Protein AF-A0A183E0R2-F1 (afdb_monomer_lite)

Organism: NCBI:txid637853

InterPro domains:
  IPR058265 Domain of unknown function DUF7959 [PF25899] (324-369)
  IPR058830 LolA-like domain 1 [PF25897] (1-88)
  IPR058831 LolA-like domain 2 [PF25898] (89-318)

Radius of gyration: 27.47 Å; chains: 1; bounding box: 66×45×86 Å

Sequence (380 aa):
LYMQTELAKIVGFNGNSMAQLISFLLKYNFTEHHFENATQLVGGIDAVLWLGCRNDNKTIVQVEVAYAGEKSIESYSSSVKNPYLLSMPKGLFCSGLPEAKTPVSFPSKFEMSFDYTDVGGKIVHDIDMYYNGNERILSMRLNAVTDKDVPFVGNASIPKGLTNINIIHDFQYGFQYLLDAENNVCMGVGAIDEKFGNVEMLNASTKEIDLKEPAKLFLIAADAKFYSAGRRNVDSVPFDVYVTKVNSTPTTSTVIEMLFTTENWVAESAVAPFLHSIIQYHKDQSNKEKKTIIRVHSFKNGSAAETQKASLSIYPCLKLVEDSYLYVYVKNATLKDLEKLGIGRVREGLREAVAHVAGVSVLRIANFFEFAGEIDKLEM

Structure (mmCIF, N/CA/C/O backbone):
data_AF-A0A183E0R2-F1
#
_entry.id   AF-A0A183E0R2-F1
#
loop_
_atom_site.group_PDB
_atom_site.id
_atom_site.type_symbol
_atom_site.label_atom_id
_atom_site.label_alt_id
_atom_site.label_comp_id
_atom_site.label_asym_id
_atom_site.label_entity_id
_atom_site.label_seq_id
_atom_site.pdbx_PDB_ins_code
_atom_site.Cartn_x
_atom_site.Cartn_y
_atom_site.Cartn_z
_atom_site.occupancy
_atom_site.B_iso_or_equiv
_atom_site.auth_seq_id
_atom_site.auth_comp_id
_atom_site.auth_asym_id
_atom_site.auth_atom_id
_atom_site.pdbx_PDB_model_num
ATOM 1 N N . LEU A 1 1 ? 28.166 -15.217 -27.855 1.00 46.28 1 LEU A N 1
ATOM 2 C CA . LEU A 1 1 ? 27.250 -14.129 -28.244 1.00 46.28 1 LEU A CA 1
ATOM 3 C C . LEU A 1 1 ? 25.903 -14.488 -27.630 1.00 46.28 1 LEU A C 1
ATOM 5 O O . LEU A 1 1 ? 25.349 -15.493 -28.043 1.00 46.28 1 LEU A O 1
ATOM 9 N N . TYR A 1 2 ? 25.452 -13.804 -26.579 1.00 50.00 2 TYR A N 1
ATOM 10 C CA . TYR A 1 2 ? 24.232 -14.194 -25.852 1.00 50.00 2 TYR A CA 1
ATOM 11 C C . TYR A 1 2 ? 23.040 -13.339 -26.297 1.00 50.00 2 TYR A C 1
ATOM 13 O O . TYR A 1 2 ? 22.429 -12.633 -25.508 1.00 50.00 2 TYR A O 1
ATOM 21 N N . MET A 1 3 ? 22.720 -13.387 -27.590 1.00 49.09 3 MET A N 1
ATOM 22 C CA . MET A 1 3 ? 21.366 -13.078 -28.042 1.00 49.09 3 MET A CA 1
ATOM 23 C C . MET A 1 3 ? 20.633 -14.415 -28.095 1.00 49.09 3 MET A C 1
ATOM 25 O O . MET A 1 3 ? 21.124 -15.347 -28.734 1.00 49.09 3 MET A O 1
ATOM 29 N N . GLN A 1 4 ? 19.513 -14.542 -27.382 1.00 48.28 4 GLN A N 1
ATOM 30 C CA . GLN A 1 4 ? 18.726 -15.776 -27.407 1.00 48.28 4 GLN A CA 1
ATOM 31 C C . GLN A 1 4 ? 18.387 -16.135 -28.860 1.00 48.28 4 GLN A C 1
ATOM 33 O O . GLN A 1 4 ? 18.012 -15.263 -29.640 1.00 48.28 4 GLN A O 1
ATOM 38 N N . THR A 1 5 ? 18.535 -17.407 -29.237 1.00 50.47 5 THR A N 1
ATOM 39 C CA . THR A 1 5 ? 18.385 -17.861 -30.631 1.00 50.47 5 THR A CA 1
ATOM 40 C C . THR A 1 5 ? 17.026 -17.492 -31.223 1.00 50.47 5 THR A C 1
ATOM 42 O O . THR A 1 5 ? 16.944 -17.114 -32.388 1.00 50.47 5 THR A O 1
ATOM 45 N N . GLU A 1 6 ? 15.971 -17.535 -30.412 1.00 49.69 6 GLU A N 1
ATOM 46 C CA . GLU A 1 6 ? 14.632 -17.110 -30.820 1.00 49.69 6 GLU A CA 1
ATOM 47 C C . GLU A 1 6 ? 14.552 -15.596 -31.044 1.00 49.69 6 GLU A C 1
ATOM 49 O O . GLU A 1 6 ? 14.025 -15.158 -32.064 1.00 49.69 6 GLU A O 1
ATOM 54 N N . LEU A 1 7 ? 15.180 -14.791 -30.181 1.00 54.94 7 LEU A N 1
ATOM 55 C CA . LEU A 1 7 ? 15.273 -13.344 -30.374 1.00 54.94 7 LEU A CA 1
ATOM 56 C C . LEU A 1 7 ? 16.048 -12.994 -31.652 1.00 54.94 7 LEU A C 1
ATOM 58 O O . LEU A 1 7 ? 15.590 -12.156 -32.421 1.00 54.94 7 LEU A O 1
ATOM 62 N N . ALA A 1 8 ? 17.171 -13.672 -31.919 1.00 61.31 8 ALA A N 1
ATOM 63 C CA . ALA A 1 8 ? 17.969 -13.469 -33.130 1.00 61.31 8 ALA A CA 1
ATOM 64 C C . ALA A 1 8 ? 17.168 -13.760 -34.411 1.00 61.31 8 ALA A C 1
ATOM 66 O O . ALA A 1 8 ? 17.257 -13.002 -35.377 1.00 61.31 8 ALA A O 1
ATOM 67 N N . LYS A 1 9 ? 16.333 -14.811 -34.406 1.00 63.53 9 LYS A N 1
ATOM 68 C CA . LYS A 1 9 ? 15.412 -15.121 -35.512 1.00 63.53 9 LYS A CA 1
ATOM 69 C C . LYS A 1 9 ? 14.333 -14.051 -35.675 1.00 63.53 9 LYS A C 1
ATOM 71 O O . LYS A 1 9 ? 14.085 -13.627 -36.799 1.00 63.53 9 LYS A O 1
ATOM 76 N N . ILE A 1 10 ? 13.725 -13.605 -34.573 1.00 60.12 10 ILE A N 1
ATOM 77 C CA . ILE A 1 10 ? 12.665 -12.584 -34.565 1.00 60.12 10 ILE A CA 1
ATOM 78 C C . ILE A 1 10 ? 13.165 -11.271 -35.171 1.00 60.12 10 ILE A C 1
ATOM 80 O O . ILE A 1 10 ? 12.485 -10.683 -36.006 1.00 60.12 10 ILE A O 1
ATOM 84 N N . VAL A 1 11 ? 14.365 -10.830 -34.789 1.00 62.91 11 VAL A N 1
ATOM 85 C CA . VAL A 1 11 ? 14.939 -9.571 -35.290 1.00 62.91 11 VAL A CA 1
ATOM 86 C C . VAL A 1 11 ? 15.687 -9.742 -36.620 1.00 62.91 11 VAL A C 1
ATOM 88 O O . VAL A 1 11 ? 16.159 -8.766 -37.201 1.00 62.91 11 VAL A O 1
ATOM 91 N N . GLY A 1 12 ? 15.803 -10.964 -37.145 1.00 70.31 12 GLY A N 1
ATOM 92 C CA . GLY A 1 12 ? 16.541 -11.235 -38.380 1.00 70.31 12 GLY A CA 1
ATOM 93 C C . GLY A 1 12 ? 18.046 -10.967 -38.262 1.00 70.31 12 GLY A C 1
ATOM 94 O O . GLY A 1 12 ? 18.689 -10.597 -39.243 1.00 70.31 12 GLY A O 1
ATOM 95 N N . PHE A 1 13 ? 18.617 -11.129 -37.067 1.00 74.62 13 PHE A N 1
ATOM 96 C CA . PHE A 1 13 ? 20.049 -10.981 -36.843 1.00 74.62 13 PHE A CA 1
ATOM 97 C C . PHE A 1 13 ? 20.782 -12.280 -37.201 1.00 74.62 13 PHE A C 1
ATOM 99 O O . PHE A 1 13 ? 20.618 -13.309 -36.548 1.00 74.62 13 PHE A O 1
ATOM 106 N N . ASN A 1 14 ? 21.623 -12.221 -38.234 1.00 76.44 14 ASN A N 1
ATOM 107 C CA . ASN A 1 14 ? 22.459 -13.330 -38.707 1.00 76.44 14 ASN A CA 1
ATOM 108 C C . ASN A 1 14 ? 23.961 -13.110 -38.444 1.00 76.44 14 ASN A C 1
ATOM 110 O O . ASN A 1 14 ? 24.796 -13.848 -38.969 1.00 76.44 14 ASN A O 1
ATOM 114 N N . GLY A 1 15 ? 24.310 -12.084 -37.663 1.00 72.69 15 GLY A N 1
ATOM 115 C CA . GLY A 1 15 ? 25.697 -11.779 -37.342 1.00 72.69 15 GLY A CA 1
ATOM 116 C C . GLY A 1 15 ? 26.305 -12.819 -36.405 1.00 72.69 15 GLY A C 1
ATOM 117 O O . GLY A 1 15 ? 25.638 -13.407 -35.555 1.00 72.69 15 GLY A O 1
ATOM 118 N N . ASN A 1 16 ? 27.605 -13.039 -36.552 1.00 71.00 16 ASN A N 1
ATOM 119 C CA . ASN A 1 16 ? 28.371 -13.985 -35.741 1.00 71.00 16 ASN A CA 1
ATOM 120 C C . ASN A 1 16 ? 29.392 -13.289 -34.830 1.00 71.00 16 ASN A C 1
ATOM 122 O O . ASN A 1 16 ? 30.047 -13.949 -34.022 1.00 71.00 16 ASN A O 1
ATOM 126 N N . SER A 1 17 ? 29.509 -11.962 -34.925 1.00 57.62 17 SER A N 1
ATOM 127 C CA . SER A 1 17 ? 30.406 -11.166 -34.096 1.00 57.62 17 SER A CA 1
ATOM 128 C C . SER A 1 17 ? 29.656 -10.162 -33.232 1.00 57.62 17 SER A C 1
ATOM 130 O O . SER A 1 17 ? 28.546 -9.718 -33.531 1.00 57.62 17 SER A O 1
ATOM 132 N N . MET A 1 18 ? 30.300 -9.773 -32.137 1.00 56.31 18 MET A N 1
ATOM 133 C CA . MET A 1 18 ? 29.739 -8.794 -31.219 1.00 56.31 18 MET A CA 1
ATOM 134 C C . MET A 1 18 ? 29.677 -7.389 -31.837 1.00 56.31 18 MET A C 1
ATOM 136 O O . MET A 1 18 ? 28.702 -6.673 -31.644 1.00 56.31 18 MET A O 1
ATOM 140 N N . ALA A 1 19 ? 30.659 -7.025 -32.667 1.00 58.12 19 ALA A N 1
ATOM 141 C CA . ALA A 1 19 ? 30.646 -5.770 -33.418 1.00 58.12 19 ALA A CA 1
ATOM 142 C C . ALA A 1 19 ? 29.471 -5.698 -34.409 1.00 58.12 19 ALA A C 1
ATOM 144 O O . ALA A 1 19 ? 28.861 -4.640 -34.571 1.00 58.12 19 ALA A O 1
ATOM 145 N N . GLN A 1 20 ? 29.121 -6.825 -35.039 1.00 63.44 20 GLN A N 1
ATOM 146 C CA . GLN A 1 20 ? 27.930 -6.925 -35.882 1.00 63.44 20 GLN A CA 1
ATOM 147 C C . GLN A 1 20 ? 26.652 -6.805 -35.059 1.00 63.44 20 GLN A C 1
ATOM 149 O O . GLN A 1 20 ? 25.734 -6.136 -35.513 1.00 63.44 20 GLN A O 1
ATOM 154 N N . LEU A 1 21 ? 26.598 -7.392 -33.859 1.00 67.19 21 LEU A N 1
ATOM 155 C CA . LEU A 1 21 ? 25.446 -7.265 -32.965 1.00 67.19 21 LEU A CA 1
ATOM 156 C C . LEU A 1 21 ? 25.231 -5.817 -32.510 1.00 67.19 21 LEU A C 1
ATOM 158 O O . LEU A 1 21 ? 24.120 -5.313 -32.615 1.00 67.19 21 LEU A O 1
ATOM 162 N N . ILE A 1 22 ? 26.285 -5.121 -32.079 1.00 61.25 22 ILE A N 1
ATOM 163 C CA . ILE A 1 22 ? 26.210 -3.696 -31.713 1.00 61.25 22 ILE A CA 1
ATOM 164 C C . ILE A 1 22 ? 25.802 -2.855 -32.911 1.00 61.25 22 ILE A C 1
ATOM 166 O O . ILE A 1 22 ? 24.877 -2.060 -32.820 1.00 61.25 22 ILE A O 1
ATOM 170 N N . SER A 1 23 ? 26.478 -3.036 -34.047 1.00 66.81 23 SER A N 1
ATOM 171 C CA . SER A 1 23 ? 26.174 -2.277 -35.262 1.00 66.81 23 SER A CA 1
ATOM 172 C C . SER A 1 23 ? 24.747 -2.523 -35.724 1.00 66.81 23 SER A C 1
ATOM 174 O O . SER A 1 23 ? 24.103 -1.602 -36.209 1.00 66.81 23 SER A O 1
ATOM 176 N N . PHE A 1 24 ? 24.264 -3.756 -35.577 1.00 71.50 24 PHE A N 1
ATOM 177 C CA . PHE A 1 24 ? 22.884 -4.113 -35.830 1.00 71.50 24 PHE A CA 1
ATOM 178 C C . PHE A 1 24 ? 21.971 -3.357 -34.873 1.00 71.50 24 PHE A C 1
ATOM 180 O O . PHE A 1 24 ? 21.181 -2.572 -35.362 1.00 71.50 24 PHE A O 1
ATOM 187 N N . LEU A 1 25 ? 22.131 -3.484 -33.552 1.00 65.81 25 LEU A N 1
ATOM 188 C CA . LEU A 1 25 ? 21.279 -2.826 -32.552 1.00 65.81 25 LEU A CA 1
ATOM 189 C C . LEU A 1 25 ? 21.294 -1.289 -32.665 1.00 65.81 25 LEU A C 1
ATOM 191 O O . LEU A 1 25 ? 20.245 -0.667 -32.586 1.00 65.81 25 LEU A O 1
ATOM 195 N N . LEU A 1 26 ? 22.440 -0.667 -32.943 1.00 61.47 26 LEU A N 1
ATOM 196 C CA . LEU A 1 26 ? 22.534 0.787 -33.127 1.00 61.47 26 LEU A CA 1
ATOM 197 C C . LEU A 1 26 ? 21.909 1.279 -34.444 1.00 61.47 26 LEU A C 1
ATOM 199 O O . LEU A 1 26 ? 21.485 2.428 -34.524 1.00 61.47 26 LEU A O 1
ATOM 203 N N . LYS A 1 27 ? 21.884 0.446 -35.492 1.00 64.69 27 LYS A N 1
ATOM 204 C CA . LYS A 1 27 ? 21.308 0.791 -36.809 1.00 64.69 27 LYS A CA 1
ATOM 205 C C . LYS A 1 27 ? 19.891 0.257 -36.998 1.00 64.69 27 LYS A C 1
ATOM 207 O O . LYS A 1 27 ? 19.235 0.599 -37.982 1.00 64.69 27 LYS A O 1
ATOM 212 N N . TYR A 1 28 ? 19.435 -0.617 -36.110 1.00 61.69 28 TYR A N 1
ATOM 213 C CA . TYR A 1 28 ? 18.101 -1.182 -36.158 1.00 61.69 28 TYR A CA 1
ATOM 214 C C . TYR A 1 28 ? 17.102 -0.080 -35.808 1.00 61.69 28 TYR A C 1
ATOM 216 O O . TYR A 1 28 ? 17.309 0.689 -34.875 1.00 61.69 28 TYR A O 1
ATOM 224 N N . ASN A 1 29 ? 16.022 0.028 -36.577 1.00 58.84 29 ASN A N 1
ATOM 225 C CA . ASN A 1 29 ? 15.064 1.118 -36.426 1.00 58.84 29 ASN A CA 1
ATOM 226 C C . ASN A 1 29 ? 14.140 0.865 -35.221 1.00 58.84 29 ASN A C 1
ATOM 228 O O . ASN A 1 29 ? 13.118 0.191 -35.352 1.00 58.84 29 ASN A O 1
ATOM 232 N N . PHE A 1 30 ? 14.527 1.353 -34.042 1.00 62.09 30 PHE A N 1
ATOM 233 C CA . PHE A 1 30 ? 13.721 1.284 -32.823 1.00 62.09 30 PHE A CA 1
ATOM 234 C C . PHE A 1 30 ? 12.801 2.505 -32.723 1.00 62.09 30 PHE A C 1
ATOM 236 O O . PHE A 1 30 ? 13.262 3.646 -32.648 1.00 62.09 30 PHE A O 1
ATOM 243 N N . THR A 1 31 ? 11.492 2.251 -32.730 1.00 56.62 31 THR A N 1
ATOM 244 C CA . THR A 1 31 ? 10.436 3.272 -32.741 1.00 56.62 31 THR A CA 1
ATOM 245 C C . THR A 1 31 ? 10.446 4.132 -31.478 1.00 56.62 31 THR A C 1
ATOM 247 O O . THR A 1 31 ? 10.210 5.334 -31.545 1.00 56.62 31 THR A O 1
ATOM 250 N N . GLU A 1 32 ? 10.766 3.526 -30.336 1.00 56.19 32 GLU A N 1
ATOM 251 C CA . GLU A 1 32 ? 10.970 4.205 -29.060 1.00 56.19 32 GLU A CA 1
ATOM 252 C C . GLU A 1 32 ? 12.374 3.845 -28.572 1.00 56.19 32 GLU A C 1
ATOM 254 O O . GLU A 1 32 ? 12.678 2.678 -28.344 1.00 56.19 32 GLU A O 1
ATOM 259 N N . HIS A 1 33 ? 13.262 4.826 -28.446 1.00 53.31 33 HIS A N 1
ATOM 260 C CA . HIS A 1 33 ? 14.630 4.601 -27.988 1.00 53.31 33 HIS A CA 1
ATOM 261 C C . HIS A 1 33 ? 15.019 5.655 -26.960 1.00 53.31 33 HIS A C 1
ATOM 263 O O . HIS A 1 33 ? 14.601 6.811 -27.031 1.00 53.31 33 HIS A O 1
ATOM 269 N N . HIS A 1 34 ? 15.823 5.242 -25.990 1.00 56.47 34 HIS A N 1
ATOM 270 C CA . HIS A 1 34 ? 16.395 6.124 -24.994 1.00 56.47 34 HIS A CA 1
ATOM 271 C C . HIS A 1 34 ? 17.893 5.858 -24.917 1.00 56.47 34 HIS A C 1
ATOM 273 O O . HIS A 1 34 ? 18.334 4.764 -24.570 1.00 56.47 34 HIS A O 1
ATOM 279 N N . PHE A 1 35 ? 18.671 6.872 -25.280 1.00 51.09 35 PHE A N 1
ATOM 280 C CA . PHE A 1 35 ? 20.100 6.881 -25.033 1.00 51.09 35 PHE A CA 1
ATOM 281 C C . PHE A 1 35 ? 20.312 7.484 -23.650 1.00 51.09 35 PHE A C 1
ATOM 283 O O . PHE A 1 35 ? 20.043 8.673 -23.450 1.00 51.09 35 PHE A O 1
ATOM 290 N N . GLU A 1 36 ? 20.768 6.682 -22.695 1.00 51.59 36 GLU A N 1
ATOM 291 C CA . GLU A 1 36 ? 21.162 7.220 -21.404 1.00 51.59 36 GLU A CA 1
ATOM 292 C C . GLU A 1 36 ? 22.608 7.716 -21.554 1.00 51.59 36 GLU A C 1
ATOM 294 O O . GLU A 1 36 ? 23.551 6.937 -21.639 1.00 51.59 36 GLU A O 1
ATOM 299 N N . ASN A 1 37 ? 22.806 9.040 -21.618 1.00 44.41 37 ASN A N 1
ATOM 300 C CA . ASN A 1 37 ? 24.148 9.654 -21.634 1.00 44.41 37 ASN A CA 1
ATOM 301 C C . ASN A 1 37 ? 24.926 9.425 -20.318 1.00 44.41 37 ASN A C 1
ATOM 303 O O . ASN A 1 37 ? 26.042 9.923 -20.165 1.00 44.41 37 ASN A O 1
ATOM 307 N N . ALA A 1 38 ? 24.333 8.726 -19.350 1.00 46.91 38 ALA A N 1
ATOM 308 C CA . ALA A 1 38 ? 24.961 8.375 -18.093 1.00 46.91 38 ALA A CA 1
ATOM 309 C C . ALA A 1 38 ? 25.804 7.108 -18.274 1.00 46.91 38 ALA A C 1
ATOM 311 O O . ALA A 1 38 ? 25.302 6.053 -18.656 1.00 46.91 38 ALA A O 1
ATOM 312 N N . THR A 1 39 ? 27.095 7.205 -17.972 1.00 49.75 39 THR A N 1
ATOM 313 C CA . THR A 1 39 ? 27.949 6.031 -17.813 1.00 49.75 39 THR A CA 1
ATOM 314 C C . THR A 1 39 ? 27.554 5.300 -16.533 1.00 49.75 39 THR A C 1
ATOM 316 O O . THR A 1 39 ? 27.663 5.866 -15.444 1.00 49.75 39 THR A O 1
ATOM 319 N N . GLN A 1 40 ? 27.090 4.054 -16.644 1.00 51.69 40 GLN A N 1
ATOM 320 C CA . GLN A 1 40 ? 26.941 3.171 -15.486 1.00 51.69 40 GLN A CA 1
ATOM 321 C C . GLN A 1 40 ? 28.206 2.333 -15.318 1.00 51.69 40 GLN A C 1
ATOM 323 O O . GLN A 1 40 ? 28.756 1.818 -16.292 1.00 51.69 40 GLN A O 1
ATOM 328 N N . LEU A 1 41 ? 28.647 2.169 -14.070 1.00 50.19 41 LEU A N 1
ATOM 329 C CA . LEU A 1 41 ? 29.768 1.301 -13.742 1.00 50.19 41 LEU A CA 1
ATOM 330 C C . LEU A 1 41 ? 29.289 -0.158 -13.738 1.00 50.19 41 LEU A C 1
ATOM 332 O O . LEU A 1 41 ? 28.747 -0.648 -12.747 1.00 50.19 41 LEU A O 1
ATOM 336 N N . VAL A 1 42 ? 29.482 -0.865 -14.849 1.00 53.09 42 VAL A N 1
ATOM 337 C CA . VAL A 1 42 ? 29.134 -2.287 -14.965 1.00 53.09 42 VAL A CA 1
ATOM 338 C C . VAL A 1 42 ? 30.399 -3.106 -14.755 1.00 53.09 42 VAL A C 1
ATOM 340 O O . VAL A 1 42 ? 31.303 -3.094 -15.587 1.00 53.09 42 VAL A O 1
ATOM 343 N N . GLY A 1 43 ? 30.492 -3.807 -13.622 1.00 51.56 43 GLY A N 1
ATOM 344 C CA . GLY A 1 43 ? 31.661 -4.641 -13.315 1.00 51.56 43 GLY A CA 1
ATOM 345 C C . GLY A 1 43 ? 32.987 -3.865 -13.287 1.00 51.56 43 GLY A C 1
ATOM 346 O O . GLY A 1 43 ? 34.020 -4.423 -13.646 1.00 51.56 43 GLY A O 1
ATOM 347 N N . GLY A 1 44 ? 32.954 -2.582 -12.903 1.00 49.88 44 GLY A N 1
ATOM 348 C CA . GLY A 1 44 ? 34.133 -1.707 -12.852 1.00 49.88 44 GLY A CA 1
ATOM 349 C C . GLY A 1 44 ? 34.461 -0.963 -14.152 1.00 49.88 44 GLY A C 1
ATOM 350 O O . GLY A 1 44 ? 35.499 -0.313 -14.209 1.00 49.88 44 GLY A O 1
ATOM 351 N N . ILE A 1 45 ? 33.610 -1.047 -15.180 1.00 54.91 45 ILE A N 1
ATOM 352 C CA . ILE A 1 45 ? 33.820 -0.399 -16.481 1.00 54.91 45 ILE A CA 1
ATOM 353 C C . ILE A 1 45 ? 32.750 0.664 -16.705 1.00 54.91 45 ILE A C 1
ATOM 355 O O . ILE A 1 45 ? 31.563 0.382 -16.539 1.00 54.91 45 ILE A O 1
ATOM 359 N N . ASP A 1 46 ? 33.167 1.852 -17.143 1.00 56.53 46 ASP A N 1
ATOM 360 C CA . ASP A 1 46 ? 32.254 2.879 -17.640 1.00 56.53 46 ASP A CA 1
ATOM 361 C C . ASP A 1 46 ? 31.589 2.392 -18.931 1.00 56.53 46 ASP A C 1
ATOM 363 O O . ASP A 1 46 ? 32.208 2.338 -20.000 1.00 56.53 46 ASP A O 1
ATOM 367 N N . ALA A 1 47 ? 30.320 2.004 -18.824 1.00 58.62 47 ALA A N 1
ATOM 368 C CA . ALA A 1 47 ? 29.518 1.547 -19.944 1.00 58.62 47 ALA A CA 1
ATOM 369 C C . ALA A 1 47 ? 28.479 2.600 -20.322 1.00 58.62 47 ALA A C 1
ATOM 371 O O . ALA A 1 47 ? 27.830 3.197 -19.464 1.00 58.62 47 ALA A O 1
ATOM 372 N N . VAL A 1 48 ? 28.304 2.797 -21.624 1.00 58.75 48 VAL A N 1
ATOM 373 C CA . VAL A 1 48 ? 27.203 3.567 -22.194 1.00 58.75 48 VAL A CA 1
ATOM 374 C C . VAL A 1 48 ? 25.985 2.659 -22.268 1.00 58.75 48 VAL A C 1
ATOM 376 O O . VAL A 1 48 ? 26.060 1.574 -22.857 1.00 58.75 48 VAL A O 1
ATOM 379 N N . LEU A 1 49 ? 24.877 3.099 -21.671 1.00 59.84 49 LEU A N 1
ATOM 380 C CA . LEU A 1 49 ? 23.620 2.366 -21.694 1.00 59.84 49 LEU A CA 1
ATOM 381 C C . LEU A 1 49 ? 22.730 2.852 -22.838 1.00 59.84 49 LEU A C 1
ATOM 383 O O . LEU A 1 49 ? 22.409 4.035 -22.967 1.00 59.84 49 LEU A O 1
ATOM 387 N N . TRP A 1 50 ? 22.298 1.909 -23.663 1.00 60.78 50 TRP A N 1
ATOM 388 C CA . TRP A 1 50 ? 21.370 2.141 -24.753 1.00 60.78 50 TRP A CA 1
ATOM 389 C C . TRP A 1 50 ? 20.126 1.276 -24.574 1.00 60.78 50 TRP A C 1
ATOM 391 O O . TRP A 1 50 ? 20.226 0.060 -24.400 1.00 60.78 50 TRP A O 1
ATOM 401 N N . LEU A 1 51 ? 18.954 1.905 -24.634 1.00 63.81 51 LEU A N 1
ATOM 402 C CA . LEU A 1 51 ? 17.658 1.253 -24.493 1.00 63.81 51 LEU A CA 1
ATOM 403 C C . LEU A 1 51 ? 16.838 1.436 -25.767 1.00 63.81 51 LEU A C 1
ATOM 405 O O . LEU A 1 51 ? 16.736 2.548 -26.292 1.00 63.81 51 LEU A O 1
ATOM 409 N N . GLY A 1 52 ? 16.180 0.377 -26.225 1.00 62.75 52 GLY A N 1
ATOM 410 C CA . GLY A 1 52 ? 15.277 0.469 -27.365 1.00 62.75 52 GLY A CA 1
ATOM 411 C C . GLY A 1 52 ? 14.114 -0.499 -27.309 1.00 62.75 52 GLY A C 1
ATOM 412 O O . GLY A 1 52 ? 14.248 -1.652 -26.905 1.00 62.75 52 GLY A O 1
ATOM 413 N N . CYS A 1 53 ? 12.973 -0.005 -27.762 1.00 66.06 53 CYS A N 1
ATOM 414 C CA . CYS A 1 53 ? 11.738 -0.726 -27.987 1.00 66.06 53 CYS A CA 1
ATOM 415 C C . CYS A 1 53 ? 11.404 -0.659 -29.478 1.00 66.06 53 CYS A C 1
ATOM 417 O O . CYS A 1 53 ? 11.397 0.412 -30.095 1.00 66.06 53 CYS A O 1
ATOM 419 N N . ARG A 1 54 ? 11.106 -1.812 -30.072 1.00 65.12 54 ARG A N 1
ATOM 420 C CA . ARG A 1 54 ? 10.546 -1.896 -31.417 1.00 65.12 54 ARG A CA 1
ATOM 421 C C . ARG A 1 54 ? 9.273 -2.707 -31.371 1.00 65.12 54 ARG A C 1
ATOM 423 O O . ARG A 1 54 ? 9.248 -3.802 -30.817 1.00 65.12 54 ARG A O 1
ATOM 430 N N . ASN A 1 55 ? 8.249 -2.162 -32.002 1.00 62.47 55 ASN A N 1
ATOM 431 C CA . ASN A 1 55 ? 7.004 -2.853 -32.255 1.00 62.47 55 ASN A CA 1
ATOM 432 C C . ASN A 1 55 ? 6.943 -3.198 -33.746 1.00 62.47 55 ASN A C 1
ATOM 434 O O . ASN A 1 55 ? 6.765 -2.310 -34.579 1.00 62.47 55 ASN A O 1
ATOM 438 N N . ASP A 1 56 ? 7.136 -4.474 -34.075 1.00 60.91 56 ASP A N 1
ATOM 439 C CA . ASP A 1 56 ? 6.722 -5.016 -35.365 1.00 60.91 56 ASP A CA 1
ATOM 440 C C . ASP A 1 56 ? 5.365 -5.700 -35.171 1.00 60.91 56 ASP A C 1
ATOM 442 O O . ASP A 1 56 ? 5.146 -6.314 -34.133 1.00 60.91 56 ASP A O 1
ATOM 446 N N . ASN A 1 57 ? 4.482 -5.668 -36.180 1.00 53.19 57 ASN A N 1
ATOM 447 C CA . ASN A 1 57 ? 3.081 -6.151 -36.158 1.00 53.19 57 ASN A CA 1
ATOM 448 C C . ASN A 1 57 ? 2.827 -7.583 -35.603 1.00 53.19 57 ASN A C 1
ATOM 450 O O . ASN A 1 57 ? 1.684 -8.035 -35.585 1.00 53.19 57 ASN A O 1
ATOM 454 N N . LYS A 1 58 ? 3.864 -8.327 -35.202 1.00 55.25 58 LYS A N 1
ATOM 455 C CA . LYS A 1 58 ? 3.805 -9.662 -34.589 1.00 55.25 58 LYS A CA 1
ATOM 456 C C . LYS A 1 58 ? 4.680 -9.831 -33.337 1.0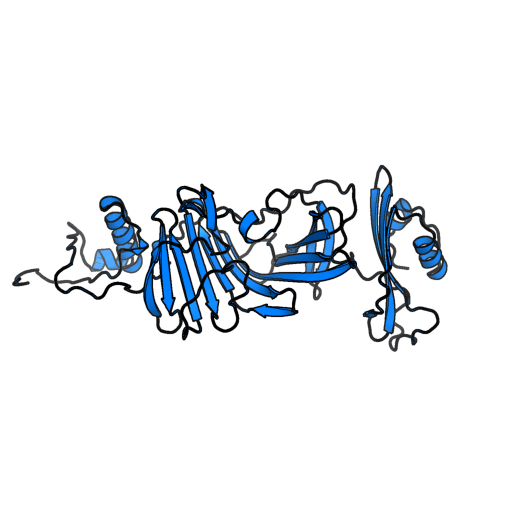0 55.25 58 LYS A C 1
ATOM 458 O O . LYS A 1 58 ? 4.517 -10.832 -32.646 1.00 55.25 58 LYS A O 1
ATOM 463 N N . THR A 1 59 ? 5.598 -8.905 -33.045 1.00 56.44 59 THR A N 1
ATOM 464 C CA . THR A 1 59 ? 6.570 -9.060 -31.954 1.00 56.44 59 THR A CA 1
ATOM 465 C C . THR A 1 59 ? 7.045 -7.711 -31.439 1.00 56.44 59 THR A C 1
ATOM 467 O O . THR A 1 59 ? 7.458 -6.852 -32.218 1.00 56.44 59 THR A O 1
ATOM 470 N N . ILE A 1 60 ? 7.045 -7.557 -30.117 1.00 59.16 60 ILE A N 1
ATOM 471 C CA . ILE A 1 60 ? 7.629 -6.396 -29.450 1.00 59.16 60 ILE A CA 1
ATOM 472 C C . ILE A 1 60 ? 8.953 -6.810 -28.848 1.00 59.16 60 ILE A C 1
ATOM 474 O O . ILE A 1 60 ? 9.044 -7.807 -28.135 1.00 59.16 60 ILE A O 1
ATOM 478 N N . VAL A 1 61 ? 9.983 -6.048 -29.186 1.00 59.16 61 VAL A N 1
ATOM 479 C CA . VAL A 1 61 ? 11.358 -6.320 -28.799 1.00 59.16 61 VAL A CA 1
ATOM 480 C C . VAL A 1 61 ? 11.851 -5.159 -27.954 1.00 59.16 61 VAL A C 1
ATOM 482 O O . VAL A 1 61 ? 11.947 -4.033 -28.440 1.00 59.16 61 VAL A O 1
ATOM 485 N N . GLN A 1 62 ? 12.167 -5.457 -26.698 1.00 60.25 62 GLN A N 1
ATOM 486 C CA . GLN A 1 62 ? 12.796 -4.546 -25.751 1.00 60.25 62 GLN A CA 1
ATOM 487 C C . GLN A 1 62 ? 14.254 -4.970 -25.568 1.00 60.25 62 GLN A C 1
ATOM 489 O O . GLN A 1 62 ? 14.532 -6.142 -25.308 1.00 60.25 62 GLN A O 1
ATOM 494 N N . VAL A 1 63 ? 15.189 -4.037 -25.730 1.00 61.62 63 VAL A N 1
ATOM 495 C CA . VAL A 1 63 ? 16.627 -4.307 -25.648 1.00 61.62 63 VAL A CA 1
ATOM 496 C C . VAL A 1 63 ? 17.292 -3.273 -24.752 1.00 61.62 63 VAL A C 1
ATOM 498 O O . VAL A 1 63 ? 17.081 -2.074 -24.911 1.00 61.62 63 VAL A O 1
ATOM 501 N N . GLU A 1 64 ? 18.122 -3.757 -23.836 1.00 59.91 64 GLU A N 1
ATOM 502 C CA . GLU A 1 64 ? 19.071 -2.975 -23.051 1.00 59.91 64 GLU A CA 1
ATOM 503 C C . GLU A 1 64 ? 20.481 -3.419 -23.435 1.00 59.91 64 GLU A C 1
ATOM 505 O O . GLU A 1 64 ? 20.836 -4.592 -23.305 1.00 59.91 64 GLU A O 1
ATOM 510 N N . VAL A 1 65 ? 21.285 -2.489 -23.938 1.00 60.94 65 VAL A N 1
ATOM 511 C CA . VAL A 1 65 ? 22.673 -2.723 -24.329 1.00 60.94 65 VAL A CA 1
ATOM 512 C C . VAL A 1 65 ? 23.551 -1.823 -23.487 1.00 60.94 65 VAL A C 1
ATOM 514 O O . VAL A 1 65 ? 23.524 -0.609 -23.651 1.00 60.94 65 VAL A O 1
ATOM 517 N N . ALA A 1 66 ? 24.371 -2.415 -22.627 1.00 58.09 66 ALA A N 1
ATOM 518 C CA . ALA A 1 66 ? 25.505 -1.714 -22.051 1.00 58.09 66 ALA A CA 1
ATOM 519 C C . ALA A 1 66 ? 26.742 -2.056 -22.879 1.00 58.09 66 ALA A C 1
ATOM 521 O O . ALA A 1 66 ? 27.103 -3.231 -23.019 1.00 58.09 66 ALA A O 1
ATOM 522 N N . TYR A 1 67 ? 27.388 -1.041 -23.446 1.00 60.03 67 TYR A N 1
ATOM 523 C CA . TYR A 1 67 ? 28.646 -1.224 -24.158 1.00 60.03 67 TYR A CA 1
ATOM 524 C C . TYR A 1 67 ? 29.696 -0.249 -23.651 1.00 60.03 67 TYR A C 1
ATOM 526 O O . TYR A 1 67 ? 29.435 0.926 -23.402 1.00 60.03 67 TYR A O 1
ATOM 534 N N . ALA A 1 68 ? 30.909 -0.753 -23.501 1.00 59.22 68 ALA A N 1
ATOM 535 C CA . ALA A 1 68 ? 32.050 0.066 -23.152 1.00 59.22 68 ALA A CA 1
ATOM 536 C C . ALA A 1 68 ? 32.523 0.785 -24.434 1.00 59.22 68 ALA A C 1
ATOM 538 O O . ALA A 1 68 ? 32.799 0.125 -25.442 1.00 59.22 68 ALA A O 1
ATOM 539 N N . GLY A 1 69 ? 32.480 2.124 -24.441 1.00 54.66 69 GLY A N 1
ATOM 540 C CA . GLY A 1 69 ? 32.827 2.955 -25.604 1.00 54.66 69 GLY A CA 1
ATOM 541 C C . GLY A 1 69 ? 34.334 2.986 -25.894 1.00 54.66 69 GLY A C 1
ATOM 542 O O . GLY A 1 69 ? 35.126 2.430 -25.150 1.00 54.66 69 GLY A O 1
ATOM 543 N N . GLU A 1 70 ? 34.781 3.691 -26.937 1.00 52.50 70 GLU A N 1
ATOM 544 C CA . GLU A 1 70 ? 36.205 3.702 -27.354 1.00 52.50 70 GLU A CA 1
ATOM 545 C C . GLU A 1 70 ? 37.212 4.164 -26.273 1.00 52.50 70 GLU A C 1
ATOM 547 O O . GLU A 1 70 ? 38.415 3.988 -26.441 1.00 52.50 70 GLU A O 1
ATOM 552 N N . LYS A 1 71 ? 36.740 4.752 -25.164 1.00 50.81 71 LYS A N 1
ATOM 553 C CA . LYS A 1 71 ? 37.564 5.248 -24.047 1.00 50.81 71 LYS A CA 1
ATOM 554 C C . LYS A 1 71 ? 37.427 4.455 -22.742 1.00 50.81 71 LYS A C 1
ATOM 556 O O . LYS A 1 71 ? 38.001 4.860 -21.737 1.00 50.81 71 LYS A O 1
ATOM 561 N N . SER A 1 72 ? 36.656 3.372 -22.719 1.00 51.47 72 SER A N 1
ATOM 562 C CA . SER A 1 72 ? 36.462 2.570 -21.507 1.00 51.47 72 SER A CA 1
ATOM 563 C C . SER A 1 72 ? 37.639 1.624 -21.256 1.00 51.47 72 SER A C 1
ATOM 565 O O . SER A 1 72 ? 38.176 1.039 -22.196 1.00 51.47 72 SER A O 1
ATOM 567 N N . ILE A 1 73 ? 38.002 1.441 -19.988 1.00 51.94 73 ILE A N 1
ATOM 568 C CA . ILE A 1 73 ? 39.063 0.523 -19.551 1.00 51.94 73 ILE A CA 1
ATOM 569 C C . ILE A 1 73 ? 38.627 -0.929 -19.830 1.00 51.94 73 ILE A C 1
ATOM 571 O O . ILE A 1 73 ? 37.459 -1.274 -19.640 1.00 51.94 73 ILE A O 1
ATOM 575 N N . GLU A 1 74 ? 39.545 -1.785 -20.293 1.00 52.91 74 GLU A N 1
ATOM 576 C CA . GLU A 1 74 ? 39.274 -3.222 -20.442 1.00 52.91 74 GLU A CA 1
ATOM 577 C C . GLU A 1 74 ? 38.886 -3.843 -19.091 1.00 52.91 74 GLU A C 1
ATOM 579 O O . GLU A 1 74 ? 39.421 -3.475 -18.044 1.00 52.91 74 GLU A O 1
ATOM 584 N N . SER A 1 75 ? 37.947 -4.796 -19.098 1.00 47.19 75 SER A N 1
ATOM 585 C CA . SER A 1 75 ? 37.552 -5.479 -17.865 1.00 47.19 75 SER A CA 1
ATOM 586 C C . SER A 1 75 ? 38.757 -6.154 -17.216 1.00 47.19 75 SER A C 1
ATOM 588 O O . SER A 1 75 ? 39.474 -6.908 -17.871 1.00 47.19 75 SER A O 1
ATOM 590 N N . TYR A 1 76 ? 38.912 -5.989 -15.902 1.00 46.81 76 TYR A N 1
ATOM 591 C CA . TYR A 1 76 ? 39.889 -6.749 -15.116 1.00 46.81 76 TYR A CA 1
ATOM 592 C C . TYR A 1 76 ? 39.638 -8.265 -15.148 1.00 46.81 76 TYR A C 1
ATOM 594 O O . TYR A 1 76 ? 40.523 -9.044 -14.794 1.00 46.81 76 TYR A O 1
ATOM 602 N N . SER A 1 77 ? 38.444 -8.697 -15.567 1.00 47.47 77 SER A N 1
ATOM 603 C CA . SER A 1 77 ? 38.086 -10.103 -15.692 1.00 47.47 77 SER A CA 1
ATOM 604 C C . SER A 1 77 ? 37.928 -10.510 -17.154 1.00 47.47 77 SER A C 1
ATOM 606 O O . SER A 1 77 ? 37.025 -10.050 -17.852 1.00 47.47 77 SER A O 1
ATOM 608 N N . SER A 1 78 ? 38.727 -11.483 -17.594 1.00 53.03 78 SER A N 1
ATOM 609 C CA . SER A 1 78 ? 38.630 -12.085 -18.932 1.00 53.03 78 SER A CA 1
ATOM 610 C C . SER A 1 78 ? 37.304 -12.820 -19.192 1.00 53.03 78 SER A C 1
ATOM 612 O O . SER A 1 78 ? 36.999 -13.170 -20.336 1.00 53.03 78 SER A O 1
ATOM 614 N N . SER A 1 79 ? 36.492 -13.049 -18.152 1.00 50.19 79 SER A N 1
ATOM 615 C CA . SER A 1 79 ? 35.147 -13.622 -18.274 1.00 50.19 79 SER A CA 1
ATOM 616 C C . SER A 1 79 ? 34.085 -12.609 -18.718 1.00 50.19 79 SER A C 1
ATOM 618 O O . SER A 1 79 ? 33.037 -13.015 -19.229 1.00 50.19 79 SER A O 1
ATOM 620 N N . VAL A 1 80 ? 34.342 -11.305 -18.579 1.00 44.47 80 VAL A N 1
ATOM 621 C CA . VAL A 1 80 ? 33.409 -10.236 -18.955 1.00 44.47 80 VAL A CA 1
ATOM 622 C C . VAL A 1 80 ? 33.699 -9.808 -20.394 1.00 44.47 80 VAL A C 1
ATOM 624 O O . VAL A 1 80 ? 34.670 -9.113 -20.679 1.00 44.47 80 VAL A O 1
ATOM 627 N N . LYS A 1 81 ? 32.850 -10.249 -21.331 1.00 50.12 81 LYS A N 1
ATOM 628 C CA . LYS A 1 81 ? 32.946 -9.891 -22.756 1.00 50.12 81 LYS A CA 1
ATOM 629 C C . LYS A 1 81 ? 32.085 -8.659 -23.048 1.00 50.12 81 LYS A C 1
ATOM 631 O O . LYS A 1 81 ? 30.890 -8.683 -22.779 1.00 50.12 81 LYS A O 1
ATOM 636 N N . ASN A 1 82 ? 32.685 -7.616 -23.620 1.00 46.22 82 ASN A N 1
ATOM 637 C CA . ASN A 1 82 ? 32.003 -6.391 -24.052 1.00 46.22 82 ASN A CA 1
ATOM 638 C C . ASN A 1 82 ? 31.399 -6.545 -25.466 1.00 46.22 82 ASN A C 1
ATOM 640 O O . ASN A 1 82 ? 32.077 -7.084 -26.350 1.00 46.22 82 ASN A O 1
ATOM 644 N N . PRO A 1 83 ? 30.193 -6.006 -25.724 1.00 45.94 83 PRO A N 1
ATOM 645 C CA . PRO A 1 83 ? 29.108 -5.675 -24.797 1.00 45.94 83 PRO A CA 1
ATOM 646 C C . PRO A 1 83 ? 28.479 -6.887 -24.137 1.00 45.94 83 PRO A C 1
ATOM 648 O O . PRO A 1 83 ? 28.458 -8.000 -24.670 1.00 45.94 83 PRO A O 1
ATOM 651 N N . TYR A 1 84 ? 27.881 -6.603 -22.993 1.00 48.03 84 TYR A N 1
ATOM 652 C CA . TYR A 1 84 ? 27.111 -7.551 -22.221 1.00 48.03 84 TYR A CA 1
ATOM 653 C C . TYR A 1 84 ? 25.633 -7.156 -22.316 1.00 48.03 84 TYR A C 1
ATOM 655 O O . TYR A 1 84 ? 25.271 -6.010 -22.059 1.00 48.03 84 TYR A O 1
ATOM 663 N N . LEU A 1 85 ? 24.771 -8.094 -22.710 1.00 44.44 85 LEU A N 1
ATOM 664 C CA . LEU A 1 85 ? 23.320 -7.915 -22.627 1.00 44.44 85 LEU A CA 1
ATOM 665 C C . LEU A 1 85 ? 22.919 -8.238 -21.181 1.00 44.44 85 LEU A C 1
ATOM 667 O O . LEU A 1 85 ? 22.966 -9.403 -20.788 1.00 44.44 85 LEU A O 1
ATOM 671 N N . LEU A 1 86 ? 22.646 -7.214 -20.370 1.00 48.44 86 LEU A N 1
ATOM 672 C CA . LEU A 1 86 ? 22.595 -7.351 -18.907 1.00 48.44 86 LEU A CA 1
ATOM 673 C C . LEU A 1 86 ? 21.221 -7.772 -18.373 1.00 48.44 86 LEU A C 1
ATOM 675 O O . LEU A 1 86 ? 21.167 -8.601 -17.467 1.00 48.44 86 LEU A O 1
ATOM 679 N N . SER A 1 87 ? 20.118 -7.240 -18.908 1.00 52.34 87 SER A N 1
ATOM 680 C CA . SER A 1 87 ? 18.776 -7.489 -18.362 1.00 52.34 87 SER A CA 1
ATOM 681 C C . SER A 1 87 ? 17.665 -6.869 -19.215 1.00 52.34 87 SER A C 1
ATOM 683 O O . SER A 1 87 ? 17.916 -6.302 -20.273 1.00 52.34 87 SER A O 1
ATOM 685 N N . MET A 1 88 ? 16.413 -6.999 -18.765 1.00 55.56 88 MET A N 1
ATOM 686 C CA . MET A 1 88 ? 15.346 -6.096 -19.190 1.00 55.56 88 MET A CA 1
ATOM 687 C C . MET A 1 88 ? 15.501 -4.723 -18.531 1.00 55.56 88 MET A C 1
ATOM 689 O O . MET A 1 88 ? 15.593 -4.682 -17.293 1.00 55.56 88 MET A O 1
ATOM 693 N N . PRO A 1 89 ? 15.389 -3.625 -19.301 1.00 63.78 89 PRO A N 1
ATOM 694 C CA . PRO A 1 89 ? 15.618 -2.299 -18.767 1.00 63.78 89 PRO A CA 1
ATOM 695 C C . PRO A 1 89 ? 14.580 -1.899 -17.736 1.00 63.78 89 PRO A C 1
ATOM 697 O O . PRO A 1 89 ? 13.407 -2.267 -17.829 1.00 63.78 89 PRO A O 1
ATOM 700 N N . LYS A 1 90 ? 15.054 -1.158 -16.738 1.00 77.62 90 LYS A N 1
ATOM 701 C CA . LYS A 1 90 ? 14.269 -0.593 -15.642 1.00 77.62 90 LYS A CA 1
ATOM 702 C C . LYS A 1 90 ? 13.602 0.705 -16.090 1.00 77.62 90 LYS A C 1
ATOM 704 O O . LYS A 1 90 ? 14.225 1.499 -16.786 1.00 77.62 90 LYS A O 1
ATOM 709 N N . GLY A 1 91 ? 12.349 0.923 -15.701 1.00 75.25 91 GLY A N 1
ATOM 710 C CA . GLY A 1 91 ? 11.639 2.183 -15.954 1.00 75.25 91 GLY A CA 1
ATOM 711 C C . GLY A 1 91 ? 11.337 2.462 -17.430 1.00 75.25 91 GLY A C 1
ATOM 712 O O . GLY A 1 91 ? 11.041 3.601 -17.804 1.00 75.25 91 GLY A O 1
ATOM 713 N N . LEU A 1 92 ? 11.396 1.430 -18.278 1.00 76.38 92 LEU A N 1
ATOM 714 C CA . LEU A 1 92 ? 11.054 1.514 -19.694 1.00 76.38 92 LEU A CA 1
ATOM 715 C C . LEU A 1 92 ? 9.695 0.860 -19.948 1.00 76.38 92 LEU A C 1
ATOM 717 O O . LEU A 1 92 ? 9.424 -0.251 -19.499 1.00 76.38 92 LEU A O 1
ATOM 721 N N . PHE A 1 93 ? 8.859 1.551 -20.712 1.00 79.81 93 PHE A N 1
ATOM 722 C CA . PHE A 1 93 ? 7.587 1.040 -21.197 1.00 79.81 93 PHE A CA 1
ATOM 723 C C . PHE A 1 93 ? 7.602 1.069 -22.721 1.00 79.81 93 PHE A C 1
ATOM 725 O O . PHE A 1 93 ? 7.820 2.140 -23.284 1.00 79.81 93 PHE A O 1
ATOM 732 N N . CYS A 1 94 ? 7.351 -0.075 -23.359 1.00 73.06 94 CYS A N 1
ATOM 733 C CA . CYS A 1 94 ? 7.203 -0.170 -24.809 1.00 73.06 94 CYS A CA 1
ATOM 734 C C . CYS A 1 94 ? 5.719 -0.140 -25.196 1.00 73.06 94 CYS A C 1
ATOM 736 O O . CYS A 1 94 ? 4.918 -0.917 -24.666 1.00 73.06 94 CYS A O 1
ATOM 738 N N . SER A 1 95 ? 5.342 0.701 -26.159 1.00 72.81 95 SER A N 1
ATOM 739 C CA . SER A 1 95 ? 3.973 0.698 -26.685 1.00 72.81 95 SER A CA 1
ATOM 740 C C . SER A 1 95 ? 3.617 -0.589 -27.450 1.00 72.81 95 SER A C 1
ATOM 742 O O . SER A 1 95 ? 4.434 -1.195 -28.146 1.00 72.81 95 SER A O 1
ATOM 744 N N . GLY A 1 96 ? 2.349 -0.998 -27.330 1.00 68.94 96 GLY A N 1
ATOM 745 C CA . GLY A 1 96 ? 1.763 -2.136 -28.045 1.00 68.94 96 GLY A CA 1
ATOM 746 C C . GLY A 1 96 ? 1.893 -3.493 -27.356 1.00 68.94 96 GLY A C 1
ATOM 747 O O . GLY A 1 96 ? 1.441 -4.483 -27.933 1.00 68.94 96 GLY A O 1
ATOM 748 N N . LEU A 1 97 ? 2.507 -3.564 -26.165 1.00 72.06 97 LEU A N 1
ATOM 749 C CA . LEU A 1 97 ? 2.614 -4.820 -25.419 1.00 72.06 97 LEU A CA 1
ATOM 750 C C . LEU A 1 97 ? 1.217 -5.445 -25.248 1.00 72.06 97 LEU A C 1
ATOM 752 O O . LEU A 1 97 ? 0.243 -4.711 -25.062 1.00 72.06 97 LEU A O 1
ATOM 756 N N . PRO A 1 98 ? 1.080 -6.779 -25.323 1.00 73.69 98 PRO A N 1
ATOM 757 C CA . PRO A 1 98 ? -0.194 -7.415 -25.035 1.00 73.69 98 PRO A CA 1
ATOM 758 C C . PRO A 1 98 ? -0.528 -7.222 -23.556 1.00 73.69 98 PRO A C 1
ATOM 760 O O . PRO A 1 98 ? 0.313 -7.450 -22.682 1.00 73.69 98 PRO A O 1
ATOM 763 N N . GLU A 1 99 ? -1.755 -6.781 -23.283 1.00 85.19 99 GLU A N 1
ATOM 764 C CA . GLU A 1 99 ? -2.263 -6.655 -21.918 1.00 85.19 99 GLU A CA 1
ATOM 765 C C . GLU A 1 99 ? -2.142 -8.007 -21.209 1.00 85.19 99 GLU A C 1
ATOM 767 O O . GLU A 1 99 ? -2.561 -9.044 -21.731 1.00 85.19 99 GLU A O 1
ATOM 772 N N . ALA A 1 100 ? -1.540 -7.994 -20.026 1.00 85.19 100 ALA A N 1
ATOM 773 C CA . ALA A 1 100 ? -1.313 -9.182 -19.228 1.00 85.19 100 ALA A CA 1
ATOM 774 C C . ALA A 1 100 ? -2.096 -9.070 -17.925 1.00 85.19 100 ALA A C 1
ATOM 776 O O . ALA A 1 100 ? -2.100 -8.031 -17.265 1.00 85.19 100 ALA A O 1
ATOM 777 N N . LYS A 1 101 ? -2.735 -10.169 -17.523 1.00 82.19 101 LYS A N 1
ATOM 778 C CA . LYS A 1 101 ? -3.317 -10.257 -16.187 1.00 82.19 101 LYS A CA 1
ATOM 779 C C . LYS A 1 101 ? -2.180 -10.373 -15.182 1.00 82.19 101 LYS A C 1
ATOM 781 O O . LYS A 1 101 ? -1.406 -11.325 -15.249 1.00 82.19 101 LYS A O 1
ATOM 786 N N . THR A 1 102 ? -2.088 -9.417 -14.267 1.00 78.69 102 THR A N 1
ATOM 787 C CA . THR A 1 102 ? -1.181 -9.526 -13.128 1.00 78.69 102 THR A CA 1
ATOM 788 C C . THR A 1 102 ? -1.659 -10.648 -12.204 1.00 78.69 102 THR A C 1
ATOM 790 O O . THR A 1 102 ? -2.870 -10.876 -12.083 1.00 78.69 102 THR A O 1
ATOM 793 N N . PRO A 1 103 ? -0.745 -11.366 -11.531 1.00 71.00 103 PRO A N 1
ATOM 794 C CA . PRO A 1 103 ? -1.124 -12.173 -10.382 1.00 71.00 103 PRO A CA 1
ATOM 795 C C . PRO A 1 103 ? -1.814 -11.254 -9.371 1.00 71.00 103 PRO A C 1
ATOM 797 O O . PRO A 1 103 ? -1.333 -10.139 -9.169 1.00 71.00 103 PRO A O 1
ATOM 800 N N . VAL A 1 104 ? -2.960 -11.681 -8.816 1.00 65.19 104 VAL A N 1
ATOM 801 C CA . VAL A 1 104 ? -3.823 -10.871 -7.928 1.00 65.19 104 VAL A CA 1
ATOM 802 C C . VAL A 1 104 ? -2.954 -10.046 -6.981 1.00 65.19 104 VAL A C 1
ATOM 804 O O . VAL A 1 104 ? -2.307 -10.600 -6.097 1.00 65.19 104 VAL A O 1
ATOM 807 N N . SER A 1 105 ? -2.887 -8.734 -7.210 1.00 66.62 105 SER A N 1
ATOM 808 C CA . SER A 1 105 ? -1.890 -7.889 -6.549 1.00 66.62 105 SER A CA 1
ATOM 809 C C . SER A 1 105 ? -2.276 -7.583 -5.110 1.00 66.62 105 SER A C 1
ATOM 811 O O . SER A 1 105 ? -1.420 -7.598 -4.232 1.00 66.62 105 SER A O 1
ATOM 813 N N . PHE A 1 106 ? -3.570 -7.356 -4.872 1.00 81.19 106 PHE A N 1
ATOM 814 C CA . PHE A 1 106 ? -4.111 -7.045 -3.559 1.00 81.19 106 PHE A CA 1
ATOM 815 C C . PHE A 1 106 ? -5.498 -7.680 -3.394 1.00 81.19 106 PHE A C 1
ATOM 817 O O . PHE A 1 106 ? -6.416 -7.358 -4.149 1.00 81.19 106 PHE A O 1
ATOM 824 N N . PRO A 1 107 ? -5.676 -8.598 -2.439 1.00 83.12 107 PRO A N 1
ATOM 825 C CA . PRO A 1 107 ? -6.968 -9.170 -2.112 1.00 83.12 107 PRO A CA 1
ATOM 826 C C . PRO A 1 107 ? -7.778 -8.198 -1.227 1.00 83.12 107 PRO A C 1
ATOM 828 O O . PRO A 1 107 ? -7.250 -7.194 -0.750 1.00 83.12 107 PRO A O 1
ATOM 831 N N . SER A 1 108 ? -9.057 -8.489 -0.965 1.00 85.88 108 SER A N 1
ATOM 832 C CA . SER A 1 108 ? -9.915 -7.612 -0.143 1.00 85.88 108 SER A CA 1
ATOM 833 C C . SER A 1 108 ? -9.490 -7.542 1.327 1.00 85.88 108 SER A C 1
ATOM 835 O O . SER A 1 108 ? -9.886 -6.619 2.040 1.00 85.88 108 SER A O 1
ATOM 837 N N . LYS A 1 109 ? -8.670 -8.497 1.779 1.00 86.69 109 LYS A N 1
ATOM 838 C CA . LYS A 1 109 ? -8.105 -8.541 3.126 1.00 86.69 109 LYS A CA 1
ATOM 839 C C . LYS A 1 109 ? -6.683 -9.089 3.124 1.00 86.69 109 LYS A C 1
ATOM 841 O O . LYS A 1 109 ? -6.451 -10.196 2.628 1.00 86.69 109 LYS A O 1
ATOM 846 N N . PHE A 1 110 ? -5.747 -8.352 3.713 1.00 85.88 110 PHE A N 1
ATOM 847 C CA . PHE A 1 110 ? -4.348 -8.766 3.826 1.00 85.88 110 PHE A CA 1
ATOM 848 C C . PHE A 1 110 ? -3.613 -8.079 4.979 1.00 85.88 110 PHE A C 1
ATOM 850 O O . PHE A 1 110 ? -4.012 -7.021 5.462 1.00 85.88 110 PHE A O 1
ATOM 857 N N . GLU A 1 111 ? -2.508 -8.695 5.379 1.00 86.81 111 GLU A N 1
ATOM 858 C CA . GLU A 1 111 ? -1.452 -8.091 6.189 1.00 86.81 111 GLU A CA 1
ATOM 859 C C . GLU A 1 111 ? -0.198 -7.997 5.313 1.00 86.81 111 GLU A C 1
ATOM 861 O O . GLU A 1 111 ? 0.100 -8.932 4.562 1.00 86.81 111 GLU A O 1
ATOM 866 N N . MET A 1 112 ? 0.533 -6.889 5.383 1.00 85.88 112 MET A N 1
ATOM 867 C CA . MET A 1 112 ? 1.815 -6.745 4.697 1.00 85.88 112 MET A CA 1
ATOM 868 C C . MET A 1 112 ? 2.811 -5.944 5.529 1.00 85.88 112 MET A C 1
ATOM 870 O O . MET A 1 112 ? 2.419 -5.002 6.210 1.00 85.88 112 MET A O 1
ATOM 874 N N . SER A 1 113 ? 4.089 -6.291 5.418 1.00 88.12 113 SER A N 1
ATOM 875 C CA . SER A 1 113 ? 5.204 -5.506 5.952 1.00 88.12 113 SER A CA 1
ATOM 876 C C . SER A 1 113 ? 6.145 -5.130 4.814 1.00 88.12 113 SER A C 1
ATOM 878 O O . SER A 1 113 ? 6.440 -5.973 3.954 1.00 88.12 113 SER A O 1
ATOM 880 N N . PHE A 1 114 ? 6.568 -3.869 4.748 1.00 89.81 114 PHE A N 1
ATOM 881 C CA . PHE A 1 114 ? 7.345 -3.359 3.620 1.00 89.81 114 PHE A CA 1
ATOM 882 C C . PHE A 1 114 ? 8.214 -2.145 3.963 1.00 89.81 114 PHE A C 1
ATOM 884 O O . PHE A 1 114 ? 7.904 -1.364 4.860 1.00 89.81 114 PHE A O 1
ATOM 891 N N . ASP A 1 115 ? 9.254 -1.943 3.156 1.00 91.25 115 ASP A N 1
ATOM 892 C CA . ASP A 1 115 ? 10.034 -0.708 3.119 1.00 91.25 115 ASP A CA 1
ATOM 893 C C . ASP A 1 115 ? 9.494 0.242 2.048 1.00 91.25 115 ASP A C 1
ATOM 895 O O . ASP A 1 115 ? 9.077 -0.184 0.962 1.00 91.25 115 ASP A O 1
ATOM 899 N N . TYR A 1 116 ? 9.590 1.545 2.309 1.00 91.06 116 TYR A N 1
ATOM 900 C CA . TYR A 1 116 ? 9.307 2.598 1.340 1.00 91.06 116 TYR A CA 1
ATOM 901 C C . TYR A 1 116 ? 10.549 3.455 1.083 1.00 91.06 116 TYR A C 1
ATOM 903 O O . TYR A 1 116 ? 11.126 4.028 1.999 1.00 91.06 116 TYR A O 1
ATOM 911 N N . THR A 1 117 ? 10.957 3.577 -0.177 1.00 90.56 117 THR A N 1
ATOM 912 C CA . THR A 1 117 ? 11.989 4.522 -0.619 1.00 90.56 117 THR A CA 1
ATOM 913 C C . THR A 1 117 ? 11.333 5.707 -1.310 1.00 90.56 117 THR A C 1
ATOM 915 O O . THR A 1 117 ? 10.606 5.524 -2.293 1.00 90.56 117 THR A O 1
ATOM 918 N N . ASP A 1 118 ? 11.617 6.915 -0.830 1.00 87.81 118 ASP A N 1
ATOM 919 C CA . ASP A 1 118 ? 11.094 8.149 -1.407 1.00 87.81 118 ASP A CA 1
ATOM 920 C C . ASP A 1 118 ? 11.874 8.615 -2.654 1.00 87.81 118 ASP A C 1
ATOM 922 O O . ASP A 1 118 ? 12.898 8.051 -3.049 1.00 87.81 118 ASP A O 1
ATOM 926 N N . VAL A 1 119 ? 11.398 9.706 -3.264 1.00 86.81 119 VAL A N 1
ATOM 927 C CA . VAL A 1 119 ? 12.021 10.325 -4.448 1.00 86.81 119 VAL A CA 1
ATOM 928 C C . VAL A 1 119 ? 13.422 10.897 -4.204 1.00 86.81 119 VAL A C 1
ATOM 930 O O . VAL A 1 119 ? 14.138 11.170 -5.170 1.00 86.81 119 VAL A O 1
ATOM 933 N N . GLY A 1 120 ? 13.796 11.133 -2.945 1.00 84.00 120 GLY A N 1
ATOM 934 C CA . GLY A 1 120 ? 15.126 11.566 -2.518 1.00 84.00 120 GLY A CA 1
ATOM 935 C C . GLY A 1 120 ? 16.075 10.401 -2.224 1.00 84.00 120 GLY A C 1
ATOM 936 O O . GLY A 1 120 ? 17.263 10.636 -2.010 1.00 84.00 120 GLY A O 1
ATOM 937 N N . GLY A 1 121 ? 15.581 9.159 -2.247 1.00 83.94 121 GLY A N 1
ATOM 938 C CA . GLY A 1 121 ? 16.333 7.954 -1.907 1.00 83.94 121 GLY A CA 1
ATOM 939 C C . GLY A 1 121 ? 16.368 7.638 -0.410 1.00 83.94 121 GLY A C 1
ATOM 940 O O . GLY A 1 121 ? 17.089 6.725 -0.011 1.00 83.94 121 GLY A O 1
ATOM 941 N N . LYS A 1 122 ? 15.614 8.364 0.422 1.00 86.69 122 LYS A N 1
ATOM 942 C CA . LYS A 1 122 ? 15.473 8.052 1.846 1.00 86.69 122 LYS A CA 1
ATOM 943 C C . LYS A 1 122 ? 14.594 6.816 1.996 1.00 86.69 122 LYS A C 1
ATOM 945 O O . LYS A 1 122 ? 13.543 6.722 1.364 1.00 86.69 122 LYS A O 1
ATOM 950 N N . ILE A 1 123 ? 15.036 5.888 2.838 1.00 86.19 123 ILE A N 1
ATOM 951 C CA . ILE A 1 123 ? 14.324 4.643 3.112 1.00 86.19 123 ILE A CA 1
ATOM 952 C C . ILE A 1 123 ? 13.627 4.758 4.464 1.00 86.19 123 ILE A C 1
ATOM 954 O O . ILE A 1 123 ? 14.228 5.169 5.457 1.00 86.19 123 ILE A O 1
ATOM 958 N N . VAL A 1 124 ? 12.352 4.402 4.458 1.00 86.31 124 VAL A N 1
ATOM 959 C CA . VAL A 1 124 ? 11.519 4.133 5.619 1.00 86.31 124 VAL A CA 1
ATOM 960 C C . VAL A 1 124 ? 11.407 2.621 5.746 1.00 86.31 124 VAL A C 1
ATOM 962 O O . VAL A 1 124 ? 10.999 1.963 4.785 1.00 86.31 124 VAL A O 1
ATOM 965 N N . HIS A 1 125 ? 11.779 2.095 6.907 1.00 87.25 125 HIS A N 1
ATOM 966 C CA . HIS A 1 125 ? 11.808 0.660 7.162 1.00 87.25 125 HIS A CA 1
ATOM 967 C C . HIS A 1 125 ? 10.577 0.183 7.931 1.00 87.25 125 HIS A C 1
ATOM 969 O O . HIS A 1 125 ? 10.009 0.943 8.713 1.00 87.25 125 HIS A O 1
ATOM 975 N N . ASP A 1 126 ? 10.226 -1.089 7.733 1.00 84.56 126 ASP A N 1
ATOM 976 C CA . ASP A 1 126 ? 9.308 -1.852 8.592 1.00 84.56 126 ASP A CA 1
ATOM 977 C C . ASP A 1 126 ? 7.919 -1.206 8.776 1.00 84.56 126 ASP A C 1
ATOM 979 O O . ASP A 1 126 ? 7.398 -1.087 9.888 1.00 84.56 126 ASP A O 1
ATOM 983 N N . ILE A 1 127 ? 7.295 -0.781 7.671 1.00 89.50 127 ILE A N 1
ATOM 984 C CA . ILE A 1 127 ? 5.896 -0.341 7.686 1.00 89.50 127 ILE A CA 1
ATOM 985 C C . ILE A 1 127 ? 5.009 -1.583 7.693 1.00 89.50 127 ILE A C 1
ATOM 987 O O . ILE A 1 127 ? 4.892 -2.268 6.674 1.00 89.50 127 ILE A O 1
ATOM 991 N N . ASP A 1 128 ? 4.327 -1.833 8.809 1.00 89.62 128 ASP A N 1
ATOM 992 C CA . ASP A 1 128 ? 3.317 -2.886 8.891 1.00 89.62 128 ASP A CA 1
ATOM 993 C C . ASP A 1 128 ? 1.939 -2.317 8.568 1.00 89.62 128 ASP A C 1
ATOM 995 O O . ASP A 1 128 ? 1.529 -1.286 9.105 1.00 89.62 128 ASP A O 1
ATOM 999 N N . MET A 1 129 ? 1.186 -3.007 7.719 1.00 90.19 129 MET A N 1
ATOM 1000 C CA . MET A 1 129 ? -0.168 -2.636 7.339 1.00 90.19 129 MET A CA 1
ATOM 1001 C C . MET A 1 129 ? -1.108 -3.832 7.437 1.00 90.19 129 MET A C 1
ATOM 1003 O O . MET A 1 129 ? -0.832 -4.912 6.919 1.00 90.19 129 MET A O 1
ATOM 1007 N N . TYR A 1 130 ? -2.270 -3.599 8.034 1.00 91.31 130 TYR A N 1
ATOM 1008 C CA . TYR A 1 130 ? -3.432 -4.472 7.951 1.00 91.31 130 TYR A CA 1
ATOM 1009 C C . TYR A 1 130 ? -4.533 -3.763 7.170 1.00 91.31 130 TYR A C 1
ATOM 1011 O O . TYR A 1 130 ? -4.896 -2.629 7.486 1.00 91.31 130 TYR A O 1
ATOM 1019 N N . TYR A 1 131 ? -5.084 -4.444 6.172 1.00 91.25 131 TYR A N 1
ATOM 1020 C CA . TYR A 1 131 ? -6.180 -3.955 5.348 1.00 91.25 131 TYR A CA 1
ATOM 1021 C C . TYR A 1 131 ? -7.342 -4.943 5.390 1.00 91.25 131 TYR A C 1
ATOM 1023 O O . TYR A 1 131 ? -7.161 -6.135 5.130 1.00 91.25 131 TYR A O 1
ATOM 1031 N N . ASN A 1 132 ? -8.550 -4.444 5.650 1.00 90.88 132 ASN A N 1
ATOM 1032 C CA . ASN A 1 132 ? -9.789 -5.189 5.465 1.00 90.88 132 ASN A CA 1
ATOM 1033 C C . ASN A 1 132 ? -10.848 -4.303 4.801 1.00 90.88 132 ASN A C 1
ATOM 1035 O O . ASN A 1 132 ? -11.518 -3.510 5.464 1.00 90.88 132 ASN A O 1
ATOM 1039 N N . GLY A 1 133 ? -11.022 -4.469 3.490 1.00 90.12 133 GLY A N 1
ATOM 1040 C CA . GLY A 1 133 ? -11.975 -3.703 2.690 1.00 90.12 133 GLY A CA 1
ATOM 1041 C C . GLY A 1 133 ? -13.434 -4.028 3.011 1.00 90.12 133 GLY A C 1
ATOM 1042 O O . GLY A 1 133 ? -14.258 -3.122 3.053 1.00 90.12 133 GLY A O 1
ATOM 1043 N N . ASN A 1 134 ? -13.753 -5.289 3.331 1.00 87.94 134 ASN A N 1
ATOM 1044 C CA . ASN A 1 134 ? -15.124 -5.701 3.675 1.00 87.94 134 ASN A CA 1
ATOM 1045 C C . ASN A 1 134 ? -15.624 -4.993 4.939 1.00 87.94 134 ASN A C 1
ATOM 1047 O O . ASN A 1 134 ? -16.792 -4.635 5.059 1.00 87.94 134 ASN A O 1
ATOM 1051 N N . GLU A 1 135 ? -14.717 -4.805 5.890 1.00 86.06 135 GLU A N 1
ATOM 1052 C CA . GLU A 1 135 ? -14.995 -4.152 7.164 1.00 86.06 135 GLU A CA 1
ATOM 1053 C C . GLU A 1 135 ? -14.659 -2.661 7.164 1.00 86.06 135 GLU A C 1
ATOM 1055 O O . GLU A 1 135 ? -14.938 -1.985 8.153 1.00 86.06 135 GLU A O 1
ATOM 1060 N N . ARG A 1 136 ? -14.068 -2.169 6.069 1.00 92.38 136 ARG A N 1
ATOM 1061 C CA . ARG A 1 136 ? -13.584 -0.798 5.882 1.00 92.38 136 ARG A CA 1
ATOM 1062 C C . ARG A 1 136 ? -12.622 -0.364 7.000 1.00 92.38 136 ARG A C 1
ATOM 1064 O O . ARG A 1 136 ? -12.742 0.724 7.560 1.00 92.38 136 ARG A O 1
ATOM 1071 N N . ILE A 1 137 ? -11.658 -1.230 7.325 1.00 91.19 137 ILE A N 1
ATOM 1072 C CA . ILE A 1 137 ? -10.626 -0.989 8.345 1.00 91.19 137 ILE A CA 1
ATOM 1073 C C . ILE A 1 137 ? -9.237 -0.994 7.712 1.00 91.19 137 ILE A C 1
ATOM 1075 O O . ILE A 1 137 ? -8.903 -1.877 6.919 1.00 91.19 137 ILE A O 1
ATOM 1079 N N . LEU A 1 138 ? -8.405 -0.040 8.130 1.00 93.19 138 LEU A N 1
ATOM 1080 C CA . LEU A 1 138 ? -6.972 -0.031 7.860 1.00 93.19 138 LEU A CA 1
ATOM 1081 C C . LEU A 1 138 ? -6.211 0.239 9.157 1.00 93.19 138 LEU A C 1
ATOM 1083 O O . LEU A 1 138 ? -6.531 1.183 9.872 1.00 93.19 138 LEU A O 1
ATOM 1087 N N . SER A 1 139 ? -5.192 -0.564 9.447 1.00 91.88 139 SER A N 1
ATOM 1088 C CA . SER A 1 139 ? -4.221 -0.295 10.508 1.00 91.88 139 SER A CA 1
ATOM 1089 C C . SER A 1 139 ? -2.830 -0.193 9.907 1.00 91.88 139 SER A C 1
ATOM 1091 O O . SER A 1 139 ? -2.498 -0.930 8.980 1.00 91.88 139 SER A O 1
ATOM 1093 N N . MET A 1 140 ? -2.036 0.743 10.411 1.00 90.50 140 MET A N 1
ATOM 1094 C CA . MET A 1 140 ? -0.672 0.972 9.964 1.00 90.50 140 MET A CA 1
ATOM 1095 C C . MET A 1 140 ? 0.238 1.268 11.150 1.00 90.50 140 MET A C 1
ATOM 1097 O O . MET A 1 140 ? -0.063 2.138 11.970 1.00 90.50 140 MET A O 1
ATOM 1101 N N . ARG A 1 141 ? 1.368 0.570 11.216 1.00 89.12 141 ARG A N 1
ATOM 1102 C CA . ARG A 1 141 ? 2.427 0.791 12.196 1.00 89.12 141 ARG A CA 1
ATOM 1103 C C . ARG A 1 141 ? 3.667 1.309 11.480 1.00 89.12 141 ARG A C 1
ATOM 1105 O O . ARG A 1 141 ? 4.073 0.732 10.478 1.00 89.12 141 ARG A O 1
ATOM 1112 N N . LEU A 1 142 ? 4.229 2.410 11.972 1.00 87.12 142 LEU A N 1
ATOM 1113 C CA . LEU A 1 142 ? 5.401 3.064 11.377 1.00 87.12 142 LEU A CA 1
ATOM 1114 C C . LEU A 1 142 ? 6.141 3.943 12.396 1.00 87.12 142 LEU A C 1
ATOM 1116 O O . LEU A 1 142 ? 5.610 4.249 13.471 1.00 87.12 142 LEU A O 1
ATOM 1120 N N . ASN A 1 143 ? 7.345 4.395 12.042 1.00 84.12 143 ASN A N 1
ATOM 1121 C CA . ASN A 1 143 ? 8.146 5.310 12.844 1.00 84.12 143 ASN A CA 1
ATOM 1122 C C . ASN A 1 143 ? 7.876 6.782 12.460 1.00 84.12 143 ASN A C 1
ATOM 1124 O O . ASN A 1 143 ? 8.415 7.345 11.510 1.00 84.12 143 ASN A O 1
ATOM 1128 N N . ALA A 1 144 ? 7.056 7.474 13.244 1.00 72.69 144 ALA A N 1
ATOM 1129 C CA . ALA A 1 144 ? 6.610 8.845 12.996 1.00 72.69 144 ALA A CA 1
ATOM 1130 C C . ALA A 1 144 ? 7.720 9.914 12.918 1.00 72.69 144 ALA A C 1
ATOM 1132 O O . ALA A 1 144 ? 7.472 11.012 12.405 1.00 72.69 144 ALA A O 1
ATOM 1133 N N . VAL A 1 145 ? 8.919 9.648 13.448 1.00 69.38 145 VAL A N 1
ATOM 1134 C CA . VAL A 1 145 ? 10.046 10.597 13.411 1.00 69.38 145 VAL A CA 1
ATOM 1135 C C . VAL A 1 145 ? 10.745 10.546 12.058 1.00 69.38 145 VAL A C 1
ATOM 1137 O O . VAL A 1 145 ? 11.112 11.591 11.514 1.00 69.38 145 VAL A O 1
ATOM 1140 N N . THR A 1 146 ? 10.901 9.351 11.495 1.00 64.62 146 THR A N 1
ATOM 1141 C CA . THR A 1 146 ? 11.571 9.142 10.211 1.00 64.62 146 THR A CA 1
ATOM 1142 C C . THR A 1 146 ? 10.601 9.153 9.029 1.00 64.62 146 THR A C 1
ATOM 1144 O O . THR A 1 146 ? 11.030 9.486 7.925 1.00 64.62 146 THR A O 1
ATOM 1147 N N . ASP A 1 147 ? 9.301 8.928 9.243 1.00 62.62 147 ASP A N 1
ATOM 1148 C CA . ASP A 1 147 ? 8.414 8.423 8.180 1.00 62.62 147 ASP A CA 1
ATOM 1149 C C . ASP A 1 147 ? 7.236 9.346 7.830 1.00 62.62 147 ASP A C 1
ATOM 1151 O O . ASP A 1 147 ? 6.236 8.900 7.271 1.00 62.62 147 ASP A O 1
ATOM 1155 N N . LYS A 1 148 ? 7.312 10.649 8.132 1.00 60.88 148 LYS A N 1
ATOM 1156 C CA . LYS A 1 148 ? 6.203 11.584 7.835 1.00 60.88 148 LYS A CA 1
ATOM 1157 C C . LYS A 1 148 ? 5.815 11.654 6.356 1.00 60.88 148 LYS A C 1
ATOM 1159 O O . LYS A 1 148 ? 4.666 11.949 6.059 1.00 60.88 148 LYS A O 1
ATOM 1164 N N . ASP A 1 149 ? 6.754 11.363 5.460 1.00 65.19 149 ASP A N 1
ATOM 1165 C CA . ASP A 1 149 ? 6.588 11.528 4.013 1.00 65.19 149 ASP A CA 1
ATOM 1166 C C . ASP A 1 149 ? 6.178 10.226 3.296 1.00 65.19 149 ASP A C 1
ATOM 1168 O O . ASP A 1 149 ? 6.302 10.114 2.073 1.00 65.19 149 ASP A O 1
ATOM 1172 N N . VAL A 1 150 ? 5.698 9.214 4.033 1.00 75.50 150 VAL A N 1
ATOM 1173 C CA . VAL A 1 150 ? 5.140 8.008 3.404 1.00 75.50 150 VAL A CA 1
ATOM 1174 C C . VAL A 1 150 ? 3.775 8.319 2.779 1.00 75.50 150 VAL A C 1
ATOM 1176 O O . VAL A 1 150 ? 2.942 8.993 3.397 1.00 75.50 150 VAL A O 1
ATOM 1179 N N . PRO A 1 151 ? 3.480 7.792 1.577 1.00 71.56 151 PRO A N 1
ATOM 1180 C CA . PRO A 1 151 ? 2.279 8.153 0.823 1.00 71.56 151 PRO A CA 1
ATOM 1181 C C . PRO A 1 151 ? 0.980 7.848 1.576 1.00 71.56 151 PRO A C 1
ATOM 1183 O O . PRO A 1 151 ? -0.023 8.515 1.351 1.00 71.56 151 PRO A O 1
ATOM 1186 N N . PHE A 1 152 ? 1.004 6.884 2.499 1.00 75.81 152 PHE A N 1
ATOM 1187 C CA . PHE A 1 152 ? -0.149 6.455 3.292 1.00 75.81 152 PHE A CA 1
ATOM 1188 C C . PHE A 1 152 ? -0.484 7.402 4.454 1.00 75.81 152 PHE A C 1
ATOM 1190 O O . PHE A 1 152 ? -1.655 7.546 4.796 1.00 75.81 152 PHE A O 1
ATOM 1197 N N . VAL A 1 153 ? 0.516 8.079 5.034 1.00 80.81 153 VAL A N 1
ATOM 1198 C CA . VAL A 1 153 ? 0.295 9.161 6.012 1.00 80.81 153 VAL A CA 1
ATOM 1199 C C . VAL A 1 153 ? -0.171 10.422 5.283 1.00 80.81 153 VAL A C 1
ATOM 1201 O O . VAL A 1 153 ? -1.026 11.152 5.782 1.00 80.81 153 VAL A O 1
ATOM 1204 N N . GLY A 1 154 ? 0.310 10.635 4.056 1.00 80.00 154 GLY A N 1
ATOM 1205 C CA . GLY A 1 154 ? -0.105 11.756 3.221 1.00 80.00 154 GLY A CA 1
ATOM 1206 C C . GLY A 1 154 ? 0.269 13.092 3.860 1.00 80.00 154 GLY A C 1
ATOM 1207 O O . GLY A 1 154 ? 1.402 13.288 4.284 1.00 80.00 154 GLY A O 1
ATOM 1208 N N . ASN A 1 155 ? -0.695 14.009 3.945 1.00 81.06 155 ASN A N 1
ATOM 1209 C CA . ASN A 1 155 ? -0.499 15.337 4.543 1.00 81.06 155 ASN A CA 1
ATOM 1210 C C . ASN A 1 155 ? -1.087 15.436 5.962 1.00 81.06 155 ASN A C 1
ATOM 1212 O O . ASN A 1 155 ? -1.306 16.544 6.471 1.00 81.06 155 ASN A O 1
ATOM 1216 N N . ALA A 1 156 ? -1.408 14.297 6.577 1.00 83.19 156 ALA A N 1
ATOM 1217 C CA . ALA A 1 156 ? -1.958 14.257 7.919 1.00 83.19 156 ALA A CA 1
ATOM 1218 C C . ALA A 1 156 ? -0.919 14.692 8.959 1.00 83.19 156 ALA A C 1
ATOM 1220 O O . ALA A 1 156 ? 0.289 14.494 8.815 1.00 83.19 156 ALA A O 1
ATOM 1221 N N . SER A 1 157 ? -1.395 15.308 10.039 1.00 75.81 157 SER A N 1
ATOM 1222 C CA . SER A 1 157 ? -0.520 15.756 11.124 1.00 75.81 157 SER A CA 1
ATOM 1223 C C . SER A 1 157 ? -0.410 14.686 12.203 1.00 75.81 157 SER A C 1
ATOM 1225 O O . SER A 1 157 ? -1.346 14.472 12.968 1.00 75.81 157 SER A O 1
ATOM 1227 N N . ILE A 1 158 ? 0.760 14.055 12.315 1.00 76.62 158 ILE A N 1
ATOM 1228 C CA . ILE A 1 158 ? 1.071 13.174 13.447 1.00 76.62 158 ILE A CA 1
ATOM 1229 C C . ILE A 1 158 ? 1.472 14.022 14.675 1.00 76.62 158 ILE A C 1
ATOM 1231 O O . ILE A 1 158 ? 2.305 14.930 14.532 1.00 76.62 158 ILE A O 1
ATOM 1235 N N . PRO A 1 159 ? 0.931 13.743 15.881 1.00 75.56 159 PRO A N 1
ATOM 1236 C CA . PRO A 1 159 ? 1.349 14.403 17.117 1.00 75.56 159 PRO A CA 1
ATOM 1237 C C . PRO A 1 159 ? 2.868 14.347 17.347 1.00 75.56 159 PRO A C 1
ATOM 1239 O O . PRO A 1 159 ? 3.533 13.360 17.038 1.00 75.56 159 PRO A O 1
ATOM 1242 N N . LYS A 1 160 ? 3.437 15.424 17.901 1.00 72.75 160 LYS A N 1
ATOM 1243 C CA . LYS A 1 160 ? 4.874 15.496 18.214 1.00 72.75 160 LYS A CA 1
ATOM 1244 C C . LYS A 1 160 ? 5.218 14.607 19.414 1.00 72.75 160 LYS A C 1
ATOM 1246 O O . LYS A 1 160 ? 4.423 14.498 20.339 1.00 72.75 160 LYS A O 1
ATOM 1251 N N . GLY A 1 161 ? 6.439 14.071 19.427 1.00 72.19 161 GLY A N 1
ATOM 1252 C CA . GLY A 1 161 ? 6.982 13.306 20.558 1.00 72.19 161 GLY A CA 1
ATOM 1253 C C . GLY A 1 161 ? 6.716 11.801 20.507 1.00 72.19 161 GLY A C 1
ATOM 1254 O O . GLY A 1 161 ? 7.140 11.100 21.415 1.00 72.19 161 GLY A O 1
ATOM 1255 N N . LEU A 1 162 ? 6.057 11.310 19.455 1.00 73.62 162 LEU A N 1
ATOM 1256 C CA . LEU A 1 162 ? 5.872 9.882 19.212 1.00 73.62 162 LEU A CA 1
ATOM 1257 C C . LEU A 1 162 ? 6.931 9.379 18.233 1.00 73.62 162 LEU A C 1
ATOM 1259 O O . LEU A 1 162 ? 7.140 10.000 17.189 1.00 73.62 162 LEU A O 1
ATOM 1263 N N . THR A 1 163 ? 7.565 8.258 18.575 1.00 80.25 163 THR A N 1
ATOM 1264 C CA . THR A 1 163 ? 8.543 7.586 17.712 1.00 80.25 163 THR A CA 1
ATOM 1265 C C . THR A 1 163 ? 7.862 6.473 16.937 1.00 80.25 163 THR A C 1
ATOM 1267 O O . THR A 1 163 ? 7.737 6.589 15.729 1.00 80.25 163 THR A O 1
ATOM 1270 N N . ASN A 1 164 ? 7.321 5.456 17.612 1.00 85.44 164 ASN A N 1
ATOM 1271 C CA . ASN A 1 164 ? 6.591 4.364 16.969 1.00 85.44 164 ASN A CA 1
ATOM 1272 C C . ASN A 1 164 ? 5.087 4.531 17.169 1.00 85.44 164 ASN A C 1
ATOM 1274 O O . ASN A 1 164 ? 4.591 4.497 18.296 1.00 85.44 164 ASN A O 1
ATOM 1278 N N . ILE A 1 165 ? 4.354 4.680 16.072 1.00 87.38 165 ILE A N 1
ATOM 1279 C CA . ILE A 1 165 ? 2.905 4.869 16.104 1.00 87.38 165 ILE A CA 1
ATOM 1280 C C . ILE A 1 165 ? 2.194 3.686 15.466 1.00 87.38 165 ILE A C 1
ATOM 1282 O O . ILE A 1 165 ? 2.689 3.098 14.506 1.00 87.38 165 ILE A O 1
ATOM 1286 N N . ASN A 1 166 ? 1.011 3.368 15.981 1.00 89.19 166 ASN A N 1
ATOM 1287 C CA . ASN A 1 166 ? 0.032 2.540 15.293 1.00 89.19 166 ASN A CA 1
ATOM 1288 C C . ASN A 1 166 ? -1.247 3.363 15.106 1.00 89.19 166 ASN A C 1
ATOM 1290 O O . ASN A 1 166 ? -1.846 3.835 16.074 1.00 89.19 166 ASN A O 1
ATOM 1294 N N . ILE A 1 167 ? -1.626 3.572 13.851 1.00 90.38 167 ILE A N 1
ATOM 1295 C CA . ILE A 1 167 ? -2.825 4.301 13.453 1.00 90.38 167 ILE A CA 1
ATOM 1296 C C . ILE A 1 167 ? -3.841 3.276 12.977 1.00 90.38 167 ILE A C 1
ATOM 1298 O O . ILE A 1 167 ? -3.534 2.461 12.110 1.00 90.38 167 ILE A O 1
ATOM 1302 N N . ILE A 1 168 ? -5.056 3.329 13.514 1.00 91.88 1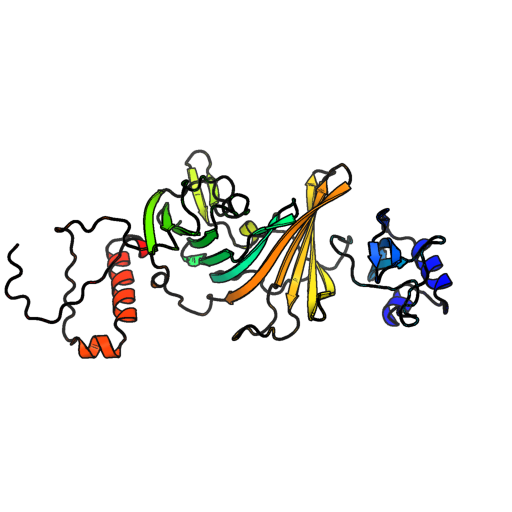68 ILE A N 1
ATOM 1303 C CA . ILE A 1 168 ? -6.158 2.472 13.073 1.00 91.88 168 ILE A CA 1
ATOM 1304 C C . ILE A 1 168 ? -7.305 3.365 12.620 1.00 91.88 168 ILE A C 1
ATOM 1306 O O . ILE A 1 168 ? -7.792 4.187 13.393 1.00 91.88 168 ILE A O 1
ATOM 1310 N N . HIS A 1 169 ? -7.734 3.207 11.374 1.00 93.44 169 HIS A N 1
ATOM 1311 C CA . HIS A 1 169 ? -8.912 3.858 10.815 1.00 93.44 169 HIS A CA 1
ATOM 1312 C C . HIS A 1 169 ? -10.037 2.843 10.674 1.00 93.44 169 HIS A C 1
ATOM 1314 O O . HIS A 1 169 ? -9.886 1.819 10.007 1.00 93.44 169 HIS A O 1
ATOM 1320 N N . ASP A 1 170 ? -11.173 3.164 11.277 1.00 92.50 170 ASP A N 1
ATOM 1321 C CA . ASP A 1 170 ? -12.431 2.451 11.130 1.00 92.50 170 ASP A CA 1
ATOM 1322 C C . ASP A 1 170 ? -13.404 3.345 10.355 1.00 92.50 170 ASP A C 1
ATOM 1324 O O . ASP A 1 170 ? -14.085 4.203 10.924 1.00 92.50 170 ASP A O 1
ATOM 1328 N N . PHE A 1 171 ? -13.446 3.168 9.034 1.00 93.25 171 PHE A N 1
ATOM 1329 C CA . PHE A 1 171 ? -14.282 3.970 8.139 1.00 93.25 171 PHE A CA 1
ATOM 1330 C C . PHE A 1 171 ? -15.763 3.600 8.228 1.00 93.25 171 PHE A C 1
ATOM 1332 O O . PHE A 1 171 ? -16.607 4.381 7.792 1.00 93.25 171 PHE A O 1
ATOM 1339 N N . GLN A 1 172 ? -16.108 2.448 8.815 1.00 89.81 172 GLN A N 1
ATOM 1340 C CA . GLN A 1 172 ? -17.504 2.099 9.070 1.00 89.81 172 GLN A CA 1
ATOM 1341 C C . GLN A 1 172 ? -18.136 3.078 10.068 1.00 89.81 172 GLN A C 1
ATOM 1343 O O . GLN A 1 172 ? -19.305 3.430 9.920 1.00 89.81 172 GLN A O 1
ATOM 1348 N N . TYR A 1 173 ? -17.357 3.534 11.052 1.00 89.31 173 TYR A N 1
ATOM 1349 C CA . TYR A 1 173 ? -17.821 4.443 12.104 1.00 89.31 173 TYR A CA 1
ATOM 1350 C C . TYR A 1 173 ? -17.175 5.838 12.063 1.00 89.31 173 TYR A C 1
ATOM 1352 O O . TYR A 1 173 ? -17.576 6.715 12.823 1.00 89.31 173 TYR A O 1
ATOM 1360 N N . GLY A 1 174 ? -16.190 6.058 11.188 1.00 91.25 174 GLY A N 1
ATOM 1361 C CA . GLY A 1 174 ? -15.494 7.338 11.034 1.00 91.25 174 GLY A CA 1
ATOM 1362 C C . GLY A 1 174 ? -14.464 7.631 12.129 1.00 91.25 174 GLY A C 1
ATOM 1363 O O . GLY A 1 174 ? -14.146 8.799 12.361 1.00 91.25 174 GLY A O 1
ATOM 1364 N N . PHE A 1 175 ? -13.947 6.602 12.809 1.00 91.00 175 PHE A N 1
ATOM 1365 C CA . PHE A 1 175 ? -13.006 6.763 13.920 1.00 91.00 175 PHE A CA 1
ATOM 1366 C C . PHE A 1 175 ? -11.555 6.533 13.507 1.00 91.00 175 PHE A C 1
ATOM 1368 O O . PHE A 1 175 ? -11.228 5.589 12.790 1.00 91.00 175 PHE A O 1
ATOM 1375 N N . GLN A 1 176 ? -10.677 7.370 14.047 1.00 91.56 176 GLN A N 1
ATOM 1376 C CA . GLN A 1 176 ? -9.233 7.213 14.021 1.00 91.56 176 GLN A CA 1
ATOM 1377 C C . GLN A 1 176 ? -8.728 6.993 15.441 1.00 91.56 176 GLN A C 1
ATOM 1379 O O . GLN A 1 176 ? -8.992 7.797 16.336 1.00 91.56 176 GLN A O 1
ATOM 1384 N N . TYR A 1 177 ? -7.955 5.930 15.617 1.00 89.62 177 TYR A N 1
ATOM 1385 C CA . TYR A 1 177 ? -7.260 5.593 16.848 1.00 89.62 177 TYR A CA 1
ATOM 1386 C C . TYR A 1 177 ? -5.774 5.851 16.642 1.00 89.62 177 TYR A C 1
ATOM 1388 O O . TYR A 1 177 ? -5.179 5.346 15.689 1.00 89.62 177 TYR A O 1
ATOM 1396 N N . LEU A 1 178 ? -5.180 6.637 17.535 1.00 89.06 178 LEU A N 1
ATOM 1397 C CA . LEU A 1 178 ? -3.742 6.870 17.578 1.00 89.06 178 LEU A CA 1
ATOM 1398 C C . LEU A 1 178 ? -3.176 6.160 18.796 1.00 89.06 178 LEU A C 1
ATOM 1400 O O . LEU A 1 178 ? -3.527 6.488 19.930 1.00 89.06 178 LEU A O 1
ATOM 1404 N N . LEU A 1 179 ? -2.300 5.194 18.557 1.00 87.75 179 LEU A N 1
ATOM 1405 C CA . LEU A 1 179 ? -1.664 4.393 19.589 1.00 87.75 179 LEU A CA 1
ATOM 1406 C C . LEU A 1 179 ? -0.157 4.647 19.577 1.00 87.75 179 LEU A C 1
ATOM 1408 O O . LEU A 1 179 ? 0.471 4.685 18.518 1.00 87.75 179 LEU A O 1
ATOM 1412 N N . ASP A 1 180 ? 0.418 4.780 20.764 1.00 86.31 180 ASP A N 1
ATOM 1413 C CA . ASP A 1 180 ? 1.847 4.635 20.984 1.00 86.31 180 ASP A CA 1
ATOM 1414 C C . ASP A 1 180 ? 2.169 3.136 20.976 1.00 86.31 180 ASP A C 1
ATOM 1416 O O . ASP A 1 180 ? 1.773 2.386 21.875 1.00 86.31 180 ASP A O 1
ATOM 1420 N N . ALA A 1 181 ? 2.843 2.696 19.915 1.00 81.00 181 ALA A N 1
ATOM 1421 C CA . ALA A 1 181 ? 3.149 1.290 19.685 1.00 81.00 181 ALA A CA 1
ATOM 1422 C C . ALA A 1 181 ? 4.366 0.798 20.483 1.00 81.00 181 ALA A C 1
ATOM 1424 O O . ALA A 1 181 ? 4.675 -0.393 20.434 1.00 81.00 181 ALA A O 1
ATOM 1425 N N . GLU A 1 182 ? 5.084 1.698 21.154 1.00 82.94 182 GLU A N 1
ATOM 1426 C CA . GLU A 1 182 ? 6.209 1.374 22.030 1.00 82.94 182 GLU A CA 1
ATOM 1427 C C . GLU A 1 182 ? 5.724 1.195 23.467 1.00 82.94 182 GLU A C 1
ATOM 1429 O O . GLU A 1 182 ? 5.995 0.175 24.099 1.00 82.94 182 GLU A O 1
ATOM 1434 N N . ASN A 1 183 ? 4.930 2.150 23.955 1.00 82.44 183 ASN A N 1
ATOM 1435 C CA . ASN A 1 183 ? 4.419 2.132 25.324 1.00 82.44 183 ASN A CA 1
ATOM 1436 C C . ASN A 1 183 ? 3.110 1.357 25.482 1.00 82.44 183 ASN A C 1
ATOM 1438 O O . ASN A 1 183 ? 2.650 1.159 26.605 1.00 82.44 183 ASN A O 1
ATOM 1442 N N . ASN A 1 184 ? 2.513 0.901 24.379 1.00 78.06 184 ASN A N 1
ATOM 1443 C CA . ASN A 1 184 ? 1.236 0.196 24.374 1.00 78.06 184 ASN A CA 1
ATOM 1444 C C . ASN A 1 184 ? 0.111 1.028 25.014 1.00 78.06 184 ASN A C 1
ATOM 1446 O O . ASN A 1 184 ? -0.680 0.546 25.827 1.00 78.06 184 ASN A O 1
ATOM 1450 N N . VAL A 1 185 ? 0.061 2.310 24.651 1.00 82.44 185 VAL A N 1
ATOM 1451 C CA . VAL A 1 185 ? -0.891 3.287 25.189 1.00 82.44 185 VAL A CA 1
ATOM 1452 C C . VAL A 1 185 ? -1.701 3.871 24.048 1.00 82.44 185 VAL A C 1
ATOM 1454 O O . VAL A 1 185 ? -1.168 4.203 22.993 1.00 82.44 185 VAL A O 1
ATOM 1457 N N . CYS A 1 186 ? -3.003 4.035 24.257 1.00 85.12 186 CYS A N 1
ATOM 1458 C CA . CYS A 1 186 ? -3.799 4.816 23.331 1.00 85.12 186 CYS A CA 1
ATOM 1459 C C . CYS A 1 186 ? -3.665 6.304 23.645 1.00 85.12 186 CYS A C 1
ATOM 1461 O O . CYS A 1 186 ? -3.945 6.754 24.754 1.00 85.12 186 CYS A O 1
ATOM 1463 N N . MET A 1 187 ? -3.240 7.063 22.643 1.00 85.06 187 MET A N 1
ATOM 1464 C CA . MET A 1 187 ? -3.007 8.500 22.739 1.00 85.06 187 MET A CA 1
ATOM 1465 C C . MET A 1 187 ? -4.286 9.299 22.507 1.00 85.06 187 MET A C 1
ATOM 1467 O O . MET A 1 187 ? -4.449 10.387 23.056 1.00 85.06 187 MET A O 1
ATOM 1471 N N . GLY A 1 188 ? -5.196 8.772 21.688 1.00 86.12 188 GLY A N 1
ATOM 1472 C CA . GLY A 1 188 ? -6.477 9.411 21.448 1.00 86.12 188 GLY A CA 1
ATOM 1473 C C . GLY A 1 188 ? -7.330 8.703 20.410 1.00 86.12 188 GLY A C 1
ATOM 1474 O O . GLY A 1 188 ? -6.843 7.920 19.593 1.00 86.12 188 GLY A O 1
ATOM 1475 N N . VAL A 1 189 ? -8.618 9.035 20.453 1.00 87.75 189 VAL A N 1
ATOM 1476 C CA . VAL A 1 189 ? -9.615 8.648 19.454 1.00 87.75 189 VAL A CA 1
ATOM 1477 C C . VAL A 1 189 ? -10.280 9.913 18.943 1.00 87.75 189 VAL A C 1
ATOM 1479 O O . VAL A 1 189 ? -10.672 10.770 19.735 1.00 87.75 189 VAL A O 1
ATOM 1482 N N . GLY A 1 190 ? -10.403 10.033 17.630 1.00 89.50 190 GLY A N 1
ATOM 1483 C CA . GLY A 1 190 ? -11.029 11.179 16.983 1.00 89.50 190 GLY A CA 1
ATOM 1484 C C . GLY A 1 190 ? -11.699 10.796 15.674 1.00 89.50 190 GLY A C 1
ATOM 1485 O O . GLY A 1 190 ? -11.784 9.618 15.332 1.00 89.50 190 GLY A O 1
ATOM 1486 N N . ALA A 1 191 ? -12.176 11.801 14.946 1.00 91.94 191 ALA A N 1
ATOM 1487 C CA . ALA A 1 191 ? -12.579 11.619 13.558 1.00 91.94 191 ALA A CA 1
ATOM 1488 C C . ALA A 1 191 ? -11.344 11.351 12.681 1.00 91.94 191 ALA A C 1
ATOM 1490 O O . ALA A 1 191 ? -10.260 11.860 12.976 1.00 91.94 191 ALA A O 1
ATOM 1491 N N . ILE A 1 192 ? -11.516 10.577 11.610 1.00 93.38 192 ILE A N 1
ATOM 1492 C CA . ILE A 1 192 ? -10.457 10.337 10.618 1.00 93.38 192 ILE A CA 1
ATOM 1493 C C . ILE A 1 192 ? -10.057 11.663 9.955 1.00 93.38 192 ILE A C 1
ATOM 1495 O O . ILE A 1 192 ? -10.912 12.386 9.442 1.00 93.38 192 ILE A O 1
ATOM 1499 N N . ASP A 1 193 ? -8.759 11.983 9.960 1.00 91.12 193 ASP A N 1
ATOM 1500 C CA . ASP A 1 193 ? -8.234 13.150 9.239 1.00 91.12 193 ASP A CA 1
ATOM 1501 C C . ASP A 1 193 ? -8.286 12.893 7.721 1.00 91.12 193 ASP A C 1
ATOM 1503 O O . ASP A 1 193 ? -7.641 11.988 7.191 1.00 91.12 193 ASP A O 1
ATOM 1507 N N . GLU A 1 194 ? -9.048 13.720 7.002 1.00 90.25 194 GLU A N 1
ATOM 1508 C CA . GLU A 1 194 ? -9.243 13.632 5.548 1.00 90.25 194 GLU A CA 1
ATOM 1509 C C . GLU A 1 194 ? -7.938 13.756 4.736 1.00 90.25 194 GLU A C 1
ATOM 1511 O O . GLU A 1 194 ? -7.914 13.441 3.547 1.00 90.25 194 GLU A O 1
ATOM 1516 N N . LYS A 1 195 ? -6.846 14.211 5.363 1.00 90.12 195 LYS A N 1
ATOM 1517 C CA . LYS A 1 195 ? -5.528 14.375 4.734 1.00 90.12 195 LYS A CA 1
ATOM 1518 C C . LYS A 1 195 ? -4.693 13.100 4.685 1.00 90.12 195 LYS A C 1
ATOM 1520 O O . LYS A 1 195 ? -3.619 13.122 4.071 1.00 90.12 195 LYS A O 1
ATOM 1525 N N . PHE A 1 196 ? -5.140 12.023 5.328 1.00 91.31 196 PHE A N 1
ATOM 1526 C CA . PHE A 1 196 ? -4.438 10.751 5.254 1.00 91.31 196 PHE A CA 1
ATOM 1527 C C . PHE A 1 196 ? -4.472 10.166 3.841 1.00 91.31 196 PHE A C 1
ATOM 1529 O O . PHE A 1 196 ? -5.466 10.244 3.115 1.00 91.31 196 PHE A O 1
ATOM 1536 N N . GLY A 1 197 ? -3.372 9.522 3.455 1.00 89.50 197 GLY A N 1
ATOM 1537 C CA . GLY A 1 197 ? -3.204 8.939 2.127 1.00 89.50 197 GLY A CA 1
ATOM 1538 C C . GLY A 1 197 ? -4.195 7.824 1.809 1.00 89.50 197 GLY A C 1
ATOM 1539 O O . GLY A 1 197 ? -4.507 7.614 0.637 1.00 89.50 197 GLY A O 1
ATOM 1540 N N . ASN A 1 198 ? -4.738 7.157 2.832 1.00 91.62 198 ASN A N 1
ATOM 1541 C CA . ASN A 1 198 ? -5.726 6.091 2.684 1.00 91.62 198 ASN A CA 1
ATOM 1542 C C . ASN A 1 198 ? -7.182 6.552 2.556 1.00 91.62 198 ASN A C 1
ATOM 1544 O O . ASN A 1 198 ? -8.056 5.716 2.327 1.00 91.62 198 ASN A O 1
ATOM 1548 N N . VAL A 1 199 ? -7.441 7.854 2.668 1.00 93.31 199 VAL A N 1
ATOM 1549 C CA . VAL A 1 199 ? -8.787 8.417 2.575 1.00 93.31 199 VAL A CA 1
ATOM 1550 C C . VAL A 1 199 ? -9.151 8.714 1.118 1.00 93.31 199 VAL A C 1
ATOM 1552 O O . VAL A 1 199 ? -8.382 9.341 0.382 1.00 93.31 199 VAL A O 1
ATOM 1555 N N . GLU A 1 200 ? -10.332 8.268 0.695 1.00 92.62 200 GLU A N 1
ATOM 1556 C CA . GLU A 1 200 ? -11.012 8.653 -0.542 1.00 92.62 200 GLU A CA 1
ATOM 1557 C C . GLU A 1 200 ? -12.109 9.671 -0.210 1.00 92.62 200 GLU A C 1
ATOM 1559 O O . GLU A 1 200 ? -12.979 9.404 0.611 1.00 92.62 200 GLU A O 1
ATOM 1564 N N . MET A 1 201 ? -12.066 10.855 -0.823 1.00 91.81 201 MET A N 1
ATOM 1565 C CA . MET A 1 201 ? -13.108 11.870 -0.649 1.00 91.81 201 MET A CA 1
ATOM 1566 C C . MET A 1 201 ? -14.252 11.578 -1.624 1.00 91.81 201 MET A C 1
ATOM 1568 O O . MET A 1 201 ? -14.088 11.777 -2.828 1.00 91.81 201 MET A O 1
ATOM 1572 N N . LEU A 1 202 ? -15.402 11.134 -1.114 1.00 92.31 202 LEU A N 1
ATOM 1573 C CA . LEU A 1 202 ? -16.593 10.872 -1.929 1.00 92.31 202 LEU A CA 1
ATOM 1574 C C . LEU A 1 202 ? -17.340 12.168 -2.253 1.00 92.31 202 LEU A C 1
ATOM 1576 O O . LEU A 1 202 ? -17.815 12.362 -3.372 1.00 92.31 202 LEU A O 1
ATOM 1580 N N . ASN A 1 203 ? -17.421 13.079 -1.281 1.00 90.19 203 ASN A N 1
ATOM 1581 C CA . ASN A 1 203 ? -18.088 14.363 -1.453 1.00 90.19 203 ASN A CA 1
ATOM 1582 C C . ASN A 1 203 ? -17.418 15.455 -0.609 1.00 90.19 203 ASN A C 1
ATOM 1584 O O . ASN A 1 203 ? -17.506 15.476 0.618 1.00 90.19 203 ASN A O 1
ATOM 1588 N N . ALA A 1 204 ? -16.791 16.414 -1.294 1.00 86.88 204 ALA A N 1
ATOM 1589 C CA . ALA A 1 204 ? -16.067 17.511 -0.658 1.00 86.88 204 ALA A CA 1
ATOM 1590 C C . ALA A 1 204 ? -16.975 18.487 0.114 1.00 86.88 204 ALA A C 1
ATOM 1592 O O . ALA A 1 204 ? -16.521 19.127 1.059 1.00 86.88 204 ALA A O 1
ATOM 1593 N N . SER A 1 205 ? -18.248 18.622 -0.271 1.00 89.75 205 SER A N 1
ATOM 1594 C CA . SER A 1 205 ? -19.191 19.534 0.387 1.00 89.75 205 SER A CA 1
ATOM 1595 C C . SER A 1 205 ? -19.717 18.969 1.703 1.00 89.75 205 SER A C 1
ATOM 1597 O O . SER A 1 205 ? -19.906 19.722 2.655 1.00 89.75 205 SER A O 1
ATOM 1599 N N . THR A 1 206 ? -19.938 17.656 1.769 1.00 88.50 206 THR A N 1
ATOM 1600 C CA . THR A 1 206 ? -20.413 16.968 2.981 1.00 88.50 206 THR A CA 1
ATOM 1601 C C . THR A 1 206 ? -19.279 16.383 3.824 1.00 88.50 206 THR A C 1
ATOM 1603 O O . THR A 1 206 ? -19.548 15.891 4.916 1.00 88.50 206 THR A O 1
ATOM 1606 N N . LYS A 1 207 ? -18.025 16.461 3.346 1.00 86.56 207 LYS A N 1
ATOM 1607 C CA . LYS A 1 207 ? -16.846 15.788 3.925 1.00 86.56 207 LYS A CA 1
ATOM 1608 C C . LYS A 1 207 ? -17.050 14.280 4.082 1.00 86.56 207 LYS A C 1
ATOM 1610 O O . LYS A 1 207 ? -16.579 13.668 5.037 1.00 86.56 207 LYS A O 1
ATOM 1615 N N . GLU A 1 208 ? -17.788 13.688 3.150 1.00 91.06 208 GLU A N 1
ATOM 1616 C CA . GLU A 1 208 ? -18.009 12.250 3.130 1.00 91.06 208 GLU A CA 1
ATOM 1617 C C . GLU A 1 208 ? -16.757 11.550 2.605 1.00 91.06 208 GLU A C 1
ATOM 1619 O O . GLU A 1 208 ? -16.258 11.872 1.521 1.00 91.06 208 GLU A O 1
ATOM 1624 N N . ILE A 1 209 ? -16.256 10.602 3.392 1.00 93.94 209 ILE A N 1
ATOM 1625 C CA . ILE A 1 209 ? -15.003 9.898 3.141 1.00 93.94 209 ILE A CA 1
ATOM 1626 C C . ILE A 1 209 ? -15.203 8.383 3.123 1.00 93.94 209 ILE A C 1
ATOM 1628 O O . ILE A 1 209 ? -16.087 7.848 3.794 1.00 93.94 209 ILE A O 1
ATOM 1632 N N . ASP A 1 210 ? -14.331 7.692 2.396 1.00 94.81 210 ASP A N 1
ATOM 1633 C CA . ASP A 1 210 ? -14.259 6.235 2.346 1.00 94.81 210 ASP A CA 1
ATOM 1634 C C . ASP A 1 210 ? -12.810 5.731 2.383 1.00 94.81 210 ASP A C 1
ATOM 1636 O O . ASP A 1 210 ? -11.856 6.494 2.207 1.00 94.81 210 ASP A O 1
ATOM 1640 N N . LEU A 1 211 ? -12.642 4.436 2.636 1.00 94.62 211 LEU A N 1
ATOM 1641 C CA . LEU A 1 211 ? -11.366 3.746 2.551 1.00 94.62 211 LEU A CA 1
ATOM 1642 C C . LEU A 1 211 ? -11.018 3.514 1.081 1.00 94.62 211 LEU A C 1
ATOM 1644 O O . LEU A 1 211 ? -11.756 2.844 0.362 1.00 94.62 211 LEU A O 1
ATOM 1648 N N . LYS A 1 212 ? -9.848 3.992 0.650 1.00 92.62 212 LYS A N 1
ATOM 1649 C CA . LYS A 1 212 ? -9.334 3.684 -0.689 1.00 92.62 212 LYS A CA 1
ATOM 1650 C C . LYS A 1 212 ? -9.164 2.181 -0.893 1.00 92.62 212 LYS A C 1
ATOM 1652 O O . LYS A 1 212 ? -8.670 1.454 -0.025 1.00 92.62 212 LYS A O 1
ATOM 1657 N N . GLU A 1 213 ? -9.478 1.735 -2.102 1.00 90.25 213 GLU A N 1
ATOM 1658 C CA . GLU A 1 213 ? -9.106 0.401 -2.561 1.00 90.25 213 GLU A CA 1
ATOM 1659 C C . GLU A 1 213 ? -7.577 0.234 -2.594 1.00 90.25 213 GLU A C 1
ATOM 1661 O O . GLU A 1 213 ? -6.860 1.200 -2.883 1.00 90.25 213 GLU A O 1
ATOM 1666 N N . PRO A 1 214 ? -7.040 -0.982 -2.382 1.00 87.81 214 PRO A N 1
ATOM 1667 C CA . PRO A 1 214 ? -5.596 -1.188 -2.287 1.00 87.81 214 PRO A CA 1
ATOM 1668 C C . PRO A 1 214 ? -4.825 -0.708 -3.519 1.00 87.81 214 PRO A C 1
ATOM 1670 O O . PRO A 1 214 ? -3.780 -0.077 -3.391 1.00 87.81 214 PRO A O 1
ATOM 1673 N N . ALA A 1 215 ? -5.364 -0.921 -4.722 1.00 85.69 215 ALA A N 1
ATOM 1674 C CA . ALA A 1 215 ? -4.735 -0.431 -5.944 1.00 85.69 215 ALA A CA 1
ATOM 1675 C C . ALA A 1 215 ? -4.544 1.098 -5.917 1.00 85.69 215 ALA A C 1
ATOM 1677 O O . ALA A 1 215 ? -3.484 1.576 -6.306 1.00 85.69 215 ALA A O 1
ATOM 1678 N N . LYS A 1 216 ? -5.507 1.860 -5.376 1.00 87.06 216 LYS A N 1
ATOM 1679 C CA . LYS A 1 216 ? -5.413 3.323 -5.205 1.00 87.06 216 LYS A CA 1
ATOM 1680 C C . LYS A 1 216 ? -4.487 3.740 -4.056 1.00 87.06 216 LYS A C 1
ATOM 1682 O O . LYS A 1 216 ? -4.032 4.880 -4.042 1.00 87.06 216 LYS A O 1
ATOM 1687 N N . LEU A 1 217 ? -4.228 2.858 -3.086 1.00 87.12 217 LEU A N 1
ATOM 1688 C CA . LEU A 1 217 ? -3.264 3.107 -2.007 1.00 87.12 217 LEU A CA 1
ATOM 1689 C C . LEU A 1 217 ? -1.824 3.045 -2.517 1.00 87.12 217 LEU A C 1
ATOM 1691 O O . LEU A 1 217 ? -0.998 3.871 -2.139 1.00 87.12 217 LEU A O 1
ATOM 1695 N N . PHE A 1 218 ? -1.525 2.053 -3.356 1.00 85.50 218 PHE A N 1
ATOM 1696 C CA . PHE A 1 218 ? -0.152 1.736 -3.750 1.00 85.50 218 PHE A CA 1
ATOM 1697 C C . PHE A 1 218 ? 0.228 2.244 -5.143 1.00 85.50 218 PHE A C 1
ATOM 1699 O O . PHE A 1 218 ? 1.415 2.424 -5.423 1.00 85.50 218 PHE A O 1
ATOM 1706 N N . LEU A 1 219 ? -0.750 2.469 -6.026 1.00 82.56 219 LEU A N 1
ATOM 1707 C CA . LEU A 1 219 ? -0.530 2.839 -7.422 1.00 82.56 219 LEU A CA 1
ATOM 1708 C C . LEU A 1 219 ? -1.132 4.216 -7.712 1.00 82.56 219 LEU A C 1
ATOM 1710 O O . LEU A 1 219 ? -2.280 4.495 -7.380 1.00 82.56 219 LEU A O 1
ATOM 1714 N N . ILE A 1 220 ? -0.376 5.056 -8.424 1.00 75.44 220 ILE A N 1
ATOM 1715 C CA . ILE A 1 220 ? -0.853 6.373 -8.887 1.00 75.44 220 ILE A CA 1
ATOM 1716 C C . ILE A 1 220 ? -2.003 6.238 -9.906 1.00 75.44 220 ILE A C 1
ATOM 1718 O O . ILE A 1 220 ? -2.791 7.164 -10.075 1.00 75.44 220 ILE A O 1
ATOM 1722 N N . ALA A 1 221 ? -2.130 5.086 -10.570 1.00 72.56 221 ALA A N 1
ATOM 1723 C CA . ALA A 1 221 ? -3.243 4.776 -11.460 1.00 72.56 221 ALA A CA 1
ATOM 1724 C C . ALA A 1 221 ? -3.775 3.369 -11.174 1.00 72.56 221 ALA A C 1
ATOM 1726 O O . ALA A 1 221 ? -3.267 2.383 -11.705 1.00 72.56 221 ALA A O 1
ATOM 1727 N N . ALA A 1 222 ? -4.795 3.290 -10.323 1.00 70.69 222 ALA A N 1
ATOM 1728 C CA . ALA A 1 222 ? -5.403 2.027 -9.909 1.00 70.69 222 ALA A CA 1
ATOM 1729 C C . ALA A 1 222 ? -6.056 1.259 -11.069 1.00 70.69 222 ALA A C 1
ATOM 1731 O O . ALA A 1 222 ? -5.975 0.036 -11.108 1.00 70.69 222 ALA A O 1
ATOM 1732 N N . ASP A 1 223 ? -6.619 1.976 -12.045 1.00 77.81 223 ASP A N 1
ATOM 1733 C CA . ASP A 1 223 ? -7.275 1.392 -13.223 1.00 77.81 223 ASP A CA 1
ATOM 1734 C C . ASP A 1 223 ? -6.304 1.135 -14.389 1.00 77.81 223 ASP A C 1
ATOM 1736 O O . ASP A 1 223 ? -6.716 0.885 -15.527 1.00 77.81 223 ASP A O 1
ATOM 1740 N N . ALA A 1 224 ? -4.994 1.252 -14.148 1.00 82.81 224 ALA A N 1
ATOM 1741 C CA . ALA A 1 224 ? -4.003 1.053 -15.191 1.00 82.81 224 ALA A CA 1
ATOM 1742 C C . ALA A 1 224 ? -3.961 -0.408 -15.647 1.00 82.81 224 ALA A C 1
ATOM 1744 O O . ALA A 1 224 ? -3.911 -1.349 -14.856 1.00 82.81 224 ALA A O 1
ATOM 1745 N N . LYS A 1 225 ? -3.894 -0.585 -16.965 1.00 87.50 225 LYS A N 1
ATOM 1746 C CA . LYS A 1 225 ? -3.619 -1.881 -17.580 1.00 87.50 225 LYS A CA 1
ATOM 1747 C C . LYS A 1 225 ? -2.138 -2.193 -17.472 1.00 87.50 225 LYS A C 1
ATOM 1749 O O . LYS A 1 225 ? -1.305 -1.335 -17.772 1.00 87.50 225 LYS A O 1
ATOM 1754 N N . PHE A 1 226 ? -1.828 -3.418 -17.075 1.00 88.25 226 PHE A N 1
ATOM 1755 C CA . PHE A 1 226 ? -0.462 -3.903 -16.943 1.00 88.25 226 PHE A CA 1
ATOM 1756 C C . PHE A 1 226 ? -0.095 -4.835 -18.091 1.00 88.25 226 PHE A C 1
ATOM 1758 O O . PHE A 1 226 ? -0.937 -5.495 -18.700 1.00 88.25 226 PHE A O 1
ATOM 1765 N N . TYR A 1 227 ? 1.197 -4.874 -18.379 1.00 88.44 227 TYR A N 1
ATOM 1766 C CA . TYR A 1 227 ? 1.764 -5.588 -19.508 1.00 88.44 227 TYR A CA 1
ATOM 1767 C C . TYR A 1 227 ? 2.944 -6.414 -19.022 1.00 88.44 227 TYR A C 1
ATOM 1769 O O . TYR A 1 227 ? 3.766 -5.921 -18.253 1.00 88.44 227 TYR A O 1
ATOM 1777 N N . SER A 1 228 ? 3.042 -7.667 -19.457 1.00 86.50 228 SER A N 1
ATOM 1778 C CA . SER A 1 228 ? 4.185 -8.509 -19.105 1.00 86.50 228 SER A CA 1
ATOM 1779 C C . SER A 1 228 ? 5.421 -7.991 -19.832 1.00 86.50 228 SER A C 1
ATOM 1781 O O . SER A 1 228 ? 5.494 -8.082 -21.056 1.00 86.50 228 SER A O 1
ATOM 1783 N N . ALA A 1 229 ? 6.405 -7.493 -19.086 1.00 79.19 229 ALA A N 1
ATOM 1784 C CA . ALA A 1 229 ? 7.718 -7.198 -19.643 1.00 79.19 229 ALA A CA 1
ATOM 1785 C C . ALA A 1 229 ? 8.526 -8.493 -19.828 1.00 79.19 229 ALA A C 1
ATOM 1787 O O . ALA A 1 229 ? 9.259 -8.616 -20.799 1.00 79.19 229 ALA A O 1
ATOM 1788 N N . GLY A 1 230 ? 8.340 -9.496 -18.961 1.00 79.69 230 GLY A N 1
ATOM 1789 C CA . GLY A 1 230 ? 9.072 -10.767 -18.998 1.00 79.69 230 GLY A CA 1
ATOM 1790 C C . GLY A 1 230 ? 9.656 -11.112 -17.630 1.00 79.69 230 GLY A C 1
ATOM 1791 O O . GLY A 1 230 ? 9.079 -10.746 -16.612 1.00 79.69 230 GLY A O 1
ATOM 1792 N N . ARG A 1 231 ? 10.817 -11.778 -17.591 1.00 79.75 231 ARG A N 1
ATOM 1793 C CA . ARG A 1 231 ? 11.500 -12.162 -16.341 1.00 79.75 231 ARG A CA 1
ATOM 1794 C C . ARG A 1 231 ? 12.772 -11.368 -16.082 1.00 79.75 231 ARG A C 1
ATOM 1796 O O . ARG A 1 231 ? 13.579 -11.181 -16.991 1.00 79.75 231 ARG A O 1
ATOM 1803 N N . ARG A 1 232 ? 12.980 -10.944 -14.834 1.00 79.06 232 ARG A N 1
ATOM 1804 C CA . ARG A 1 232 ? 14.183 -10.229 -14.383 1.00 79.06 232 ARG A CA 1
ATOM 1805 C C . ARG A 1 232 ? 14.762 -10.892 -13.139 1.00 79.06 232 ARG A C 1
ATOM 1807 O O . ARG A 1 232 ? 14.034 -11.160 -12.191 1.00 79.06 232 ARG A O 1
ATOM 1814 N N . ASN A 1 233 ? 16.079 -11.078 -13.125 1.00 74.81 233 ASN A N 1
ATOM 1815 C CA . ASN A 1 233 ? 16.795 -11.504 -11.928 1.00 74.81 233 ASN A CA 1
ATOM 1816 C C . ASN A 1 233 ? 17.162 -10.280 -11.079 1.00 74.81 233 ASN A C 1
ATOM 1818 O O . ASN A 1 233 ? 17.778 -9.341 -11.585 1.00 74.81 233 ASN A O 1
ATOM 1822 N N . VAL A 1 234 ? 16.803 -10.298 -9.799 1.00 75.00 234 VAL A N 1
ATOM 1823 C CA . VAL A 1 234 ? 17.250 -9.325 -8.792 1.00 75.00 234 VAL A CA 1
ATOM 1824 C C . VAL A 1 234 ? 17.953 -10.119 -7.701 1.00 75.00 234 VAL A C 1
ATOM 1826 O O . VAL A 1 234 ? 17.360 -11.040 -7.154 1.00 75.00 234 VAL A O 1
ATOM 1829 N N . ASP A 1 235 ? 19.231 -9.827 -7.452 1.00 73.50 235 ASP A N 1
ATOM 1830 C CA . ASP A 1 235 ? 20.064 -10.538 -6.468 1.00 73.50 235 ASP A CA 1
ATOM 1831 C C . ASP A 1 235 ? 20.035 -12.073 -6.628 1.00 73.50 235 ASP A C 1
ATOM 1833 O O . ASP A 1 235 ? 20.005 -12.832 -5.666 1.00 73.50 235 ASP A O 1
ATOM 1837 N N . SER A 1 236 ? 20.073 -12.538 -7.883 1.00 71.69 236 SER A N 1
ATOM 1838 C CA . SER A 1 236 ? 19.974 -13.956 -8.292 1.00 71.69 236 SER A CA 1
ATOM 1839 C C . SER A 1 236 ? 18.599 -14.614 -8.117 1.00 71.69 236 SER A C 1
ATOM 1841 O O . SER A 1 236 ? 18.473 -15.809 -8.376 1.00 71.69 236 SER A O 1
ATOM 1843 N N . VAL A 1 237 ? 17.562 -13.854 -7.758 1.00 77.12 237 VAL A N 1
ATOM 1844 C CA . VAL A 1 237 ? 16.180 -14.345 -7.648 1.00 77.12 237 VAL A CA 1
ATOM 1845 C C . VAL A 1 237 ? 15.368 -13.933 -8.885 1.00 77.12 237 VAL A C 1
ATOM 1847 O O . VAL A 1 237 ? 15.358 -12.745 -9.228 1.00 77.12 237 VAL A O 1
ATOM 1850 N N . PRO A 1 238 ? 14.692 -14.871 -9.576 1.00 80.69 238 PRO A N 1
ATOM 1851 C CA . PRO A 1 238 ? 13.885 -14.571 -10.756 1.00 80.69 238 PRO A CA 1
ATOM 1852 C C . PRO A 1 238 ? 12.489 -14.036 -10.401 1.00 80.69 238 PRO A C 1
ATOM 1854 O O . PRO A 1 238 ? 11.710 -14.675 -9.688 1.00 80.69 238 PRO A O 1
ATOM 1857 N N . PHE A 1 239 ? 12.132 -12.897 -10.994 1.00 85.56 239 PHE A N 1
ATOM 1858 C CA . PHE A 1 239 ? 10.817 -12.267 -10.872 1.00 85.56 239 PHE A CA 1
ATOM 1859 C C . PHE A 1 239 ? 10.138 -12.119 -12.232 1.00 85.56 239 PHE A C 1
ATOM 1861 O O . PHE A 1 239 ? 10.787 -11.728 -13.204 1.00 85.56 239 PHE A O 1
ATOM 1868 N N . ASP A 1 240 ? 8.830 -12.362 -12.289 1.00 88.12 240 ASP A N 1
ATOM 1869 C CA . ASP A 1 240 ? 7.992 -11.920 -13.402 1.00 88.12 240 ASP A CA 1
ATOM 1870 C C . ASP A 1 240 ? 7.734 -10.414 -13.235 1.00 88.12 240 ASP A C 1
ATOM 1872 O O . ASP A 1 240 ? 7.372 -9.941 -12.155 1.00 88.12 240 ASP A O 1
ATOM 1876 N N . VAL A 1 241 ? 7.952 -9.647 -14.300 1.00 87.94 241 VAL A N 1
ATOM 1877 C CA . VAL A 1 241 ? 7.869 -8.185 -14.299 1.00 87.94 241 VAL A CA 1
ATOM 1878 C C . VAL A 1 241 ? 6.674 -7.742 -15.122 1.00 87.94 241 VAL A C 1
ATOM 1880 O O . VAL A 1 241 ? 6.558 -8.073 -16.305 1.00 87.94 241 VAL A O 1
ATOM 1883 N N . TYR A 1 242 ? 5.828 -6.929 -14.502 1.00 89.62 242 TYR A N 1
ATOM 1884 C CA . TYR A 1 242 ? 4.691 -6.288 -15.141 1.00 89.62 242 TYR A CA 1
ATOM 1885 C C . TYR A 1 242 ? 4.897 -4.785 -15.133 1.00 89.62 242 TYR A C 1
ATOM 1887 O O . TYR A 1 242 ? 5.290 -4.220 -14.116 1.00 89.62 242 TYR A O 1
ATOM 1895 N N . VAL A 1 243 ? 4.635 -4.137 -16.259 1.00 89.44 243 VAL A N 1
ATOM 1896 C CA . VAL A 1 243 ? 4.874 -2.707 -16.433 1.00 89.44 243 VAL A CA 1
ATOM 1897 C C . VAL A 1 243 ? 3.625 -1.998 -16.915 1.00 89.44 243 VAL A C 1
ATOM 1899 O O . VAL A 1 243 ? 2.798 -2.576 -17.618 1.00 89.44 243 VAL A O 1
ATOM 1902 N N . THR A 1 244 ? 3.495 -0.729 -16.559 1.00 90.19 244 THR A N 1
ATOM 1903 C CA . THR A 1 244 ? 2.512 0.183 -17.143 1.00 90.19 244 THR A CA 1
ATOM 1904 C C . THR A 1 244 ? 3.078 1.595 -17.205 1.00 90.19 244 THR A C 1
ATOM 1906 O O . THR A 1 244 ? 4.043 1.918 -16.510 1.00 90.19 244 THR A O 1
ATOM 1909 N N . LYS A 1 245 ? 2.492 2.446 -18.048 1.00 89.62 245 LYS A N 1
ATOM 1910 C CA . LYS A 1 245 ? 2.854 3.858 -18.167 1.00 89.62 245 LYS A CA 1
ATOM 1911 C C . LYS A 1 245 ? 1.624 4.721 -17.965 1.00 89.62 245 LYS A C 1
ATOM 1913 O O . LYS A 1 245 ? 0.623 4.574 -18.661 1.00 89.62 245 LYS A O 1
ATOM 1918 N N . VAL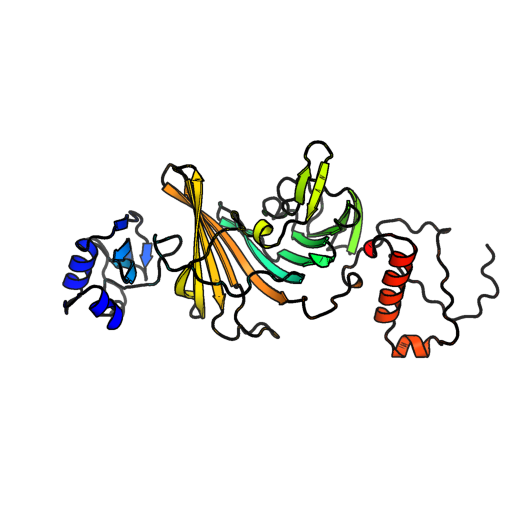 A 1 246 ? 1.750 5.668 -17.050 1.00 88.88 246 VAL A N 1
ATOM 1919 C CA . VAL A 1 246 ? 0.724 6.649 -16.715 1.00 88.88 246 VAL A CA 1
ATOM 1920 C C . VAL A 1 246 ? 1.245 8.020 -17.108 1.00 88.88 246 VAL A C 1
ATOM 1922 O O . VAL A 1 246 ? 2.311 8.433 -16.657 1.00 88.88 246 VAL A O 1
ATOM 1925 N N . ASN A 1 247 ? 0.508 8.742 -17.945 1.00 86.38 247 ASN A N 1
ATOM 1926 C CA . ASN A 1 247 ? 0.850 10.119 -18.290 1.00 86.38 247 ASN A CA 1
ATOM 1927 C C . ASN A 1 247 ? 0.099 11.061 -17.346 1.00 86.38 247 ASN A C 1
ATOM 1929 O O . ASN A 1 247 ? -1.130 11.063 -17.341 1.00 86.38 247 ASN A O 1
ATOM 1933 N N . SER A 1 248 ? 0.823 11.852 -16.551 1.00 77.62 248 SER A N 1
ATOM 1934 C CA . SER A 1 248 ? 0.206 12.864 -15.677 1.00 77.62 248 SER A CA 1
ATOM 1935 C C . SER A 1 248 ? -0.041 14.171 -16.435 1.00 77.62 248 SER A C 1
ATOM 1937 O O . SER A 1 248 ? -0.996 14.887 -16.156 1.00 77.62 248 SER A O 1
ATOM 1939 N N . THR A 1 249 ? 0.811 14.476 -17.415 1.00 76.56 249 THR A N 1
ATOM 1940 C CA . THR A 1 249 ? 0.646 15.566 -18.387 1.00 76.56 249 THR A CA 1
ATOM 1941 C C . THR A 1 249 ? 1.198 15.101 -19.743 1.00 76.56 249 THR A C 1
ATOM 1943 O O . THR A 1 249 ? 1.813 14.034 -19.808 1.00 76.56 249 THR A O 1
ATOM 1946 N N . PRO A 1 250 ? 1.053 15.873 -20.838 1.00 73.19 250 PRO A N 1
ATOM 1947 C CA . PRO A 1 250 ? 1.680 15.525 -22.116 1.00 73.19 250 PRO A CA 1
ATOM 1948 C C . PRO A 1 250 ? 3.207 15.365 -22.046 1.00 73.19 250 PRO A C 1
ATOM 1950 O O . PRO A 1 250 ? 3.790 14.694 -22.892 1.00 73.19 250 PRO A O 1
ATOM 1953 N N . THR A 1 251 ? 3.856 15.979 -21.052 1.00 72.75 251 THR A N 1
ATOM 1954 C CA . THR A 1 251 ? 5.318 16.027 -20.905 1.00 72.75 251 THR A CA 1
ATOM 1955 C C . THR A 1 251 ? 5.833 15.331 -19.647 1.00 72.75 251 THR A C 1
ATOM 1957 O O . THR A 1 251 ? 7.040 15.289 -19.434 1.00 72.75 251 THR A O 1
ATOM 1960 N N . THR A 1 252 ? 4.953 14.770 -18.814 1.00 83.50 252 THR A N 1
ATOM 1961 C CA . THR A 1 252 ? 5.338 14.029 -17.607 1.00 83.50 252 THR A CA 1
ATOM 1962 C C . THR A 1 252 ? 4.671 12.667 -17.583 1.00 83.50 252 THR A C 1
ATOM 1964 O O . THR A 1 252 ? 3.473 12.524 -17.841 1.00 83.50 252 THR A O 1
ATOM 1967 N N . SER A 1 253 ? 5.454 11.646 -17.256 1.00 87.94 253 SER A N 1
ATOM 1968 C CA . SER A 1 253 ? 4.958 10.275 -17.200 1.00 87.94 253 SER A CA 1
ATOM 1969 C C . SER A 1 253 ? 5.591 9.514 -16.052 1.00 87.94 253 SER A C 1
ATOM 1971 O O . SER A 1 253 ? 6.717 9.800 -15.654 1.00 87.94 253 SER A O 1
ATOM 1973 N N . THR A 1 254 ? 4.856 8.546 -15.524 1.00 90.38 254 THR A N 1
ATOM 1974 C CA . THR A 1 254 ? 5.355 7.584 -14.551 1.00 90.38 254 THR A CA 1
ATOM 1975 C C . THR A 1 254 ? 5.274 6.195 -15.161 1.00 90.38 254 THR A C 1
ATOM 1977 O O . THR A 1 254 ? 4.203 5.779 -15.606 1.00 90.38 254 THR A O 1
ATOM 1980 N N . VAL A 1 255 ? 6.397 5.482 -15.193 1.00 90.25 255 VAL A N 1
ATOM 1981 C CA . VAL A 1 255 ? 6.417 4.048 -15.497 1.00 90.25 255 VAL A CA 1
ATOM 1982 C C . VAL A 1 255 ? 6.361 3.295 -14.179 1.00 90.25 255 VAL A C 1
ATOM 1984 O O . VAL A 1 255 ? 7.178 3.540 -13.297 1.00 90.25 255 VAL A O 1
ATOM 1987 N N . ILE A 1 256 ? 5.389 2.404 -14.031 1.00 91.75 256 ILE A N 1
ATOM 1988 C CA . ILE A 1 256 ? 5.217 1.582 -12.834 1.00 91.75 256 ILE A CA 1
ATOM 1989 C C . ILE A 1 256 ? 5.629 0.159 -13.189 1.00 91.75 256 ILE A C 1
ATOM 1991 O O . ILE A 1 256 ? 5.096 -0.408 -14.140 1.00 91.75 256 ILE A O 1
ATOM 1995 N N . GLU A 1 257 ? 6.551 -0.412 -12.422 1.00 91.81 257 GLU A N 1
ATOM 1996 C CA . GLU A 1 257 ? 6.947 -1.813 -12.500 1.00 91.81 257 GLU A CA 1
ATOM 1997 C C . GLU A 1 257 ? 6.487 -2.566 -11.250 1.00 91.81 257 GLU A C 1
ATOM 1999 O O . GLU A 1 257 ? 6.702 -2.114 -10.126 1.00 91.81 257 GLU A O 1
ATOM 2004 N N . MET A 1 258 ? 5.897 -3.741 -11.441 1.00 91.62 258 MET A N 1
ATOM 2005 C CA . MET A 1 258 ? 5.546 -4.679 -10.382 1.00 91.62 258 MET A CA 1
ATOM 2006 C C . MET A 1 258 ? 6.326 -5.972 -10.580 1.00 91.62 258 MET A C 1
ATOM 2008 O O . MET A 1 258 ? 6.271 -6.579 -11.651 1.00 91.62 258 MET A O 1
ATOM 2012 N N . LEU A 1 259 ? 7.062 -6.383 -9.551 1.00 90.56 259 LEU A N 1
ATOM 2013 C CA . LEU A 1 259 ? 7.863 -7.603 -9.555 1.00 90.56 259 LEU A CA 1
ATOM 2014 C C . LEU A 1 259 ? 7.141 -8.668 -8.737 1.00 90.56 259 LEU A C 1
ATOM 2016 O O . LEU A 1 259 ? 6.874 -8.453 -7.554 1.00 90.56 259 LEU A O 1
ATOM 2020 N N . PHE A 1 260 ? 6.868 -9.812 -9.359 1.00 87.88 260 PHE A N 1
ATOM 2021 C CA . PHE A 1 260 ? 6.234 -10.963 -8.726 1.00 87.88 260 PHE A CA 1
ATOM 2022 C C . PHE A 1 260 ? 7.182 -12.147 -8.650 1.00 87.88 260 PHE A C 1
ATOM 2024 O O . PHE A 1 260 ? 7.940 -12.412 -9.582 1.00 87.88 260 PHE A O 1
ATOM 2031 N N . THR A 1 261 ? 7.141 -12.874 -7.541 1.00 82.06 261 THR A N 1
ATOM 2032 C CA . THR A 1 261 ? 7.943 -14.086 -7.369 1.00 82.06 261 THR A CA 1
ATOM 2033 C C . THR A 1 261 ? 7.494 -15.172 -8.333 1.00 82.06 261 THR A C 1
ATOM 2035 O O . THR A 1 261 ? 6.301 -15.355 -8.570 1.00 82.06 261 THR A O 1
ATOM 2038 N N . THR A 1 262 ? 8.459 -15.913 -8.875 1.00 73.44 262 THR A N 1
ATOM 2039 C CA . THR A 1 262 ? 8.185 -17.058 -9.763 1.00 73.44 262 THR A CA 1
ATOM 2040 C C . THR A 1 262 ? 8.345 -18.405 -9.065 1.00 73.44 262 THR A C 1
ATOM 2042 O O . THR A 1 262 ? 7.804 -19.407 -9.524 1.00 73.44 262 THR A O 1
ATOM 2045 N N . GLU A 1 263 ? 9.041 -18.421 -7.929 1.00 67.00 263 GLU A N 1
ATOM 2046 C CA . GLU A 1 263 ? 9.325 -19.602 -7.118 1.00 67.00 263 GLU A CA 1
ATOM 2047 C C . GLU A 1 263 ? 8.910 -19.356 -5.660 1.00 67.00 263 GLU A C 1
ATOM 2049 O O . GLU A 1 263 ? 8.639 -18.217 -5.260 1.00 67.00 263 GLU A O 1
ATOM 2054 N N . ASN A 1 264 ? 8.840 -20.429 -4.866 1.00 56.09 264 ASN A N 1
ATOM 2055 C CA . ASN A 1 264 ? 8.527 -20.349 -3.441 1.00 56.09 264 ASN A CA 1
ATOM 2056 C C . ASN A 1 264 ? 9.588 -19.498 -2.735 1.00 56.09 264 ASN A C 1
ATOM 2058 O O . ASN A 1 264 ? 10.722 -19.934 -2.536 1.00 56.09 264 ASN A O 1
ATOM 2062 N N . TRP A 1 265 ? 9.215 -18.279 -2.356 1.00 52.34 265 TRP A N 1
ATOM 2063 C CA . TRP A 1 265 ? 10.043 -17.451 -1.492 1.00 52.34 265 TRP A CA 1
ATOM 2064 C C . TRP A 1 265 ? 10.071 -18.096 -0.104 1.00 52.34 265 TRP A C 1
ATOM 2066 O O . TRP A 1 265 ? 9.033 -18.463 0.448 1.00 52.34 265 TRP A O 1
ATOM 2076 N N . VAL A 1 266 ? 11.265 -18.220 0.474 1.00 46.59 266 VAL A N 1
ATOM 2077 C CA . VAL A 1 266 ? 11.486 -18.691 1.849 1.00 46.59 266 VAL A CA 1
ATOM 2078 C C . VAL A 1 266 ? 11.046 -17.607 2.843 1.00 46.59 266 VAL A C 1
ATOM 2080 O O . VAL A 1 266 ? 11.857 -16.886 3.408 1.00 46.59 266 VAL A O 1
ATOM 2083 N N . ALA A 1 267 ? 9.739 -17.409 2.973 1.00 46.56 267 ALA A N 1
ATOM 2084 C CA . ALA A 1 267 ? 9.108 -16.586 3.999 1.00 46.56 267 ALA A CA 1
ATOM 2085 C C . ALA A 1 267 ? 7.968 -17.427 4.580 1.00 46.56 267 ALA A C 1
ATOM 2087 O O . ALA A 1 267 ? 6.819 -17.272 4.189 1.00 46.56 267 ALA A O 1
ATOM 2088 N N . GLU A 1 268 ? 8.363 -18.418 5.385 1.00 47.56 268 GLU A N 1
ATOM 2089 C CA . GLU A 1 268 ? 7.643 -19.346 6.285 1.00 47.56 268 GLU A CA 1
ATOM 2090 C C . GLU A 1 268 ? 6.206 -19.853 5.995 1.00 47.56 268 GLU A C 1
ATOM 2092 O O . GLU A 1 268 ? 5.758 -20.754 6.697 1.00 47.56 268 GLU A O 1
ATOM 2097 N N . SER A 1 269 ? 5.458 -19.404 4.983 1.00 49.41 269 SER A N 1
ATOM 2098 C CA . SER A 1 269 ? 4.082 -19.884 4.741 1.00 49.41 269 SER A CA 1
ATOM 2099 C C . SER A 1 269 ? 3.467 -19.562 3.368 1.00 49.41 269 SER A C 1
ATOM 2101 O O . SER A 1 269 ? 2.298 -19.872 3.142 1.00 49.41 269 SER A O 1
ATOM 2103 N N . ALA A 1 270 ? 4.203 -18.963 2.431 1.00 49.50 270 ALA A N 1
ATOM 2104 C CA . ALA A 1 270 ? 3.603 -18.372 1.236 1.00 49.50 270 ALA A CA 1
ATOM 2105 C C . ALA A 1 270 ? 3.821 -19.241 -0.039 1.00 49.50 270 ALA A C 1
ATOM 2107 O O . ALA A 1 270 ? 4.956 -19.500 -0.434 1.00 49.50 270 ALA A O 1
ATOM 2108 N N . VAL A 1 271 ? 2.740 -19.666 -0.720 1.00 57.62 271 VAL A N 1
ATOM 2109 C CA . VAL A 1 271 ? 2.762 -20.316 -2.058 1.00 57.62 271 VAL A CA 1
ATOM 2110 C C . VAL A 1 271 ? 2.697 -19.278 -3.190 1.00 57.62 271 VAL A C 1
ATOM 2112 O O . VAL A 1 271 ? 1.688 -18.590 -3.326 1.00 57.62 271 VAL A O 1
ATOM 2115 N N . ALA A 1 272 ? 3.772 -19.161 -3.981 1.00 60.78 272 ALA A N 1
ATOM 2116 C CA . ALA A 1 272 ? 3.928 -18.183 -5.068 1.00 60.78 272 ALA A CA 1
ATOM 2117 C C . ALA A 1 272 ? 2.763 -18.214 -6.083 1.00 60.78 272 ALA A C 1
ATOM 2119 O O . ALA A 1 272 ? 2.131 -19.264 -6.240 1.00 60.78 272 ALA A O 1
ATOM 2120 N N . PRO A 1 273 ? 2.499 -17.122 -6.835 1.00 71.69 273 PRO A N 1
ATOM 2121 C CA . PRO A 1 273 ? 3.258 -15.860 -6.947 1.00 71.69 273 PRO A CA 1
ATOM 2122 C C . PRO A 1 273 ? 2.859 -14.760 -5.939 1.00 71.69 273 PRO A C 1
ATOM 2124 O O . PRO A 1 273 ? 1.676 -14.541 -5.689 1.00 71.69 273 PRO A O 1
ATOM 2127 N N . PHE A 1 274 ? 3.843 -14.004 -5.430 1.00 76.62 274 PHE A N 1
ATOM 2128 C CA . PHE A 1 274 ? 3.649 -12.861 -4.519 1.00 76.62 274 PHE A CA 1
ATOM 2129 C C . PHE A 1 274 ? 4.235 -11.570 -5.063 1.00 76.62 274 PHE A C 1
ATOM 2131 O O . PHE A 1 274 ? 5.269 -11.588 -5.729 1.00 76.62 274 PHE A O 1
ATOM 2138 N N . LEU A 1 275 ? 3.607 -10.445 -4.723 1.00 85.75 275 LEU A N 1
ATOM 2139 C CA . LEU A 1 275 ? 4.141 -9.118 -4.999 1.00 85.75 275 LEU A CA 1
ATOM 2140 C C . LEU A 1 275 ? 5.374 -8.855 -4.123 1.00 85.75 275 LEU A C 1
ATOM 2142 O O . LEU A 1 275 ? 5.264 -8.779 -2.905 1.00 85.75 275 LEU A O 1
ATOM 2146 N N . HIS A 1 276 ? 6.535 -8.688 -4.753 1.00 87.88 276 HIS A N 1
ATOM 2147 C CA . HIS A 1 276 ? 7.793 -8.367 -4.080 1.00 87.88 276 HIS A CA 1
ATOM 2148 C C . HIS A 1 276 ? 8.081 -6.867 -4.074 1.00 87.88 276 HIS A C 1
ATOM 2150 O O . HIS A 1 276 ? 8.563 -6.316 -3.087 1.00 87.88 276 HIS A O 1
ATOM 2156 N N . SER A 1 277 ? 7.865 -6.183 -5.195 1.00 91.06 277 SER A N 1
ATOM 2157 C CA . SER A 1 277 ? 8.172 -4.756 -5.276 1.00 91.06 277 SER A CA 1
ATOM 2158 C C . SER A 1 277 ? 7.253 -4.028 -6.233 1.00 91.06 277 SER A C 1
ATOM 2160 O O . SER A 1 277 ? 6.895 -4.561 -7.283 1.00 91.06 277 SER A O 1
ATOM 2162 N N . ILE A 1 278 ? 6.946 -2.783 -5.884 1.00 92.50 278 ILE A N 1
ATOM 2163 C CA . ILE A 1 278 ? 6.329 -1.791 -6.760 1.00 92.50 278 ILE A CA 1
ATOM 2164 C C . ILE A 1 278 ? 7.343 -0.670 -6.917 1.00 92.50 278 ILE A C 1
ATOM 2166 O O . ILE A 1 278 ? 7.760 -0.064 -5.931 1.00 92.50 278 ILE A O 1
ATOM 2170 N N . ILE A 1 279 ? 7.755 -0.401 -8.145 1.00 92.50 279 ILE A N 1
ATOM 2171 C CA . ILE A 1 279 ? 8.746 0.625 -8.449 1.00 92.50 279 ILE A CA 1
ATOM 2172 C C . ILE A 1 279 ? 8.105 1.630 -9.388 1.00 92.50 279 ILE A C 1
ATOM 2174 O O . ILE A 1 279 ? 7.584 1.252 -10.433 1.00 92.50 279 ILE A O 1
ATOM 2178 N N . GLN A 1 280 ? 8.141 2.907 -9.027 1.00 92.12 280 GLN A N 1
ATOM 2179 C CA . GLN A 1 280 ? 7.574 3.971 -9.848 1.00 92.12 280 GLN A CA 1
ATOM 2180 C C . GLN A 1 280 ? 8.686 4.904 -10.302 1.00 92.12 280 GLN A C 1
ATOM 2182 O O . GLN A 1 280 ? 9.361 5.524 -9.485 1.00 92.12 280 GLN A O 1
ATOM 2187 N N . TYR A 1 281 ? 8.871 4.991 -11.612 1.00 90.56 281 TYR A N 1
ATOM 2188 C CA . TYR A 1 281 ? 9.862 5.821 -12.279 1.00 90.56 281 TYR A CA 1
ATOM 2189 C C . TYR A 1 281 ? 9.172 7.069 -12.817 1.00 90.56 281 TYR A C 1
ATOM 2191 O O . TYR A 1 281 ? 8.475 7.019 -13.831 1.00 90.56 281 TYR A O 1
ATOM 2199 N N . HIS A 1 282 ? 9.335 8.185 -12.119 1.00 89.44 282 HIS A N 1
ATOM 2200 C CA . HIS A 1 282 ? 8.738 9.473 -12.444 1.00 89.44 282 HIS A CA 1
ATOM 2201 C C . HIS A 1 282 ? 9.669 10.259 -13.368 1.00 89.44 282 HIS A C 1
ATOM 2203 O O . HIS A 1 282 ? 10.779 10.619 -12.973 1.00 89.44 282 HIS A O 1
ATOM 2209 N N . LYS A 1 283 ? 9.202 10.565 -14.578 1.00 85.56 283 LYS A N 1
ATOM 2210 C CA . LYS A 1 283 ? 9.902 11.411 -15.549 1.00 85.56 283 LYS A CA 1
ATOM 2211 C C . LYS A 1 283 ? 9.260 12.787 -15.586 1.00 85.56 283 LYS A C 1
ATOM 2213 O O . LYS A 1 283 ? 8.068 12.920 -15.887 1.00 85.56 283 LYS A O 1
ATOM 2218 N N . ASP A 1 284 ? 10.055 13.801 -15.258 1.00 80.69 284 ASP A N 1
ATOM 2219 C CA . ASP A 1 284 ? 9.643 15.198 -15.354 1.00 80.69 284 ASP A CA 1
ATOM 2220 C C . ASP A 1 284 ? 9.836 15.770 -16.771 1.00 80.69 284 ASP A C 1
ATOM 2222 O O . ASP A 1 284 ? 10.307 15.095 -17.685 1.00 80.69 284 ASP A O 1
ATOM 2226 N N . GLN A 1 285 ? 9.473 17.042 -16.953 1.00 76.12 285 GLN A N 1
ATOM 2227 C CA . GLN A 1 285 ? 9.574 17.739 -18.243 1.00 76.12 285 GLN A CA 1
ATOM 2228 C C . GLN A 1 285 ? 11.018 17.895 -18.741 1.00 76.12 285 GLN A C 1
ATOM 2230 O O . GLN A 1 285 ? 11.239 18.079 -19.934 1.00 76.12 285 GLN A O 1
ATOM 2235 N N . SER A 1 286 ? 11.997 17.829 -17.834 1.00 71.69 286 SER A N 1
ATOM 2236 C CA . SER A 1 286 ? 13.429 17.866 -18.161 1.00 71.69 286 SER A CA 1
ATOM 2237 C C . SER A 1 286 ? 13.983 16.468 -18.440 1.00 71.69 286 SER A C 1
ATOM 2239 O O . SER A 1 286 ? 15.192 16.302 -18.585 1.00 71.69 286 SER A O 1
ATOM 2241 N N . ASN A 1 287 ? 13.106 15.458 -18.480 1.00 66.88 287 ASN A N 1
ATOM 2242 C CA . ASN A 1 287 ? 13.441 14.045 -18.559 1.00 66.88 287 ASN A CA 1
ATOM 2243 C C . ASN A 1 287 ? 14.341 13.574 -17.401 1.00 66.88 287 ASN A C 1
ATOM 2245 O O . ASN A 1 287 ? 15.042 12.570 -17.522 1.00 66.88 287 ASN A O 1
ATOM 2249 N N . LYS A 1 288 ? 14.334 14.297 -16.272 1.00 73.50 288 LYS A N 1
ATOM 2250 C CA . LYS A 1 288 ? 15.027 13.873 -15.061 1.00 73.50 288 LYS A CA 1
ATOM 2251 C C . LYS A 1 288 ? 14.173 12.815 -14.381 1.00 73.50 288 LYS A C 1
ATOM 2253 O O . LYS A 1 288 ? 12.995 13.033 -14.089 1.00 73.50 288 LYS A O 1
ATOM 2258 N N . GLU A 1 289 ? 14.786 11.668 -14.137 1.00 78.00 289 GLU A N 1
ATOM 2259 C CA . GLU A 1 289 ? 14.125 10.539 -13.506 1.00 78.00 289 GLU A CA 1
ATOM 2260 C C . GLU A 1 289 ? 14.253 10.622 -11.981 1.00 78.00 289 GLU A C 1
ATOM 2262 O O . GLU A 1 289 ? 15.336 10.837 -11.430 1.00 78.00 289 GLU A O 1
ATOM 2267 N N . LYS A 1 290 ? 13.127 10.458 -11.291 1.00 87.62 290 LYS A N 1
ATOM 2268 C CA . LYS A 1 290 ? 13.057 10.191 -9.851 1.00 87.62 290 LYS A CA 1
ATOM 2269 C C . LYS A 1 290 ? 12.354 8.860 -9.657 1.00 87.62 290 LYS A C 1
ATOM 2271 O O . LYS A 1 290 ? 11.499 8.507 -10.463 1.00 87.62 290 LYS A O 1
ATOM 2276 N N . LYS A 1 291 ? 12.658 8.141 -8.581 1.00 89.38 291 LYS A N 1
ATOM 2277 C CA . LYS A 1 291 ? 12.023 6.848 -8.314 1.00 89.38 291 LYS A CA 1
ATOM 2278 C C . LYS A 1 291 ? 11.455 6.769 -6.910 1.00 89.38 291 LYS A C 1
ATOM 2280 O O . LYS A 1 291 ? 12.068 7.291 -5.989 1.00 89.38 291 LYS A O 1
ATOM 2285 N N . THR A 1 292 ? 10.335 6.079 -6.762 1.00 91.06 292 THR A N 1
ATOM 2286 C CA . THR A 1 292 ? 9.847 5.580 -5.472 1.00 91.06 292 THR A CA 1
ATOM 2287 C C . THR A 1 292 ? 9.788 4.060 -5.512 1.00 91.06 292 THR A C 1
ATOM 2289 O O . THR A 1 292 ? 9.611 3.465 -6.580 1.00 91.06 292 THR A O 1
ATOM 2292 N N . ILE A 1 293 ? 10.008 3.417 -4.367 1.00 92.25 293 ILE A N 1
ATOM 2293 C CA . ILE A 1 293 ? 10.047 1.953 -4.267 1.00 92.25 293 ILE A CA 1
ATOM 2294 C C . ILE A 1 293 ? 9.247 1.530 -3.045 1.00 92.25 293 ILE A C 1
ATOM 2296 O O . ILE A 1 293 ? 9.508 2.012 -1.952 1.00 92.25 293 ILE A O 1
ATOM 2300 N N . ILE A 1 294 ? 8.322 0.595 -3.224 1.00 92.12 294 ILE A N 1
ATOM 2301 C CA . ILE A 1 294 ? 7.756 -0.208 -2.141 1.00 92.12 294 ILE A CA 1
ATOM 2302 C C . ILE A 1 294 ? 8.358 -1.599 -2.275 1.00 92.12 294 ILE A C 1
ATOM 2304 O O . ILE A 1 294 ? 8.193 -2.229 -3.323 1.00 92.12 294 ILE A O 1
ATOM 2308 N N . ARG A 1 295 ? 9.061 -2.072 -1.247 1.00 91.69 295 ARG A N 1
ATOM 2309 C CA . ARG A 1 295 ? 9.649 -3.415 -1.204 1.00 91.69 295 ARG A CA 1
ATOM 2310 C C . ARG A 1 295 ? 8.990 -4.216 -0.094 1.00 91.69 295 ARG A C 1
ATOM 2312 O O . ARG A 1 295 ? 9.152 -3.893 1.073 1.00 91.69 295 ARG A O 1
ATOM 2319 N N . VAL A 1 296 ? 8.251 -5.246 -0.479 1.00 89.00 296 VAL A N 1
ATOM 2320 C CA . VAL A 1 296 ? 7.476 -6.093 0.426 1.00 89.00 296 VAL A CA 1
ATOM 2321 C C . VAL A 1 296 ? 8.377 -7.172 1.016 1.00 89.00 296 VAL A C 1
ATOM 2323 O O . VAL A 1 296 ? 9.028 -7.906 0.273 1.00 89.00 296 VAL A O 1
ATOM 2326 N N . HIS A 1 297 ? 8.382 -7.276 2.343 1.00 84.38 297 HIS A N 1
ATOM 2327 C CA . HIS A 1 297 ? 9.113 -8.300 3.097 1.00 84.38 297 HIS A CA 1
ATOM 2328 C C . HIS A 1 297 ? 8.214 -9.469 3.472 1.00 84.38 297 HIS A C 1
ATOM 2330 O O . HIS A 1 297 ? 8.628 -10.626 3.427 1.00 84.38 297 HIS A O 1
ATOM 2336 N N . SER A 1 298 ? 6.970 -9.166 3.845 1.00 79.88 298 SER A N 1
ATOM 2337 C CA . SER A 1 298 ? 5.974 -10.166 4.206 1.00 79.88 298 SER A CA 1
ATOM 2338 C C . SER A 1 298 ? 4.607 -9.785 3.656 1.00 79.88 298 SER A C 1
ATOM 2340 O O . SER A 1 298 ? 4.243 -8.611 3.570 1.00 79.88 298 SER A O 1
ATOM 2342 N N . PHE A 1 299 ? 3.850 -10.802 3.256 1.00 80.69 299 PHE A N 1
ATOM 2343 C CA . PHE A 1 299 ? 2.495 -10.646 2.762 1.00 80.69 299 PHE A CA 1
ATOM 2344 C C . PHE A 1 299 ? 1.664 -11.855 3.165 1.00 80.69 299 PHE A C 1
ATOM 2346 O O . PHE A 1 299 ? 2.039 -12.999 2.903 1.00 80.69 299 PHE A O 1
ATOM 2353 N N . LYS A 1 300 ? 0.505 -11.609 3.765 1.00 78.88 300 LYS A N 1
ATOM 2354 C CA . LYS A 1 300 ? -0.426 -12.646 4.193 1.00 78.88 300 LYS A CA 1
ATOM 2355 C C . LYS A 1 300 ? -1.812 -12.309 3.678 1.00 78.88 300 LYS A C 1
ATOM 2357 O O . LYS A 1 300 ? -2.424 -11.323 4.083 1.00 78.88 300 LYS A O 1
ATOM 2362 N N . ASN A 1 301 ? -2.325 -13.156 2.791 1.00 78.69 301 ASN A N 1
ATOM 2363 C CA . ASN A 1 301 ? -3.695 -13.043 2.309 1.00 78.69 301 ASN A CA 1
ATOM 2364 C C . ASN A 1 301 ? -4.662 -13.529 3.397 1.00 78.69 301 ASN A C 1
ATOM 2366 O O . ASN A 1 301 ? -4.677 -14.708 3.746 1.00 78.69 301 ASN A O 1
ATOM 2370 N N . GLY A 1 302 ? -5.480 -12.617 3.917 1.00 74.38 302 GLY A N 1
ATOM 2371 C CA . GLY A 1 302 ? -6.489 -12.909 4.930 1.00 74.38 302 GLY A CA 1
ATOM 2372 C C . GLY A 1 302 ? -7.868 -13.219 4.352 1.00 74.38 302 GLY A C 1
ATOM 2373 O O . GLY A 1 302 ? -8.792 -13.439 5.116 1.00 74.38 302 GLY A O 1
ATOM 2374 N N . SER A 1 303 ? -8.056 -13.242 3.031 1.00 68.38 303 SER A N 1
ATOM 2375 C CA . SER A 1 303 ? -9.402 -13.328 2.430 1.00 68.38 303 SER A CA 1
ATOM 2376 C C . SER A 1 303 ? -10.100 -14.673 2.634 1.00 68.38 303 SER A C 1
ATOM 2378 O O . SER A 1 303 ? -11.322 -14.736 2.558 1.00 68.38 303 SER A O 1
ATOM 2380 N N . ALA A 1 304 ? -9.341 -15.738 2.907 1.00 58.12 304 ALA A N 1
ATOM 2381 C CA . ALA A 1 304 ? -9.881 -17.053 3.263 1.00 58.12 304 ALA A CA 1
ATOM 2382 C C . ALA A 1 304 ? -9.967 -17.282 4.784 1.00 58.12 304 ALA A C 1
ATOM 2384 O O . ALA A 1 304 ? -10.572 -18.258 5.218 1.00 58.12 304 ALA A O 1
ATOM 2385 N N . ALA A 1 305 ? -9.348 -16.413 5.591 1.00 56.03 305 ALA A N 1
ATOM 2386 C CA . ALA A 1 305 ? -9.271 -16.554 7.038 1.00 56.03 305 ALA A CA 1
ATOM 2387 C C . ALA A 1 305 ? -10.080 -15.455 7.741 1.00 56.03 305 ALA A C 1
ATOM 2389 O O . ALA A 1 305 ? -9.952 -14.258 7.468 1.00 56.03 305 ALA A O 1
ATOM 2390 N N . GLU A 1 306 ? -10.867 -15.839 8.738 1.00 51.44 306 GLU A N 1
ATOM 2391 C CA . GLU A 1 306 ? -11.442 -14.896 9.695 1.00 51.44 306 GLU A CA 1
ATOM 2392 C C . GLU A 1 306 ? -10.333 -14.353 10.618 1.00 51.44 306 GLU A C 1
ATOM 2394 O O . GLU A 1 306 ? -10.268 -14.677 11.797 1.00 51.44 306 GLU A O 1
ATOM 2399 N N . THR A 1 307 ? -9.399 -13.536 10.113 1.00 50.09 307 THR A N 1
ATOM 2400 C CA . THR A 1 307 ? -8.662 -12.616 10.995 1.00 50.09 307 THR A CA 1
ATOM 2401 C C . THR A 1 307 ? -9.702 -11.698 11.633 1.00 50.09 307 THR A C 1
ATOM 2403 O O . THR A 1 307 ? -10.276 -10.853 10.945 1.00 50.09 307 THR A O 1
ATOM 2406 N N . GLN A 1 308 ? -10.039 -11.946 12.890 1.00 54.38 308 GLN A N 1
ATOM 2407 C CA . GLN A 1 308 ? -11.078 -11.219 13.610 1.00 54.38 308 GLN A CA 1
ATOM 2408 C C . GLN A 1 308 ? -10.600 -9.779 13.886 1.00 54.38 308 GLN A C 1
ATOM 2410 O O . GLN A 1 308 ? -9.442 -9.590 14.261 1.00 54.38 308 GLN A O 1
ATOM 2415 N N . LYS A 1 309 ? -11.471 -8.761 13.740 1.00 53.28 309 LYS A N 1
ATOM 2416 C CA . LYS A 1 309 ? -11.181 -7.339 14.089 1.00 53.28 309 LYS A CA 1
ATOM 2417 C C . LYS A 1 309 ? -10.507 -7.204 15.457 1.00 53.28 309 LYS A C 1
ATOM 2419 O O . LYS A 1 309 ? -9.615 -6.386 15.654 1.00 53.28 309 LYS A O 1
ATOM 2424 N N . ALA A 1 310 ? -10.968 -8.051 16.365 1.00 47.78 310 ALA A N 1
ATOM 2425 C CA . ALA A 1 310 ? -10.373 -8.512 17.603 1.00 47.78 310 ALA A CA 1
ATOM 2426 C C . ALA A 1 310 ? -8.850 -8.413 17.772 1.00 47.78 310 ALA A C 1
ATOM 2428 O O . ALA A 1 310 ? -8.377 -8.030 18.841 1.00 47.78 310 ALA A O 1
ATOM 2429 N N . SER A 1 311 ? -8.075 -8.797 16.752 1.00 54.88 311 SER A N 1
ATOM 2430 C CA . SER A 1 311 ? -6.615 -8.883 16.857 1.00 54.88 311 SER A CA 1
ATOM 2431 C C . SER A 1 311 ? -5.931 -7.518 16.820 1.00 54.88 311 SER A C 1
ATOM 2433 O O . SER A 1 311 ? -4.754 -7.412 17.164 1.00 54.88 311 SER A O 1
ATOM 2435 N N . LEU A 1 312 ? -6.646 -6.469 16.403 1.00 65.06 312 LEU A N 1
ATOM 2436 C CA . LEU A 1 312 ? -6.165 -5.097 16.488 1.00 65.06 312 LEU A CA 1
ATOM 2437 C C . LEU A 1 312 ? -6.280 -4.628 17.940 1.00 65.06 312 LEU A C 1
ATOM 2439 O O . LEU A 1 312 ? -7.348 -4.234 18.408 1.00 65.06 312 LEU A O 1
ATOM 2443 N N . SER A 1 313 ? -5.160 -4.682 18.661 1.00 64.50 313 SER A N 1
ATOM 2444 C CA . SER A 1 313 ? -5.078 -4.197 20.038 1.00 64.50 313 SER A CA 1
ATOM 2445 C C . SER A 1 313 ? -5.229 -2.678 20.079 1.00 64.50 313 SER A C 1
ATOM 2447 O O . SER A 1 313 ? -4.264 -1.932 19.923 1.00 64.50 313 SER A O 1
ATOM 2449 N N . ILE A 1 314 ? -6.452 -2.218 20.319 1.00 64.00 314 ILE A N 1
ATOM 2450 C CA . ILE A 1 314 ? -6.730 -0.856 20.762 1.00 64.00 314 ILE A CA 1
ATOM 2451 C C . ILE A 1 314 ? -6.553 -0.816 22.272 1.00 64.00 314 ILE A C 1
ATOM 2453 O O . ILE A 1 314 ? -7.425 -1.218 23.039 1.00 64.00 314 ILE A O 1
ATOM 2457 N N . TYR A 1 315 ? -5.376 -0.382 22.715 1.00 69.56 315 TYR A N 1
ATOM 2458 C CA . TYR A 1 315 ? -5.150 -0.114 24.132 1.00 69.56 315 TYR A CA 1
ATOM 2459 C C . TYR A 1 315 ? -6.258 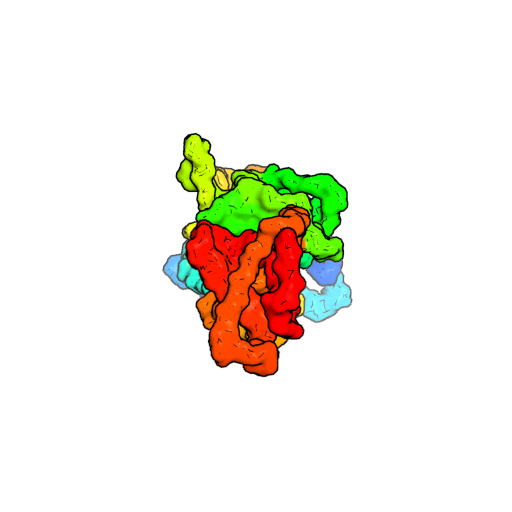0.803 24.672 1.00 69.56 315 TYR A C 1
ATOM 2461 O O . TYR A 1 315 ? -6.808 1.600 23.907 1.00 69.56 315 TYR A O 1
ATOM 2469 N N . PRO A 1 316 ? -6.618 0.720 25.962 1.00 68.12 316 PRO A N 1
ATOM 2470 C CA . PRO A 1 316 ? -7.715 1.511 26.505 1.00 68.12 316 PRO A CA 1
ATOM 2471 C C . PRO A 1 316 ? -7.485 3.010 26.267 1.00 68.12 316 PRO A C 1
ATOM 2473 O O . PRO A 1 316 ? -6.587 3.614 26.845 1.00 68.12 316 PRO A O 1
ATOM 2476 N N . CYS A 1 317 ? -8.286 3.603 25.381 1.00 68.06 317 CYS A N 1
ATOM 2477 C CA . CYS A 1 317 ? -8.215 5.027 25.039 1.00 68.06 317 CYS A CA 1
ATOM 2478 C C . CYS A 1 317 ? -8.958 5.921 26.022 1.00 68.06 317 CYS A C 1
ATOM 2480 O O . CYS A 1 317 ? -8.679 7.111 26.143 1.00 68.06 317 CYS A O 1
ATOM 2482 N N . LEU A 1 318 ? -9.948 5.346 26.695 1.00 63.75 318 LEU A N 1
ATOM 2483 C CA . LEU A 1 318 ? -10.704 6.017 27.731 1.00 63.75 318 LEU A CA 1
ATOM 2484 C C . LEU A 1 318 ? -10.109 5.609 29.071 1.00 63.75 318 LEU A C 1
ATOM 2486 O O . LEU A 1 318 ? -9.808 4.434 29.293 1.00 63.75 318 LEU A O 1
ATOM 2490 N N . LYS A 1 319 ? -9.963 6.582 29.975 1.00 60.66 319 LYS A N 1
ATOM 2491 C CA . LYS A 1 319 ? -9.750 6.258 31.385 1.00 60.66 319 LYS A CA 1
ATOM 2492 C C . LYS A 1 319 ? -10.909 5.371 31.826 1.00 60.66 319 LYS A C 1
ATOM 2494 O O . LYS A 1 319 ? -12.057 5.677 31.504 1.00 60.66 319 LYS A O 1
ATOM 2499 N N . LEU A 1 320 ? -10.596 4.291 32.541 1.00 59.62 320 LEU A N 1
ATOM 2500 C CA . LEU A 1 320 ? -11.602 3.526 33.269 1.00 59.62 320 LEU A CA 1
ATOM 2501 C C . LEU A 1 320 ? -12.363 4.517 34.148 1.00 59.62 320 LEU A C 1
ATOM 2503 O O . LEU A 1 320 ? -11.788 5.130 35.045 1.00 59.62 320 LEU A O 1
ATOM 2507 N N . VAL A 1 321 ? -13.627 4.740 33.807 1.00 59.91 321 VAL A N 1
ATOM 2508 C CA . VAL A 1 321 ? -14.555 5.425 34.694 1.00 59.91 321 VAL A CA 1
ATOM 2509 C C . VAL A 1 321 ? -15.059 4.333 35.616 1.00 59.91 321 VAL A C 1
ATOM 2511 O O . VAL A 1 321 ? -15.596 3.337 35.126 1.00 59.91 321 VAL A O 1
ATOM 2514 N N . GLU A 1 322 ? -14.841 4.498 36.919 1.00 56.69 322 GLU A N 1
ATOM 2515 C CA . GLU A 1 322 ? -15.122 3.468 37.925 1.00 56.69 322 GLU A CA 1
ATOM 2516 C C . GLU A 1 322 ? -16.599 3.036 37.975 1.00 56.69 322 GLU A C 1
ATOM 2518 O O . GLU A 1 322 ? -16.898 2.046 38.622 1.00 56.69 322 GLU A O 1
ATOM 2523 N N . ASP A 1 323 ? -17.493 3.696 37.231 1.00 56.56 323 ASP A N 1
ATOM 2524 C CA . ASP A 1 323 ? -18.942 3.472 37.260 1.00 56.56 323 ASP A CA 1
ATOM 2525 C C . ASP A 1 323 ? -19.521 2.900 35.950 1.00 56.56 323 ASP A C 1
ATOM 2527 O O . ASP A 1 323 ? -20.737 2.831 35.778 1.00 56.56 323 ASP A O 1
ATOM 2531 N N . SER A 1 324 ? -18.690 2.537 34.965 1.00 57.31 324 SER A N 1
ATOM 2532 C CA . SER A 1 324 ? -19.159 2.080 33.644 1.00 57.31 324 SER A CA 1
ATOM 2533 C C . SER A 1 324 ? -18.685 0.667 33.318 1.00 57.31 324 SER A C 1
ATOM 2535 O O . SER A 1 324 ? -17.758 0.475 32.531 1.00 57.31 324 SER A O 1
ATOM 2537 N N . TYR A 1 325 ? -19.362 -0.333 33.888 1.00 62.50 325 TYR A N 1
ATOM 2538 C CA . TYR A 1 325 ? -19.132 -1.748 33.581 1.00 62.50 325 TYR A CA 1
ATOM 2539 C C . TYR A 1 325 ? -20.382 -2.409 33.005 1.00 62.50 325 TYR A C 1
ATOM 2541 O O . TYR A 1 325 ? -21.504 -2.144 33.435 1.00 62.50 325 TYR A O 1
ATOM 2549 N N . LEU A 1 326 ? -20.172 -3.327 32.063 1.00 63.94 326 LEU A N 1
ATOM 2550 C CA . LEU A 1 326 ? -21.200 -4.245 31.592 1.00 63.94 326 LEU A CA 1
ATOM 2551 C C . LEU A 1 326 ? -20.920 -5.631 32.175 1.00 63.94 326 LEU A C 1
ATOM 2553 O O . LEU A 1 326 ? -19.935 -6.271 31.812 1.00 63.94 326 LEU A O 1
ATOM 2557 N N . TYR A 1 327 ? -21.802 -6.106 33.051 1.00 68.00 327 TYR A N 1
ATOM 2558 C CA . TYR A 1 327 ? -21.756 -7.483 33.535 1.00 68.00 327 TYR A CA 1
ATOM 2559 C C . TYR A 1 327 ? -22.476 -8.405 32.552 1.00 68.00 327 TYR A C 1
ATOM 2561 O O . TYR A 1 327 ? -23.677 -8.267 32.317 1.00 68.00 327 TYR A O 1
ATOM 2569 N N . VAL A 1 328 ? -21.746 -9.372 31.996 1.00 67.00 328 VAL A N 1
ATOM 2570 C CA . VAL A 1 328 ? -22.310 -10.419 31.137 1.00 67.00 328 VAL A CA 1
ATOM 2571 C C . VAL A 1 328 ? -22.308 -11.735 31.906 1.00 67.00 328 VAL A C 1
ATOM 2573 O O . VAL A 1 328 ? -21.255 -12.314 32.162 1.00 67.00 328 VAL A O 1
ATOM 2576 N N . TYR A 1 329 ? -23.494 -12.218 32.278 1.00 69.38 329 TYR A N 1
ATOM 2577 C CA . TYR A 1 329 ? -23.638 -13.511 32.943 1.00 69.38 329 TYR A CA 1
ATOM 2578 C C . TYR A 1 329 ? -23.762 -14.638 31.913 1.00 69.38 329 TYR A C 1
ATOM 2580 O O . TYR A 1 329 ? -24.754 -14.721 31.183 1.00 69.38 329 TYR A O 1
ATOM 2588 N N . VAL A 1 330 ? -22.773 -15.531 31.869 1.00 68.94 330 VAL A N 1
ATOM 2589 C CA . VAL A 1 330 ? -22.791 -16.704 30.985 1.00 68.94 330 VAL A CA 1
ATOM 2590 C C . VAL A 1 330 ? -23.472 -17.867 31.711 1.00 68.94 330 VAL A C 1
ATOM 2592 O O . VAL A 1 330 ? -22.884 -18.506 32.580 1.00 68.94 330 VAL A O 1
ATOM 2595 N N . LYS A 1 331 ? -24.740 -18.146 31.376 1.00 68.25 331 LYS A N 1
ATOM 2596 C CA . LYS A 1 331 ? -25.479 -19.291 31.942 1.00 68.25 331 LYS A CA 1
ATOM 2597 C C . LYS A 1 331 ? -24.879 -20.618 31.462 1.00 68.25 331 LYS A C 1
ATOM 2599 O O . LYS A 1 331 ? -24.557 -20.757 30.287 1.00 68.25 331 LYS A O 1
ATOM 2604 N N . ASN A 1 332 ? -24.839 -21.615 32.350 1.00 75.50 332 ASN A N 1
ATOM 2605 C CA . ASN A 1 332 ? -24.472 -23.010 32.054 1.00 75.50 332 ASN A CA 1
ATOM 2606 C C . ASN A 1 332 ? -23.034 -23.239 31.542 1.00 75.50 332 ASN A C 1
ATOM 2608 O O . ASN A 1 332 ? -22.784 -24.242 30.878 1.00 75.50 332 ASN A O 1
ATOM 2612 N N . ALA A 1 333 ? -22.089 -22.354 31.863 1.00 73.88 333 ALA A N 1
ATOM 2613 C CA . ALA A 1 333 ? -20.669 -22.558 31.584 1.00 73.88 333 ALA A CA 1
ATOM 2614 C C . ALA A 1 333 ? -19.836 -22.268 32.837 1.00 73.88 333 ALA A C 1
ATOM 2616 O O . ALA A 1 333 ? -20.105 -21.305 33.555 1.00 73.88 333 ALA A O 1
ATOM 2617 N N . THR A 1 334 ? -18.824 -23.092 33.109 1.00 76.25 334 THR A N 1
ATOM 2618 C CA . THR A 1 334 ? -17.836 -22.832 34.168 1.00 76.25 334 THR A CA 1
ATOM 2619 C C . THR A 1 334 ? -16.605 -22.119 33.607 1.00 76.25 334 THR A C 1
ATOM 2621 O O . THR A 1 334 ? -16.353 -22.164 32.403 1.00 76.25 334 THR A O 1
ATOM 2624 N N . LEU A 1 335 ? -15.772 -21.523 34.472 1.00 73.12 335 LEU A N 1
ATOM 2625 C CA . LEU A 1 335 ? -14.486 -20.951 34.046 1.00 73.12 335 LEU A CA 1
ATOM 2626 C C . LEU A 1 335 ? -13.619 -21.996 33.320 1.00 73.12 335 LEU A C 1
ATOM 2628 O O . LEU A 1 335 ? -13.037 -21.695 32.287 1.00 73.12 335 LEU A O 1
ATOM 2632 N N . LYS A 1 336 ? -13.629 -23.254 33.784 1.00 78.19 336 LYS A N 1
ATOM 2633 C CA . LYS A 1 336 ? -12.944 -24.373 33.115 1.00 78.19 336 LYS A CA 1
ATOM 2634 C C . LYS A 1 336 ? -13.471 -24.649 31.706 1.00 78.19 336 LYS A C 1
ATOM 2636 O O . LYS A 1 336 ? -12.709 -25.092 30.850 1.00 78.19 336 LYS A O 1
ATOM 2641 N N . ASP A 1 337 ? -14.760 -24.435 31.458 1.00 80.50 337 ASP A N 1
ATOM 2642 C CA . ASP A 1 337 ? -15.338 -24.609 30.122 1.00 80.50 337 ASP A CA 1
ATOM 2643 C C . ASP A 1 337 ? -14.912 -23.467 29.189 1.00 80.50 337 ASP A C 1
ATOM 2645 O O . ASP A 1 337 ? -14.584 -23.715 28.029 1.00 80.50 337 ASP A O 1
ATOM 2649 N N . LEU A 1 338 ? -14.814 -22.239 29.711 1.00 76.25 338 LEU A N 1
ATOM 2650 C CA . LEU A 1 338 ? -14.274 -21.087 28.979 1.00 76.25 338 LEU A CA 1
ATOM 2651 C C . LEU A 1 338 ? -12.767 -21.233 28.705 1.00 76.25 338 LEU A C 1
ATOM 2653 O O . LEU A 1 338 ? -12.308 -20.947 27.601 1.00 76.25 338 LEU A O 1
ATOM 2657 N N . GLU A 1 339 ? -11.999 -21.749 29.666 1.00 78.56 339 GLU A N 1
ATOM 2658 C CA . GLU A 1 339 ? -10.572 -22.054 29.504 1.00 78.56 339 GLU A CA 1
ATOM 2659 C C . GLU A 1 339 ? -10.329 -23.089 28.400 1.00 78.56 339 GLU A C 1
ATOM 2661 O O . GLU A 1 339 ? -9.419 -22.911 27.591 1.00 78.56 339 GLU A O 1
ATOM 2666 N N . LYS A 1 340 ? -11.171 -24.131 28.304 1.00 82.88 340 LYS A N 1
ATOM 2667 C CA . LYS A 1 340 ? -11.101 -25.130 27.219 1.00 82.88 340 LYS A CA 1
ATOM 2668 C C . LYS A 1 340 ? -11.356 -24.531 25.836 1.00 82.88 340 LYS A C 1
ATOM 2670 O O . LYS A 1 340 ? -10.784 -25.009 24.860 1.00 82.88 340 LYS A O 1
ATOM 2675 N N . LEU A 1 341 ? -12.215 -23.515 25.741 1.00 78.00 341 LEU A N 1
ATOM 2676 C CA . LEU A 1 341 ? -12.458 -22.773 24.498 1.00 78.00 341 LEU A CA 1
ATOM 2677 C C . LEU A 1 341 ? -11.320 -21.794 24.175 1.00 78.00 341 LEU A C 1
ATOM 2679 O O . LEU A 1 341 ? -11.125 -21.433 23.013 1.00 78.00 341 LEU A O 1
ATOM 2683 N N . GLY A 1 342 ? -10.555 -21.404 25.194 1.00 79.12 342 GLY A N 1
ATOM 2684 C CA . GLY A 1 342 ? -9.528 -20.379 25.140 1.00 79.12 342 GLY A CA 1
ATOM 2685 C C . GLY A 1 342 ? -10.113 -19.020 25.503 1.00 79.12 342 GLY A C 1
ATOM 2686 O O . GLY A 1 342 ? -10.883 -18.441 24.738 1.00 79.12 342 GLY A O 1
ATOM 2687 N N . ILE A 1 343 ? -9.684 -18.479 26.646 1.00 72.00 343 ILE A N 1
ATOM 2688 C CA . ILE A 1 343 ? -10.131 -17.182 27.180 1.00 72.00 343 ILE A CA 1
ATOM 2689 C C . ILE A 1 343 ? -10.037 -16.065 26.131 1.00 72.00 343 ILE A C 1
ATOM 2691 O O . ILE A 1 343 ? -10.965 -15.277 25.985 1.00 72.00 343 ILE A O 1
ATOM 2695 N N . GLY A 1 344 ? -8.963 -16.038 25.333 1.00 73.44 344 GLY A N 1
ATOM 2696 C CA . GLY A 1 344 ? -8.826 -15.082 24.231 1.00 73.44 344 GLY A CA 1
ATOM 2697 C C . GLY A 1 344 ? -9.999 -15.146 23.248 1.00 73.44 344 GLY A C 1
ATOM 2698 O O . GLY A 1 344 ? -10.619 -14.128 22.980 1.00 73.44 344 GLY A O 1
ATOM 2699 N N . ARG A 1 345 ? -10.389 -16.341 22.787 1.00 75.75 345 ARG A N 1
ATOM 2700 C CA . ARG A 1 345 ? -11.519 -16.507 21.855 1.00 75.75 345 ARG A CA 1
ATOM 2701 C C . ARG A 1 345 ? -12.850 -16.095 22.473 1.00 75.75 345 ARG A C 1
ATOM 2703 O O . ARG A 1 345 ? -13.687 -15.522 21.785 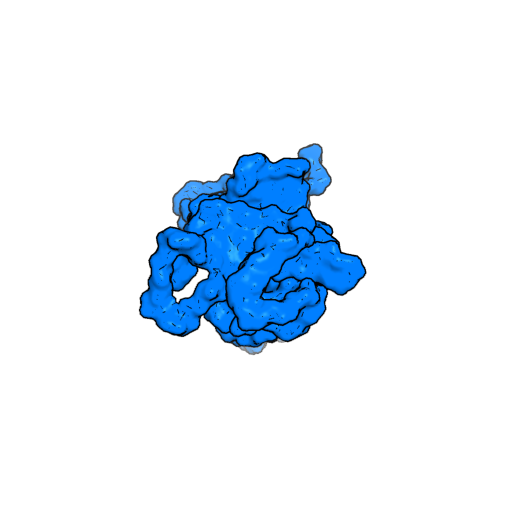1.00 75.75 345 ARG A O 1
ATOM 2710 N N . VAL A 1 346 ? -13.037 -16.369 23.763 1.00 77.44 346 VAL A N 1
ATOM 2711 C CA . VAL A 1 346 ? -14.236 -15.950 24.502 1.00 77.44 346 VAL A CA 1
ATOM 2712 C C . VAL A 1 346 ? -14.315 -14.425 24.569 1.00 77.44 346 VAL A C 1
ATOM 2714 O O . VAL A 1 346 ? -15.359 -13.862 24.248 1.00 77.44 346 VAL A O 1
ATOM 2717 N N . ARG A 1 347 ? -13.215 -13.750 24.924 1.00 77.44 347 ARG A N 1
ATOM 2718 C CA . ARG A 1 347 ? -13.146 -12.281 24.957 1.00 77.44 347 ARG A CA 1
ATOM 2719 C C . ARG A 1 347 ? -13.453 -11.671 23.601 1.00 77.44 347 ARG A C 1
ATOM 2721 O O . ARG A 1 347 ? -14.200 -10.704 23.538 1.00 77.44 347 ARG A O 1
ATOM 2728 N N . GLU A 1 348 ? -12.920 -12.243 22.528 1.00 76.00 348 GLU A N 1
ATOM 2729 C CA . GLU A 1 348 ? -13.172 -11.728 21.183 1.00 76.00 348 GLU A CA 1
ATOM 2730 C C . GLU A 1 348 ? -14.616 -11.936 20.733 1.00 76.00 348 GLU A C 1
ATOM 2732 O O . GLU A 1 348 ? -15.258 -10.982 20.296 1.00 76.00 348 GLU A O 1
ATOM 2737 N N . GLY A 1 349 ? -15.188 -13.121 20.967 1.00 78.25 349 GLY A N 1
ATOM 2738 C CA . GLY A 1 349 ? -16.608 -13.360 20.703 1.00 78.25 349 GLY A CA 1
ATOM 2739 C C . GLY A 1 349 ? -17.526 -12.437 21.515 1.00 78.25 349 GLY A C 1
ATOM 2740 O O . GLY A 1 349 ? -18.508 -11.918 20.989 1.00 78.25 349 GLY A O 1
ATOM 2741 N N . LEU A 1 350 ? -17.192 -12.170 22.784 1.00 79.94 350 LEU A N 1
ATOM 2742 C CA . LEU A 1 350 ? -17.914 -11.195 23.607 1.00 79.94 350 LEU A CA 1
ATOM 2743 C C . LEU A 1 350 ? -17.765 -9.773 23.062 1.00 79.94 350 LEU A C 1
ATOM 2745 O O . LEU A 1 350 ? -18.748 -9.035 23.022 1.00 79.94 350 LEU A O 1
ATOM 2749 N N . ARG A 1 351 ? -16.563 -9.386 22.624 1.00 80.31 351 ARG A N 1
ATOM 2750 C CA . ARG A 1 351 ? -16.300 -8.064 22.044 1.00 80.31 351 ARG A CA 1
ATOM 2751 C C . ARG A 1 351 ? -17.164 -7.834 20.816 1.00 80.31 351 ARG A C 1
ATOM 2753 O O . ARG A 1 351 ? -17.837 -6.811 20.725 1.00 80.31 351 ARG A O 1
ATOM 2760 N N . GLU A 1 352 ? -17.186 -8.803 19.910 1.00 80.50 352 GLU A N 1
ATOM 2761 C CA . GLU A 1 352 ? -17.999 -8.766 18.698 1.00 80.50 352 GLU A CA 1
ATOM 2762 C C . GLU A 1 352 ? -19.496 -8.731 19.020 1.00 80.50 352 GLU A C 1
ATOM 2764 O O . GLU A 1 352 ? -20.216 -7.893 18.478 1.00 80.50 352 GLU A O 1
ATOM 2769 N N . ALA A 1 353 ? -19.962 -9.570 19.950 1.00 82.25 353 ALA A N 1
ATOM 2770 C CA . ALA A 1 353 ? -21.369 -9.625 20.339 1.00 82.25 353 ALA A CA 1
ATOM 2771 C C . ALA A 1 353 ? -21.856 -8.312 20.970 1.00 82.25 353 ALA A C 1
ATOM 2773 O O . ALA A 1 353 ? -22.896 -7.782 20.572 1.00 82.25 353 ALA A O 1
ATOM 2774 N N . VAL A 1 354 ? -21.109 -7.757 21.931 1.00 81.62 354 VAL A N 1
ATOM 2775 C CA . VAL A 1 354 ? -21.486 -6.495 22.584 1.00 81.62 354 VAL A CA 1
ATOM 2776 C C . VAL A 1 354 ? -21.438 -5.344 21.580 1.00 81.62 354 VAL A C 1
ATOM 2778 O O . VAL A 1 354 ? -22.359 -4.532 21.550 1.00 81.62 354 VAL A O 1
ATOM 2781 N N . ALA A 1 355 ? -20.419 -5.292 20.717 1.00 81.38 355 ALA A N 1
ATOM 2782 C CA . ALA A 1 355 ? -20.298 -4.256 19.694 1.00 81.38 355 ALA A CA 1
ATOM 2783 C C . ALA A 1 355 ? -21.454 -4.309 18.691 1.00 81.38 355 ALA A C 1
ATOM 2785 O O . ALA A 1 355 ? -22.033 -3.273 18.363 1.00 81.38 355 ALA A O 1
ATOM 2786 N N . HIS A 1 356 ? -21.830 -5.517 18.262 1.00 83.94 356 HIS A N 1
ATOM 2787 C CA . HIS A 1 356 ? -22.961 -5.743 17.371 1.00 83.94 356 HIS A CA 1
ATOM 2788 C C . HIS A 1 356 ? -24.280 -5.268 17.991 1.00 83.94 356 HIS A C 1
ATOM 2790 O O . HIS A 1 356 ? -25.008 -4.504 17.363 1.00 83.94 356 HIS A O 1
ATOM 2796 N N . VAL A 1 357 ? -24.567 -5.666 19.236 1.00 84.06 357 VAL A N 1
ATOM 2797 C CA . VAL A 1 357 ? -25.800 -5.272 19.941 1.00 84.06 357 VAL A CA 1
ATOM 2798 C C . VAL A 1 357 ? -25.845 -3.766 20.203 1.00 84.06 357 VAL A C 1
ATOM 2800 O O . VAL A 1 357 ? -26.895 -3.146 20.049 1.00 84.06 357 VAL A O 1
ATOM 2803 N N . ALA A 1 358 ? -24.718 -3.165 20.585 1.00 81.44 358 ALA A N 1
ATOM 2804 C CA . ALA A 1 358 ? -24.632 -1.736 20.865 1.00 81.44 358 ALA A CA 1
ATOM 2805 C C . ALA A 1 358 ? -24.545 -0.865 19.596 1.00 81.44 358 ALA A C 1
ATOM 2807 O O . ALA A 1 358 ? -24.644 0.356 19.699 1.00 81.44 358 ALA A O 1
ATOM 2808 N N . GLY A 1 359 ? -24.345 -1.462 18.415 1.00 82.69 359 GLY A N 1
ATOM 2809 C CA . GLY A 1 359 ? -24.164 -0.727 17.163 1.00 82.69 359 GLY A CA 1
ATOM 2810 C C . GLY A 1 359 ? -22.919 0.165 17.169 1.00 82.69 359 GLY A C 1
ATOM 2811 O O . GLY A 1 359 ? -22.955 1.283 16.658 1.00 82.69 359 GLY A O 1
ATOM 2812 N N . VAL A 1 360 ? -21.829 -0.294 17.791 1.00 82.06 360 VAL A N 1
ATOM 2813 C CA . VAL A 1 360 ? -20.559 0.444 17.889 1.00 82.06 360 VAL A CA 1
ATOM 2814 C C . VAL A 1 360 ? -19.415 -0.350 17.271 1.00 82.06 360 VAL A C 1
ATOM 2816 O O . VAL A 1 360 ? -19.504 -1.561 17.081 1.00 82.06 360 VAL A O 1
ATOM 2819 N N . SER A 1 361 ? -18.300 0.323 16.983 1.00 81.50 361 SER A N 1
ATOM 2820 C CA . SER A 1 361 ? -17.080 -0.372 16.570 1.00 81.50 361 SER A CA 1
ATOM 2821 C C . SER A 1 361 ? -16.624 -1.374 17.636 1.00 81.50 361 SER A C 1
ATOM 2823 O O . SER A 1 361 ? -16.572 -1.051 18.825 1.00 81.50 361 SER A O 1
ATOM 2825 N N . VAL A 1 362 ? -16.218 -2.569 17.193 1.00 79.75 362 VAL A N 1
ATOM 2826 C CA . VAL A 1 362 ? -15.552 -3.593 18.024 1.00 79.75 362 VAL A CA 1
ATOM 2827 C C . VAL A 1 362 ? -14.326 -2.998 18.722 1.00 79.75 362 VAL A C 1
ATOM 2829 O O . VAL A 1 362 ? -14.046 -3.320 19.873 1.00 79.75 362 VAL A O 1
ATOM 2832 N N . LEU A 1 363 ? -13.665 -2.036 18.073 1.00 79.88 363 LEU A N 1
ATOM 2833 C CA . LEU A 1 363 ? -12.520 -1.298 18.597 1.00 79.88 363 LEU A CA 1
ATOM 2834 C C . LEU A 1 363 ? -12.888 -0.253 19.665 1.00 79.88 363 LEU A C 1
ATOM 2836 O O . LEU A 1 363 ? -12.048 0.536 20.082 1.00 79.88 363 LEU A O 1
ATOM 2840 N N . ARG A 1 364 ? -14.147 -0.166 20.102 1.00 78.12 364 ARG A N 1
ATOM 2841 C CA . ARG A 1 364 ? -14.535 0.637 21.275 1.00 78.12 364 ARG A CA 1
ATOM 2842 C C . ARG A 1 364 ? -14.687 -0.192 22.539 1.00 78.12 364 ARG A C 1
ATOM 2844 O O . ARG A 1 364 ? -14.832 0.382 23.615 1.00 78.12 364 ARG A O 1
ATOM 2851 N N . ILE A 1 365 ? -14.651 -1.514 22.420 1.00 76.94 365 ILE A N 1
ATOM 2852 C CA . ILE A 1 365 ? -14.827 -2.423 23.545 1.00 76.94 365 ILE A CA 1
ATOM 2853 C C . ILE A 1 365 ? -13.452 -2.932 23.961 1.00 76.94 365 ILE A C 1
ATOM 2855 O O . ILE A 1 365 ? -12.926 -3.903 23.420 1.00 76.94 365 ILE A O 1
ATOM 2859 N N . ALA A 1 366 ? -12.862 -2.224 24.917 1.00 67.88 366 ALA A N 1
ATOM 2860 C CA . ALA A 1 366 ? -11.576 -2.562 25.505 1.00 67.88 366 ALA A CA 1
ATOM 2861 C C . ALA A 1 366 ? -11.771 -3.218 26.876 1.00 67.88 366 ALA A C 1
ATOM 2863 O O . ALA A 1 366 ? -12.671 -2.831 27.615 1.00 67.88 366 ALA A O 1
ATOM 2864 N N . ASN A 1 367 ? -10.859 -4.132 27.219 1.00 68.50 367 ASN A N 1
ATOM 2865 C CA . ASN A 1 367 ? -10.761 -4.844 28.496 1.00 68.50 367 ASN A CA 1
ATOM 2866 C C . ASN A 1 367 ? -11.970 -5.724 28.862 1.00 68.50 367 ASN A C 1
ATOM 2868 O O . ASN A 1 367 ? -13.107 -5.279 28.957 1.00 68.50 367 ASN A O 1
ATOM 2872 N N . PHE A 1 368 ? -11.686 -6.985 29.178 1.00 69.75 368 PHE A N 1
ATOM 2873 C CA . PHE A 1 368 ? -12.616 -7.861 29.883 1.00 69.75 368 PHE A CA 1
ATOM 2874 C C . PHE A 1 368 ? -12.004 -8.195 31.234 1.00 69.75 368 PHE A C 1
ATOM 2876 O O . PHE A 1 368 ? -10.851 -8.627 31.299 1.00 69.75 368 PHE A O 1
ATOM 2883 N N . PHE A 1 369 ? -12.774 -7.993 32.298 1.00 67.50 369 PHE A N 1
ATOM 2884 C CA . PHE A 1 369 ? -12.420 -8.461 33.629 1.00 67.50 369 PHE A CA 1
ATOM 2885 C C . PHE A 1 369 ? -13.208 -9.737 33.900 1.00 67.50 369 PHE A C 1
ATOM 2887 O O . PHE A 1 369 ? -14.436 -9.745 33.847 1.00 67.50 369 PHE A O 1
ATOM 2894 N N . GLU A 1 370 ? -12.491 -10.827 34.142 1.00 66.31 370 GLU A N 1
ATOM 2895 C CA . GLU A 1 370 ? -13.075 -12.135 34.417 1.00 66.31 370 GLU A CA 1
ATOM 2896 C C . GLU A 1 370 ?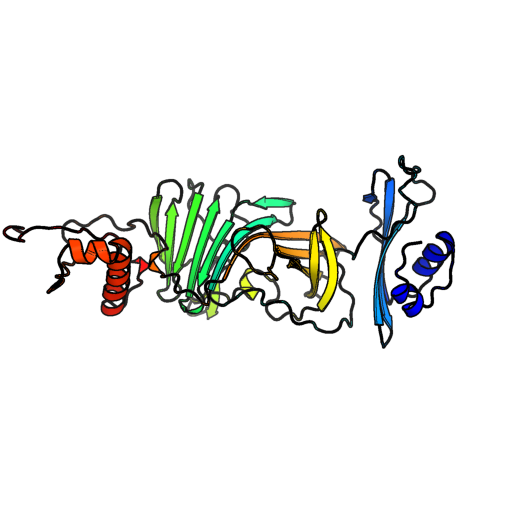 -12.941 -12.418 35.907 1.00 66.31 370 GLU A C 1
ATOM 2898 O O . GLU A 1 370 ? -11.837 -12.428 36.449 1.00 66.31 370 GLU A O 1
ATOM 2903 N N . PHE A 1 371 ? -14.073 -12.653 36.565 1.00 63.16 371 PHE A N 1
ATOM 2904 C CA . PHE A 1 371 ? -14.123 -13.006 37.976 1.00 63.16 371 PHE A CA 1
ATOM 2905 C C . PHE A 1 371 ? -14.763 -14.383 38.134 1.00 63.16 371 PHE A C 1
ATOM 2907 O O . PHE A 1 371 ? -15.788 -14.678 37.520 1.00 63.16 371 PHE A O 1
ATOM 2914 N N . ALA A 1 372 ? -14.162 -15.220 38.978 1.00 55.31 372 ALA A N 1
ATOM 2915 C CA . ALA A 1 372 ? -14.733 -16.487 39.410 1.00 55.31 372 ALA A CA 1
ATOM 2916 C C . ALA A 1 372 ? -15.077 -16.384 40.902 1.00 55.31 372 ALA A C 1
ATOM 2918 O O . ALA A 1 372 ? -14.194 -16.465 41.752 1.00 55.31 372 ALA A O 1
ATOM 2919 N N . GLY A 1 373 ? -16.358 -16.171 41.208 1.00 53.91 373 GLY A N 1
ATOM 2920 C CA . GLY A 1 373 ? -16.879 -16.084 42.573 1.00 53.91 373 GLY A CA 1
ATOM 2921 C C . GLY A 1 373 ? -18.396 -15.879 42.593 1.00 53.91 373 GLY A C 1
ATOM 2922 O O . GLY A 1 373 ? -18.973 -15.444 41.596 1.00 53.91 373 GLY A O 1
ATOM 2923 N N . GLU A 1 374 ? -19.046 -16.210 43.713 1.00 46.41 374 GLU A N 1
ATOM 2924 C CA . GLU A 1 374 ? -20.418 -15.764 43.987 1.00 46.41 374 GLU A CA 1
ATOM 2925 C C . GLU A 1 374 ? -20.418 -14.231 44.052 1.00 46.41 374 GLU A C 1
ATOM 2927 O O . GLU A 1 374 ? -19.666 -13.641 44.828 1.00 46.41 374 GLU A O 1
ATOM 2932 N N . ILE A 1 375 ? -21.243 -13.577 43.225 1.00 48.88 375 ILE A N 1
ATOM 2933 C CA . ILE A 1 375 ? -21.480 -12.125 43.284 1.00 48.88 375 ILE A CA 1
ATOM 2934 C C . ILE A 1 375 ? -22.427 -11.849 44.462 1.00 48.88 375 ILE A C 1
ATOM 2936 O O . ILE A 1 375 ? -23.515 -11.308 44.301 1.00 48.88 375 ILE A O 1
ATOM 2940 N N . ASP A 1 376 ? -22.023 -12.259 45.657 1.00 39.06 376 ASP A N 1
ATOM 2941 C CA . ASP A 1 376 ? -22.643 -11.842 46.903 1.00 39.06 376 ASP A CA 1
ATOM 2942 C C . ASP A 1 376 ? -21.737 -10.752 47.476 1.00 39.06 376 ASP A C 1
ATOM 2944 O O . ASP A 1 376 ? -20.723 -11.041 48.109 1.00 39.06 376 ASP A O 1
ATOM 2948 N N . LYS A 1 377 ? -22.130 -9.489 47.247 1.00 37.88 377 LYS A N 1
ATOM 2949 C CA . LYS A 1 377 ? -21.494 -8.230 47.706 1.00 37.88 377 LYS A CA 1
ATOM 2950 C C . LYS A 1 377 ? -20.462 -7.601 46.760 1.00 37.88 377 LYS A C 1
ATOM 2952 O O . LYS A 1 377 ? -19.297 -7.427 47.101 1.00 37.88 377 LYS A O 1
ATOM 2957 N N . LEU A 1 378 ? -20.929 -7.124 45.611 1.00 38.25 378 LEU A N 1
ATOM 2958 C CA . LEU A 1 378 ? -20.501 -5.802 45.148 1.00 38.25 378 LEU A CA 1
ATOM 2959 C C . LEU A 1 378 ? -21.562 -4.821 45.654 1.00 38.25 378 LEU A C 1
ATOM 2961 O O . LEU A 1 378 ? -22.614 -4.671 45.039 1.00 38.25 378 LEU A O 1
ATOM 2965 N N . GLU A 1 379 ? -21.343 -4.265 46.848 1.00 32.72 379 GLU A N 1
ATOM 2966 C CA . GLU A 1 379 ? -22.115 -3.104 47.300 1.00 32.72 379 GLU A CA 1
ATOM 2967 C C . GLU A 1 379 ? -21.747 -1.927 46.387 1.00 32.72 379 GLU A C 1
ATOM 2969 O O . GLU A 1 379 ? -20.566 -1.604 46.245 1.00 32.72 379 GLU A O 1
ATOM 2974 N N . MET A 1 380 ? -22.767 -1.383 45.714 1.00 34.56 380 MET A N 1
ATOM 2975 C CA . MET A 1 380 ? -22.706 -0.148 44.925 1.00 34.56 380 MET A CA 1
ATOM 2976 C C . MET A 1 380 ? -22.521 1.075 45.813 1.00 34.56 380 MET A C 1
ATOM 2978 O O . MET A 1 380 ? -23.172 1.114 46.885 1.00 34.56 380 MET A O 1
#

Foldseek 3Di:
DPDPPVNCVVLVPPDPDPVSVVVCVVPPDFPDWDFDPAQDQDQNKRWTWIWGWHDDPVDIDTFIWTFRDPPIDPHPDPVQDGTDRAWGDDQDDHPPFPFDDDDPADDQWKWFWWWKQDLVRQIFHTWIWTHHNVQQKIKIKGFCVRDCPPLQQAPPDDDPPAGIWIWMARLVAQKIWIARPVVRATPAIDGDDCRGNQWDQPDPVVSRIGGDDVLSSQDVDSPWTWHFPQWGADPNFIWTKIWTKDAPDPQKIKIKIWTWHPQDDPPPDDDDTHTAKIKIWIQGNVRDTTIMMIGIPDMDDCPVPCPDPLVPDPRQNDDPPVPDDDDDDDPPDDPVNCVVVPVSVVVSVVLVVVCVVVVHDSSNDDDDDDDDDPPPDPDD

pLDDT: mean 73.44, std 14.92, range [32.72, 94.81]

Secondary structure (DSSP, 8-state):
--S-HHHHHHTT----SHHHHHHHHHHS--SEEEEEEEEEEETTEEEEEEEEEEEETTEEEEEEEEEE-TTPPPPSSTT-PSSB---SPTT---TTPPB-PPS----SEEEEEEEEE-TTSPEEEEEEEEEETTTTEEEEEEETTT-TT-TTTTT--PPTT-SEEEEEEETTTTEEEEEETTTTEEEEEEEPPTTSTTEEEEETTTTEEEEPPHHHHH-S-TT---EEEEEEEETTEEEEEEEEEEEEETTEEEEEEEEEESS--SSTT--S--EEEEEEEEE-TT--EEEEEEEEEEEEE-TTS---GGGS-----S---TT-------TT--HHHHHHH-HHHHHHHHHHHHHHHHTS-GGG--------S-------